Protein AF-A0A1F5MIX9-F1 (afdb_monomer)

Radius of gyration: 29.48 Å; Cα contacts (8 Å, |Δi|>4): 602; chains: 1; bounding box: 102×89×68 Å

Organism: NCBI:txid1797787

Secondary structure (DSSP, 8-state):
------PPPPPPTTHHHHHHHHHHHHHHHHHHHHHHHHHHS---HHHHHHHHHHHHHHHHT------------------------------------------PPPP-GGG--HHHHHHHHHTS-TTSHHHHHHHHHHHHH--SHHHHHHHHHH---HHHHHHHHHHHHHHHHTT--TTSPPPPHHHHHHHHHHTB-HHHHHHHHHHHHHHHHHHHHHHHHHHHHHHHHHHHHHHHHT---HHHHHHHHHHHHHHHHHS--S-HHHHH-TTTS-TT----HHHHSPPHHHHHHHHHHHH---EETTEE-TTS---SEEHHHH--TTT-TTHHHHHHHHHHHHHHHHSS---GGGSEEPPP--TTT------BTTTB-HHHHHHHHHHHT-TTS---HHHHT--TTSHHHHHHHHHHHHHS-EEEEEETTEEEEEPPP---S-TTTTTTHHHHHHHHHHHTT---HHHHHHHHHHHHHHHTT---

Structure (mmCIF, N/CA/C/O backbone):
data_AF-A0A1F5MIX9-F1
#
_entry.id   AF-A0A1F5MIX9-F1
#
loop_
_atom_site.group_PDB
_atom_site.id
_atom_site.type_symbol
_atom_site.label_atom_id
_atom_site.label_alt_id
_atom_site.label_comp_id
_atom_site.label_asym_id
_atom_site.label_entity_id
_atom_site.label_seq_id
_atom_site.pdbx_PDB_ins_code
_atom_site.Cartn_x
_atom_site.Cartn_y
_atom_site.Cartn_z
_atom_site.occupancy
_atom_site.B_iso_or_equiv
_atom_site.auth_seq_id
_atom_site.auth_comp_id
_atom_site.auth_asym_id
_atom_site.auth_atom_id
_atom_site.pdbx_PDB_model_num
ATOM 1 N N . MET A 1 1 ? 15.492 67.661 12.621 1.00 32.44 1 MET A N 1
ATOM 2 C CA . MET A 1 1 ? 15.682 68.035 14.035 1.00 32.44 1 MET A CA 1
ATOM 3 C C . MET A 1 1 ? 14.322 67.846 14.683 1.00 32.44 1 MET A C 1
ATOM 5 O O . MET A 1 1 ? 13.407 68.521 14.243 1.00 32.44 1 MET A O 1
ATOM 9 N N . GLU A 1 2 ? 14.053 66.899 15.567 1.00 29.66 2 GLU A N 1
ATOM 10 C CA . GLU A 1 2 ? 14.876 65.956 16.332 1.00 29.66 2 GLU A CA 1
ATOM 11 C C . GLU A 1 2 ? 14.042 64.702 16.642 1.00 29.66 2 GLU A C 1
ATOM 13 O O . GLU A 1 2 ? 12.812 64.725 16.577 1.00 29.66 2 GLU A O 1
ATOM 18 N N . ASP A 1 3 ? 14.772 63.632 16.937 1.00 27.75 3 ASP A N 1
ATOM 19 C CA . ASP A 1 3 ? 14.359 62.274 17.272 1.00 27.75 3 ASP A CA 1
ATOM 20 C C . ASP A 1 3 ? 13.520 62.153 18.554 1.00 27.75 3 ASP A C 1
ATOM 22 O O . ASP A 1 3 ? 13.730 62.890 19.517 1.00 27.75 3 ASP A O 1
ATOM 26 N N . GLN A 1 4 ? 12.686 61.109 18.630 1.00 27.92 4 GLN A N 1
ATOM 27 C CA . GLN A 1 4 ? 12.429 60.415 19.896 1.00 27.92 4 GLN A CA 1
ATOM 28 C C . GLN A 1 4 ? 12.514 58.896 19.700 1.00 27.92 4 GLN A C 1
ATOM 30 O O . GLN A 1 4 ? 11.756 58.293 18.944 1.00 27.92 4 GLN A O 1
ATOM 35 N N . GLN A 1 5 ? 13.506 58.319 20.382 1.00 29.05 5 GLN A N 1
ATOM 36 C CA . GLN A 1 5 ? 13.740 56.896 20.597 1.00 29.05 5 GLN A CA 1
ATOM 37 C C . GLN A 1 5 ? 12.832 56.387 21.722 1.00 29.05 5 GLN A C 1
ATOM 39 O O . GLN A 1 5 ? 12.855 56.961 22.808 1.00 29.05 5 GLN A O 1
ATOM 44 N N . ASP A 1 6 ? 12.160 55.254 21.513 1.00 29.19 6 ASP A N 1
ATOM 45 C CA . ASP A 1 6 ? 11.668 54.411 22.606 1.00 29.19 6 ASP A CA 1
ATOM 46 C C . ASP A 1 6 ? 12.559 53.170 22.744 1.00 29.19 6 ASP A C 1
ATOM 48 O O . ASP A 1 6 ? 12.868 52.469 21.778 1.00 29.19 6 ASP A O 1
ATOM 52 N N . SER A 1 7 ? 13.016 52.939 23.975 1.00 28.31 7 SER A N 1
ATOM 53 C CA . SER A 1 7 ? 13.920 51.856 24.372 1.00 28.31 7 SER A CA 1
ATOM 54 C C . SER A 1 7 ? 13.157 50.552 24.656 1.00 28.31 7 SER A C 1
ATOM 56 O O . SER A 1 7 ? 12.083 50.604 25.255 1.00 28.31 7 SER A O 1
ATOM 58 N N . PRO A 1 8 ? 13.707 49.367 24.327 1.00 29.19 8 PRO A N 1
ATOM 59 C CA . PRO A 1 8 ? 13.100 48.088 24.683 1.00 29.19 8 PRO A CA 1
ATOM 60 C C . PRO A 1 8 ? 13.362 47.707 26.150 1.00 29.19 8 PRO A C 1
ATOM 62 O O . PRO A 1 8 ? 14.471 47.826 26.671 1.00 29.19 8 PRO A O 1
ATOM 65 N N . THR A 1 9 ? 12.316 47.214 26.810 1.00 29.67 9 THR A N 1
ATOM 66 C CA . THR A 1 9 ? 12.305 46.731 28.197 1.00 29.67 9 THR A CA 1
ATOM 67 C C . THR A 1 9 ? 13.134 45.444 28.354 1.00 29.67 9 THR A C 1
ATOM 69 O O . THR A 1 9 ? 12.988 44.501 27.580 1.00 29.67 9 THR A O 1
ATOM 72 N N . ILE A 1 10 ? 13.995 45.390 29.376 1.00 31.58 10 ILE A N 1
ATOM 73 C CA . ILE A 1 10 ? 14.805 44.216 29.754 1.00 31.58 10 ILE A CA 1
ATOM 74 C C . ILE A 1 10 ? 13.924 43.211 30.533 1.00 31.58 10 ILE A C 1
ATOM 76 O O . ILE A 1 10 ? 13.303 43.625 31.513 1.00 31.58 10 ILE A O 1
ATOM 80 N N . PRO A 1 11 ? 13.882 41.907 30.183 1.00 30.81 11 PRO A N 1
ATOM 81 C CA . PRO A 1 11 ? 13.164 40.901 30.971 1.00 30.81 11 PRO A CA 1
ATOM 82 C C . PRO A 1 11 ? 13.896 40.544 32.276 1.00 30.81 11 PRO A C 1
ATOM 84 O O . PRO A 1 11 ? 15.123 40.413 32.306 1.00 30.81 11 PRO A O 1
ATOM 87 N N . ASN A 1 12 ? 13.115 40.359 33.344 1.00 32.75 12 ASN A N 1
ATOM 88 C CA . ASN A 1 12 ? 13.536 40.029 34.709 1.00 32.75 12 ASN A CA 1
ATOM 89 C C . ASN A 1 12 ? 14.480 38.811 34.806 1.00 32.75 12 ASN A C 1
ATOM 91 O O . ASN A 1 12 ? 14.303 37.791 34.144 1.00 32.75 12 ASN A O 1
ATOM 95 N N . GLN A 1 13 ? 15.461 38.898 35.711 1.00 35.28 13 GLN A N 1
ATOM 96 C CA . GLN A 1 13 ? 16.499 37.886 35.959 1.00 35.28 13 GLN A CA 1
ATOM 97 C C . GLN A 1 13 ? 16.008 36.571 36.606 1.00 35.28 13 GLN A C 1
ATOM 99 O O . GLN A 1 13 ? 16.799 35.633 36.706 1.00 35.28 13 GLN A O 1
ATOM 104 N N . GLU A 1 14 ? 14.742 36.452 37.013 1.00 34.16 14 GLU A N 1
ATOM 105 C CA . GLU A 1 14 ? 14.222 35.224 37.643 1.00 34.16 14 GLU A CA 1
ATOM 106 C C . GLU A 1 14 ? 14.018 34.065 36.649 1.00 34.16 14 GLU A C 1
ATOM 108 O O . GLU A 1 14 ? 14.169 32.902 37.029 1.00 34.16 14 GLU A O 1
ATOM 113 N N . ASP A 1 15 ? 13.828 34.361 35.360 1.00 39.31 15 ASP A N 1
ATOM 114 C CA . ASP A 1 15 ? 13.509 33.361 34.329 1.00 39.31 15 ASP A CA 1
ATOM 115 C C . ASP A 1 15 ? 14.687 32.416 34.008 1.00 39.31 15 ASP A C 1
ATOM 117 O O . ASP A 1 15 ? 14.515 31.241 33.690 1.00 39.31 15 ASP A O 1
ATOM 121 N N . LYS A 1 16 ? 15.933 32.886 34.180 1.00 34.38 16 LYS A N 1
ATOM 122 C CA . LYS A 1 16 ? 17.146 32.123 33.816 1.00 34.38 16 LYS A CA 1
ATOM 123 C C . LYS A 1 16 ? 17.490 30.998 34.791 1.00 34.38 16 LYS A C 1
ATOM 125 O O . LYS A 1 16 ? 18.231 30.078 34.439 1.00 34.38 16 LYS A O 1
ATOM 130 N N . THR A 1 17 ? 16.994 31.059 36.024 1.00 36.62 17 THR A N 1
ATOM 131 C CA . THR A 1 17 ? 17.299 30.052 37.055 1.00 36.62 17 THR A CA 1
ATOM 132 C C . THR A 1 17 ? 16.400 28.823 36.923 1.00 36.62 17 THR A C 1
ATOM 134 O O . THR A 1 17 ? 16.817 27.711 37.258 1.00 36.62 17 THR A O 1
ATOM 137 N N . GLN A 1 18 ? 15.194 29.014 36.381 1.00 35.47 18 GLN A N 1
ATOM 138 C CA . GLN A 1 18 ? 14.215 27.959 36.137 1.00 35.47 18 GLN A CA 1
ATOM 139 C C . GLN A 1 18 ? 14.581 27.141 34.893 1.00 35.47 18 GLN A C 1
ATOM 141 O O . GLN A 1 18 ? 14.678 25.917 34.991 1.00 35.47 18 GLN A O 1
ATOM 146 N N . THR A 1 19 ? 14.984 27.802 33.799 1.00 41.19 19 THR A N 1
ATOM 147 C CA . THR A 1 19 ? 15.505 27.127 32.594 1.00 41.19 19 THR A CA 1
ATOM 148 C C . THR A 1 19 ? 16.747 26.293 32.904 1.00 41.19 19 THR A C 1
ATOM 150 O O . THR A 1 19 ? 16.893 25.185 32.402 1.00 41.19 19 THR A O 1
ATOM 153 N N . ARG A 1 20 ? 17.639 26.768 33.787 1.00 31.42 20 ARG A N 1
ATOM 154 C CA . ARG A 1 20 ? 18.847 26.014 34.167 1.00 31.42 20 ARG A CA 1
ATOM 155 C C . ARG A 1 20 ? 18.522 24.746 34.962 1.00 31.42 20 ARG A C 1
ATOM 157 O O . ARG A 1 20 ? 19.183 23.732 34.768 1.00 31.42 20 ARG A O 1
ATOM 164 N N . ARG A 1 21 ? 17.518 24.781 35.849 1.00 35.53 21 ARG A N 1
ATOM 165 C CA . ARG A 1 21 ? 17.089 23.606 36.633 1.00 35.53 21 ARG A CA 1
ATOM 166 C C . ARG A 1 21 ? 16.360 22.566 35.782 1.00 35.53 21 ARG A C 1
ATOM 168 O O . ARG A 1 21 ? 16.535 21.378 36.046 1.00 35.53 21 ARG A O 1
ATOM 175 N N . GLU A 1 22 ? 15.599 22.986 34.776 1.00 39.34 22 GLU A N 1
ATOM 176 C CA . GLU A 1 22 ? 14.982 22.071 33.805 1.00 39.34 22 GLU A CA 1
ATOM 177 C C . GLU A 1 22 ? 16.033 21.446 32.877 1.00 39.34 22 GLU A C 1
ATOM 179 O O . GLU A 1 22 ? 16.053 20.225 32.730 1.00 39.34 22 GLU A O 1
ATOM 184 N N . PHE A 1 23 ? 17.022 22.224 32.422 1.00 35.44 23 PHE A N 1
ATOM 185 C CA . PHE A 1 23 ? 18.143 21.720 31.615 1.00 35.44 23 PHE A CA 1
ATOM 186 C C . PHE A 1 23 ? 18.984 20.656 32.350 1.00 35.44 23 PHE A C 1
ATOM 188 O O . PHE A 1 23 ? 19.392 19.653 31.766 1.00 35.44 23 PHE A O 1
ATOM 195 N N . PHE A 1 24 ? 19.215 20.822 33.661 1.00 35.25 24 PHE A N 1
ATOM 196 C CA . PHE A 1 24 ? 19.915 19.812 34.469 1.00 35.25 24 PHE A CA 1
ATOM 197 C C . PHE A 1 24 ? 19.064 18.562 34.758 1.00 35.25 24 PHE A C 1
ATOM 199 O O . PHE A 1 24 ? 19.630 17.480 34.921 1.00 35.25 24 PHE A O 1
ATOM 206 N N . LYS A 1 25 ? 17.727 18.673 34.800 1.00 38.62 25 LYS A N 1
ATOM 207 C C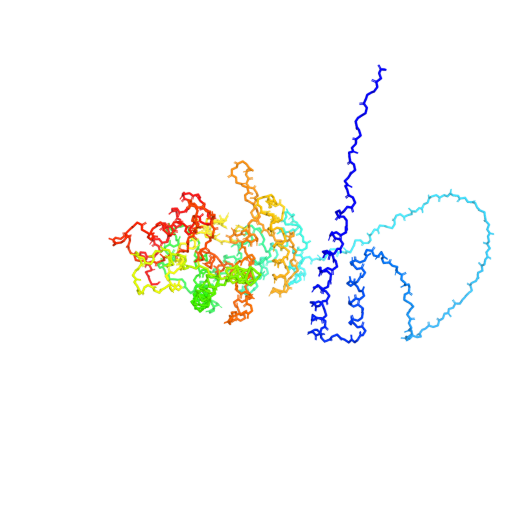A . LYS A 1 25 ? 16.825 17.518 34.961 1.00 38.62 25 LYS A CA 1
ATOM 208 C C . LYS A 1 25 ? 16.723 16.687 33.682 1.00 38.62 25 LYS A C 1
ATOM 210 O O . LYS A 1 25 ? 16.801 15.463 33.766 1.00 38.62 25 LYS A O 1
ATOM 215 N N . GLU A 1 26 ? 16.626 17.328 32.519 1.00 37.50 26 GLU A N 1
ATOM 216 C CA . GLU A 1 26 ? 16.634 16.634 31.225 1.00 37.50 26 GLU A CA 1
ATOM 217 C C . GLU A 1 26 ? 17.993 15.976 30.947 1.00 37.50 26 GLU A C 1
ATOM 219 O O . GLU A 1 26 ? 18.046 14.808 30.558 1.00 37.50 26 GLU A O 1
ATOM 224 N N . GLY A 1 27 ? 19.103 16.646 31.284 1.00 35.56 27 GLY A N 1
ATOM 225 C CA . GLY A 1 27 ? 20.443 16.055 31.204 1.00 35.56 27 GLY A CA 1
ATOM 226 C C . GLY A 1 27 ? 20.647 14.835 32.118 1.00 35.56 27 GLY A C 1
ATOM 227 O O . GLY A 1 27 ? 21.337 13.883 31.742 1.00 35.56 27 GLY A O 1
ATOM 228 N N . ALA A 1 28 ? 20.020 14.808 33.300 1.00 38.38 28 ALA A N 1
ATOM 229 C CA . ALA A 1 28 ? 20.106 13.680 34.235 1.00 38.38 28 ALA A CA 1
ATOM 230 C C . ALA A 1 28 ? 19.301 12.448 33.768 1.00 38.38 28 ALA A C 1
ATOM 232 O O . ALA A 1 28 ? 19.771 11.319 33.918 1.00 38.38 28 ALA A O 1
ATOM 233 N N . LEU A 1 29 ? 18.129 12.657 33.156 1.00 37.03 29 LEU A N 1
ATOM 234 C CA . LEU A 1 29 ? 17.295 11.601 32.555 1.00 37.03 29 LEU A CA 1
ATOM 235 C C . LEU A 1 29 ? 17.930 11.005 31.285 1.00 37.03 29 LEU A C 1
ATOM 237 O O . LEU A 1 29 ? 17.858 9.795 31.047 1.00 37.03 29 LEU A O 1
ATOM 241 N N . PHE A 1 30 ? 18.615 11.832 30.491 1.00 39.00 30 PHE A N 1
ATOM 242 C CA . PHE A 1 30 ? 19.300 11.373 29.281 1.00 39.00 30 PHE A CA 1
ATOM 243 C C . PHE A 1 30 ? 20.593 10.611 29.593 1.00 39.00 30 PHE A C 1
ATOM 245 O O . PHE A 1 30 ? 20.894 9.606 28.951 1.00 39.00 30 PHE A O 1
ATOM 252 N N . THR A 1 31 ? 21.340 11.028 30.621 1.00 40.94 31 THR A N 1
ATOM 253 C CA . THR A 1 31 ? 22.561 10.323 31.049 1.00 40.94 31 THR A CA 1
ATOM 254 C C . THR A 1 31 ? 22.267 8.950 31.650 1.00 40.94 31 THR A C 1
ATOM 256 O O . THR A 1 31 ? 23.023 8.021 31.383 1.00 40.94 31 THR A O 1
ATOM 259 N N . THR A 1 32 ? 21.152 8.761 32.366 1.00 38.78 32 THR A N 1
ATOM 260 C CA . THR A 1 32 ? 20.735 7.424 32.843 1.00 38.78 32 THR A CA 1
ATOM 261 C C . THR A 1 32 ? 20.325 6.502 31.692 1.00 38.78 32 THR A C 1
ATOM 263 O O . THR A 1 32 ? 20.703 5.330 31.680 1.00 38.78 32 THR A O 1
ATOM 266 N N . SER A 1 33 ? 19.636 7.044 30.685 1.00 40.16 33 SER A N 1
ATOM 267 C CA . SER A 1 33 ? 19.225 6.307 29.481 1.00 40.16 33 SER A CA 1
ATOM 268 C C . SER A 1 33 ? 20.418 5.944 28.582 1.00 40.16 33 SER A C 1
ATOM 270 O O . SER A 1 33 ? 20.510 4.824 28.082 1.00 40.16 33 SER A O 1
ATOM 272 N N . ALA A 1 34 ? 21.396 6.845 28.444 1.00 38.06 34 ALA A N 1
ATOM 273 C CA . ALA A 1 34 ? 22.639 6.590 27.718 1.00 38.06 34 ALA A CA 1
ATOM 274 C C . ALA A 1 34 ? 23.556 5.590 28.448 1.00 38.06 34 ALA A C 1
ATOM 276 O O . ALA A 1 34 ? 24.214 4.777 27.799 1.00 38.06 34 ALA A O 1
ATOM 277 N N . LEU A 1 35 ? 23.577 5.595 29.788 1.00 40.03 35 LEU A N 1
ATOM 278 C CA . LEU A 1 35 ? 24.325 4.613 30.582 1.00 40.03 35 LEU A CA 1
ATOM 279 C C . LEU A 1 35 ? 23.712 3.206 30.464 1.00 40.03 35 LEU A C 1
ATOM 281 O O . LEU A 1 35 ? 24.456 2.224 30.380 1.00 40.03 35 LEU A O 1
ATOM 285 N N . ALA A 1 36 ? 22.376 3.120 30.394 1.00 40.00 36 ALA A N 1
ATOM 286 C CA . ALA A 1 36 ? 21.632 1.890 30.115 1.00 40.00 36 ALA A CA 1
ATOM 287 C C . ALA A 1 36 ? 21.911 1.371 28.690 1.00 40.00 36 ALA A C 1
ATOM 289 O O . ALA A 1 36 ? 22.262 0.205 28.512 1.00 40.00 36 ALA A O 1
ATOM 290 N N . ALA A 1 37 ? 21.896 2.252 27.684 1.00 38.28 37 ALA A N 1
ATOM 291 C CA . ALA A 1 37 ? 22.252 1.899 26.307 1.00 38.28 37 ALA A CA 1
ATOM 292 C C . ALA A 1 37 ? 23.711 1.409 26.188 1.00 38.28 37 ALA A C 1
ATOM 294 O O . ALA A 1 37 ? 23.987 0.386 25.561 1.00 38.28 37 ALA A O 1
ATOM 295 N N . ALA A 1 38 ? 24.646 2.072 26.876 1.00 38.62 38 ALA A N 1
ATOM 296 C CA . ALA A 1 38 ? 26.050 1.674 26.917 1.00 38.62 38 ALA A CA 1
ATOM 297 C C . ALA A 1 38 ? 26.318 0.428 27.783 1.00 38.62 38 ALA A C 1
ATOM 299 O O . ALA A 1 38 ? 27.435 -0.076 27.763 1.00 38.62 38 ALA A O 1
ATOM 300 N N . SER A 1 39 ? 25.364 -0.043 28.602 1.00 40.91 39 SER A N 1
ATOM 301 C CA . SER A 1 39 ? 25.435 -1.364 29.267 1.00 40.91 39 SER A CA 1
ATOM 302 C C . SER A 1 39 ? 24.844 -2.483 28.426 1.00 40.91 39 SER A C 1
ATOM 304 O O . SER A 1 39 ? 25.266 -3.621 28.589 1.00 40.91 39 SER A O 1
ATOM 306 N N . SER A 1 40 ? 23.902 -2.165 27.537 1.00 39.53 40 SER A N 1
ATOM 307 C CA . SER A 1 40 ? 23.310 -3.123 26.597 1.00 39.53 40 SER A CA 1
ATOM 308 C C . SER A 1 40 ? 24.135 -3.348 25.325 1.00 39.53 40 SER A C 1
ATOM 310 O O . SER A 1 40 ? 23.955 -4.357 24.652 1.00 39.53 40 SER A O 1
ATOM 312 N N . ALA A 1 41 ? 25.042 -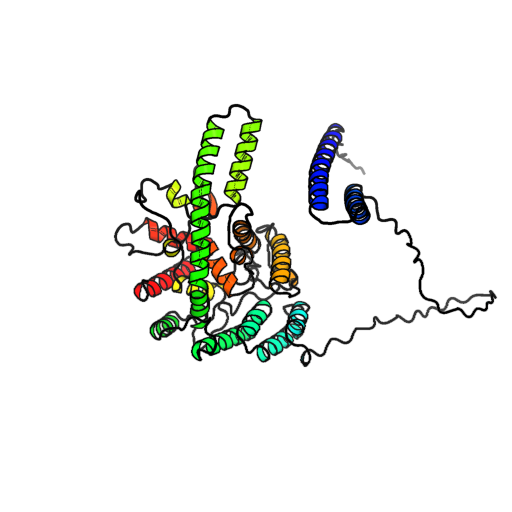2.425 24.994 1.00 40.28 41 ALA A N 1
ATOM 313 C CA . ALA A 1 41 ? 26.049 -2.615 23.960 1.00 40.28 41 ALA A CA 1
ATOM 314 C C . ALA A 1 41 ? 27.342 -3.120 24.618 1.00 40.28 41 ALA A C 1
ATOM 316 O O . ALA A 1 41 ? 27.850 -2.450 25.516 1.00 40.28 41 ALA A O 1
ATOM 317 N N . ASP A 1 42 ? 27.876 -4.263 24.176 1.00 39.06 42 ASP A N 1
ATOM 318 C CA . ASP A 1 42 ? 29.155 -4.862 24.612 1.00 39.06 42 ASP A CA 1
ATOM 319 C C . ASP A 1 42 ? 30.370 -3.977 24.241 1.00 39.06 42 ASP A C 1
ATOM 321 O O . ASP A 1 42 ? 31.253 -4.333 23.460 1.00 39.06 42 ASP A O 1
ATOM 325 N N . LEU A 1 43 ? 30.417 -2.759 24.774 1.00 41.97 43 LEU A N 1
ATOM 326 C CA . LEU A 1 43 ? 31.506 -1.814 24.587 1.00 41.97 43 LEU A CA 1
ATOM 327 C C . LEU A 1 43 ? 32.552 -2.045 25.677 1.00 41.97 43 LEU A C 1
ATOM 329 O O . LEU A 1 43 ? 32.253 -2.020 26.873 1.00 41.97 43 LEU A O 1
ATOM 333 N N . ASN A 1 44 ? 33.812 -2.219 25.272 1.00 44.78 44 ASN A N 1
ATOM 334 C CA . ASN A 1 44 ? 34.920 -2.238 26.225 1.00 44.78 44 ASN A CA 1
ATOM 335 C C . ASN A 1 44 ? 35.030 -0.887 26.969 1.00 44.78 44 ASN A C 1
ATOM 337 O O . ASN A 1 44 ? 34.514 0.138 26.520 1.00 44.78 44 ASN A O 1
ATOM 341 N N . ILE A 1 45 ? 35.730 -0.879 28.110 1.00 43.03 45 ILE A N 1
ATOM 342 C CA . ILE A 1 45 ? 35.817 0.282 29.019 1.00 43.03 45 ILE A CA 1
ATOM 343 C C . ILE A 1 45 ? 36.251 1.566 28.280 1.00 43.03 45 ILE A C 1
ATOM 345 O O . ILE A 1 45 ? 35.662 2.621 28.491 1.00 43.03 45 ILE A O 1
ATOM 349 N N . ARG A 1 46 ? 37.192 1.472 27.325 1.00 38.53 46 ARG A N 1
ATOM 350 C CA . ARG A 1 46 ? 37.640 2.629 26.523 1.00 38.53 46 ARG A CA 1
ATOM 351 C C . ARG A 1 46 ? 36.566 3.143 25.556 1.00 38.53 46 ARG A C 1
ATOM 353 O O . ARG A 1 46 ? 36.448 4.352 25.384 1.00 38.53 46 ARG A O 1
ATOM 360 N N . GLY A 1 47 ? 35.779 2.257 24.945 1.00 39.97 47 GLY A N 1
ATOM 361 C CA . GLY A 1 47 ? 34.655 2.630 24.079 1.00 39.97 47 GLY A CA 1
ATOM 362 C C . GLY A 1 47 ? 33.525 3.318 24.847 1.00 39.97 47 GLY A C 1
ATOM 363 O O . GLY A 1 47 ? 32.948 4.291 24.362 1.00 39.97 47 GLY A O 1
ATOM 364 N N . ARG A 1 48 ? 33.274 2.874 26.084 1.00 44.91 48 ARG A N 1
ATOM 365 C CA . ARG A 1 48 ? 32.316 3.492 27.011 1.00 44.91 48 ARG A CA 1
ATOM 366 C C . ARG A 1 48 ? 32.722 4.912 27.405 1.00 44.91 48 ARG A C 1
ATOM 368 O O . ARG A 1 48 ? 31.907 5.827 27.305 1.00 44.91 48 ARG A O 1
ATOM 375 N N . ASP A 1 49 ? 33.987 5.110 27.767 1.00 43.62 49 ASP A N 1
ATOM 376 C CA . ASP A 1 49 ? 34.504 6.424 28.161 1.00 43.62 49 ASP A CA 1
ATOM 377 C C . ASP A 1 49 ? 34.526 7.414 26.983 1.00 43.62 49 ASP A C 1
ATOM 379 O O . ASP A 1 49 ? 34.194 8.589 27.152 1.00 43.62 49 ASP A O 1
ATOM 383 N N . SER A 1 50 ? 34.847 6.954 25.766 1.00 46.50 50 SER A N 1
ATOM 384 C CA . SER A 1 50 ? 34.781 7.784 24.552 1.00 46.50 50 SER A CA 1
ATOM 385 C C . SER A 1 50 ? 33.352 8.189 24.179 1.00 46.50 50 SER A C 1
ATOM 387 O O . SER A 1 50 ? 33.140 9.334 23.778 1.00 46.50 50 SER A O 1
ATOM 389 N N . PHE A 1 51 ? 32.376 7.294 24.345 1.00 43.16 51 PHE A N 1
ATOM 390 C CA . PHE A 1 51 ? 30.964 7.577 24.078 1.00 43.16 51 PHE A CA 1
ATOM 391 C C . PHE A 1 51 ? 30.385 8.594 25.074 1.00 43.16 51 PHE A C 1
ATOM 393 O O . PHE A 1 51 ? 29.808 9.602 24.666 1.00 43.16 51 PHE A O 1
ATOM 400 N N . LEU A 1 52 ? 30.623 8.400 26.376 1.00 45.72 52 LEU A N 1
ATOM 401 C CA . LEU A 1 52 ? 30.158 9.320 27.423 1.00 45.72 52 LEU A CA 1
ATOM 402 C C . LEU A 1 52 ? 30.838 10.698 27.333 1.00 45.72 52 LEU A C 1
ATOM 404 O O . LEU A 1 52 ? 30.187 11.727 27.511 1.00 45.72 52 LEU A O 1
ATOM 408 N N . SER A 1 53 ? 32.124 10.729 26.973 1.00 44.75 53 SER A N 1
ATOM 409 C CA . SER A 1 53 ? 32.874 11.954 26.659 1.00 44.75 53 SER A CA 1
ATOM 410 C C . SER A 1 53 ? 32.291 12.713 25.458 1.00 44.75 53 SER A C 1
ATOM 412 O O . SER A 1 53 ? 32.170 13.939 25.502 1.00 44.75 53 SER A O 1
ATOM 414 N N . GLY A 1 54 ? 31.900 12.000 24.394 1.00 42.09 54 GLY A N 1
ATOM 415 C CA . GLY A 1 54 ? 31.276 12.589 23.205 1.00 42.09 54 GLY A CA 1
ATOM 416 C C . GLY A 1 54 ? 29.921 13.224 23.509 1.00 42.09 54 GLY A C 1
ATOM 417 O O . GLY A 1 54 ? 29.665 14.355 23.098 1.00 42.09 54 GLY A O 1
ATOM 418 N N . ILE A 1 55 ? 29.100 12.540 24.309 1.00 45.62 55 ILE A N 1
ATOM 419 C CA . ILE A 1 55 ? 27.803 13.048 24.770 1.00 45.62 55 ILE A CA 1
ATOM 420 C C . ILE A 1 55 ? 27.991 14.290 25.647 1.00 45.62 55 ILE A C 1
ATOM 422 O O . ILE A 1 55 ? 27.351 15.312 25.410 1.00 45.62 55 ILE A O 1
ATOM 426 N N . TRP A 1 56 ? 28.913 14.254 26.614 1.00 39.69 56 TRP A N 1
ATOM 427 C CA . TRP A 1 56 ? 29.173 15.407 27.482 1.00 39.69 56 TRP A CA 1
ATOM 428 C C . TRP A 1 56 ? 29.613 16.650 26.694 1.00 39.69 56 TRP A C 1
ATOM 430 O O . TRP A 1 56 ? 29.143 17.751 26.971 1.00 39.69 56 TRP A O 1
ATOM 440 N N . ARG A 1 57 ? 30.463 16.479 25.672 1.00 43.84 57 ARG A N 1
ATOM 441 C CA . ARG A 1 57 ? 30.942 17.576 24.809 1.00 43.84 57 ARG A CA 1
ATOM 442 C C . ARG A 1 57 ? 29.867 18.150 23.890 1.00 43.84 57 ARG A C 1
ATOM 444 O O . ARG A 1 57 ? 29.894 19.346 23.614 1.00 43.84 57 ARG A O 1
ATOM 451 N N . PHE A 1 58 ? 28.923 17.321 23.443 1.00 40.25 58 PHE A N 1
ATOM 452 C CA . PHE A 1 58 ? 27.770 17.773 22.663 1.00 40.25 58 PHE A CA 1
ATOM 453 C C . PHE A 1 58 ? 26.879 18.716 23.486 1.00 40.25 58 PHE A C 1
ATOM 455 O O . PHE A 1 58 ? 26.483 19.772 22.999 1.00 40.25 58 PHE A O 1
ATOM 462 N N . PHE A 1 59 ? 26.644 18.394 24.763 1.00 39.03 59 PHE A N 1
ATOM 463 C CA . PHE A 1 59 ? 25.796 19.207 25.642 1.00 39.03 59 PHE A CA 1
ATOM 464 C C . PHE A 1 59 ? 26.517 20.390 26.306 1.00 39.03 59 PHE A C 1
ATOM 466 O O . PHE A 1 59 ? 25.868 21.378 26.647 1.00 39.03 59 PHE A O 1
ATOM 473 N N . SER A 1 60 ? 27.842 20.339 26.476 1.00 37.91 60 SER A N 1
ATOM 474 C CA . SER A 1 60 ? 28.614 21.450 27.056 1.00 37.91 60 SER A CA 1
ATOM 475 C C . SER A 1 60 ? 28.957 22.562 26.056 1.00 37.91 60 SER A C 1
ATOM 477 O O . SER A 1 60 ? 29.456 23.612 26.464 1.00 37.91 60 SER A O 1
ATOM 479 N N . GLY A 1 61 ? 28.704 22.356 24.757 1.00 34.22 61 GLY A N 1
ATOM 480 C CA . GLY A 1 61 ? 29.023 23.324 23.703 1.00 34.22 61 GLY A CA 1
ATOM 481 C C . GLY A 1 61 ? 30.528 23.535 23.480 1.00 34.22 61 GLY A C 1
ATOM 482 O O . GLY A 1 61 ? 30.928 24.500 22.824 1.00 34.22 61 GLY A O 1
ATOM 483 N N . GLU A 1 62 ? 31.385 22.658 24.015 1.00 34.78 62 GLU A N 1
ATOM 484 C CA . GLU A 1 62 ? 32.830 22.733 23.798 1.00 34.78 62 GLU A CA 1
ATOM 485 C C . GLU A 1 62 ? 33.180 22.365 22.347 1.00 34.78 62 GLU A C 1
ATOM 487 O O . GLU A 1 62 ? 33.013 21.224 21.911 1.00 34.78 62 GLU A O 1
ATOM 492 N N . LYS A 1 63 ? 33.720 23.326 21.581 1.00 32.03 63 LYS A N 1
ATOM 493 C CA . LYS A 1 63 ? 34.235 23.062 20.227 1.00 32.03 63 LYS A CA 1
ATOM 494 C C . LYS A 1 63 ? 35.392 22.048 20.268 1.00 32.03 63 LYS A C 1
ATOM 496 O O . LYS A 1 63 ? 36.248 22.133 21.155 1.00 32.03 63 LYS A O 1
ATOM 501 N N . PRO A 1 64 ? 35.485 21.131 19.287 1.00 30.86 64 PRO A N 1
ATOM 502 C CA . PRO A 1 64 ? 36.509 20.096 19.283 1.00 30.86 64 PRO A CA 1
ATOM 503 C C . PRO A 1 64 ? 37.913 20.704 19.174 1.00 30.86 64 PRO A C 1
ATOM 505 O O . PRO A 1 64 ? 38.279 21.304 18.165 1.00 30.86 64 PRO A O 1
ATOM 508 N N . ARG A 1 65 ? 38.742 20.501 20.205 1.00 27.81 65 ARG A N 1
ATOM 509 C CA . ARG A 1 65 ? 40.201 20.585 20.064 1.00 27.81 65 ARG A CA 1
ATOM 510 C C . ARG A 1 65 ? 40.673 19.313 19.370 1.00 27.81 65 ARG A C 1
ATOM 512 O O . ARG A 1 65 ? 40.721 18.255 19.997 1.00 27.81 65 ARG A O 1
ATOM 519 N N . ILE A 1 66 ? 41.042 19.423 18.096 1.00 26.62 66 ILE A N 1
ATOM 520 C CA . ILE A 1 66 ? 41.806 18.386 17.400 1.00 26.62 66 ILE A CA 1
ATOM 521 C C . ILE A 1 66 ? 43.157 18.281 18.116 1.00 26.62 66 ILE A C 1
ATOM 523 O O . ILE A 1 66 ? 44.017 19.151 17.992 1.00 26.62 66 ILE A O 1
ATOM 527 N N . ARG A 1 67 ? 43.321 17.240 18.935 1.00 24.53 67 ARG A N 1
ATOM 528 C CA . ARG A 1 67 ? 44.639 16.797 19.385 1.00 24.53 67 ARG A CA 1
ATOM 529 C C . ARG A 1 67 ? 45.181 15.871 18.308 1.00 24.53 67 ARG A C 1
ATOM 531 O O . ARG A 1 67 ? 44.560 14.853 18.019 1.00 24.53 67 ARG A O 1
ATOM 538 N N . ASN A 1 68 ? 46.331 16.238 17.749 1.00 27.59 68 ASN A N 1
ATOM 539 C CA . ASN A 1 68 ? 47.157 15.352 16.939 1.00 27.59 68 ASN A CA 1
ATOM 540 C C . ASN A 1 68 ? 47.404 14.062 17.730 1.00 27.59 68 ASN A C 1
ATOM 542 O O . ASN A 1 68 ? 48.121 14.076 18.731 1.00 27.59 68 ASN A O 1
ATOM 546 N N . LEU A 1 69 ? 46.775 12.969 17.304 1.00 24.86 69 LEU A N 1
ATOM 547 C CA . LEU A 1 69 ? 47.131 11.635 17.758 1.00 24.86 69 LEU A CA 1
ATOM 548 C C . LEU A 1 69 ? 48.301 11.166 16.894 1.00 24.86 69 LEU A C 1
ATOM 550 O O . LEU A 1 69 ? 48.167 10.924 15.698 1.00 24.86 69 LEU A O 1
ATOM 554 N N . THR A 1 70 ? 49.463 11.115 17.532 1.00 24.88 70 THR A N 1
ATOM 555 C CA . THR A 1 70 ? 50.673 10.426 17.084 1.00 24.88 70 THR A CA 1
ATOM 556 C C . THR A 1 70 ? 50.375 8.958 16.748 1.00 24.88 70 THR A C 1
ATOM 558 O O . THR A 1 70 ? 49.726 8.292 17.559 1.00 24.88 70 THR A O 1
ATOM 561 N N . PRO A 1 71 ? 50.866 8.421 15.615 1.00 26.47 71 PRO A N 1
ATOM 562 C CA . PRO A 1 71 ? 50.847 6.991 15.343 1.00 26.47 71 PRO A CA 1
ATOM 563 C C . PRO A 1 71 ? 52.060 6.319 15.992 1.00 26.47 71 PRO A C 1
ATOM 565 O O . PRO A 1 71 ? 53.198 6.679 15.687 1.00 26.47 71 PRO A O 1
ATOM 568 N N . ASP A 1 72 ? 51.822 5.325 16.847 1.00 25.38 72 ASP A N 1
ATOM 569 C CA . ASP A 1 72 ? 52.874 4.427 17.324 1.00 25.38 72 ASP A CA 1
ATOM 570 C C . ASP A 1 72 ? 52.896 3.143 16.474 1.00 25.38 72 ASP A C 1
ATOM 572 O O . ASP A 1 72 ? 51.998 2.306 16.525 1.00 25.38 72 ASP A O 1
ATOM 576 N N . GLN A 1 73 ? 53.918 3.098 15.618 1.00 25.34 73 GLN A N 1
ATOM 577 C CA . GLN A 1 73 ? 54.782 1.977 15.229 1.00 25.34 73 GLN A CA 1
ATOM 578 C C . GLN A 1 73 ? 54.188 0.570 14.998 1.00 25.34 73 GLN A C 1
ATOM 580 O O . GLN A 1 73 ? 53.953 -0.203 15.920 1.00 25.34 73 GLN A O 1
ATOM 585 N N . SER A 1 74 ? 54.193 0.132 13.733 1.00 23.73 74 SER A N 1
ATOM 586 C CA . SER A 1 74 ? 55.171 -0.869 13.254 1.00 23.73 74 SER A CA 1
ATOM 587 C C . SER A 1 74 ? 55.025 -1.134 11.745 1.00 23.73 74 SER A C 1
ATOM 589 O O . SER A 1 74 ? 54.019 -1.652 11.279 1.00 23.73 74 SER A O 1
ATOM 591 N N . ILE A 1 75 ? 56.044 -0.743 10.976 1.00 24.78 75 ILE A N 1
ATOM 592 C CA . ILE A 1 75 ? 56.858 -1.572 10.063 1.00 24.78 75 ILE A CA 1
ATOM 593 C C . ILE A 1 75 ? 57.668 -0.610 9.175 1.00 24.78 75 ILE A C 1
ATOM 595 O O . ILE A 1 75 ? 57.184 0.018 8.240 1.00 24.78 75 ILE A O 1
ATOM 599 N N . VAL A 1 76 ? 58.922 -0.476 9.597 1.00 23.62 76 VAL A N 1
ATOM 600 C CA . VAL A 1 76 ? 60.164 -0.190 8.870 1.00 23.62 76 VAL A CA 1
ATOM 601 C C . VAL A 1 76 ? 60.056 -0.016 7.347 1.00 23.62 76 VAL A C 1
ATOM 603 O O . VAL A 1 76 ? 59.783 -0.970 6.624 1.00 23.62 76 VAL A O 1
ATOM 606 N N . SER A 1 77 ? 60.469 1.158 6.862 1.00 25.72 77 SER A N 1
ATOM 607 C CA . SER A 1 77 ? 61.509 1.303 5.828 1.00 25.72 77 SER A CA 1
ATOM 608 C C . SER A 1 77 ? 62.124 2.705 5.911 1.00 25.72 77 SER A C 1
ATOM 610 O O . SER A 1 77 ? 61.431 3.706 6.053 1.00 25.72 77 SER A O 1
ATOM 612 N N . THR A 1 78 ? 63.449 2.722 5.938 1.00 24.06 78 THR A N 1
ATOM 613 C CA . THR A 1 78 ? 64.370 3.793 6.340 1.00 24.06 78 THR A CA 1
ATOM 614 C C . THR A 1 78 ? 64.420 5.032 5.428 1.00 24.06 78 THR A C 1
ATOM 616 O O . THR A 1 78 ? 64.049 4.948 4.259 1.00 24.06 78 THR A O 1
ATOM 619 N N . PRO A 1 79 ? 64.932 6.168 5.950 1.00 24.80 79 PRO A N 1
ATOM 620 C CA . PRO A 1 79 ? 64.993 7.468 5.280 1.00 24.80 79 PRO A CA 1
ATOM 621 C C . PRO A 1 79 ? 66.310 7.690 4.515 1.00 24.80 79 PRO A C 1
ATOM 623 O O . PRO A 1 79 ? 67.343 7.125 4.877 1.00 24.80 79 PRO A O 1
ATOM 626 N N . THR A 1 80 ? 66.299 8.619 3.555 1.00 24.52 80 THR A N 1
ATOM 627 C CA . THR A 1 80 ? 67.522 9.252 3.031 1.00 24.52 80 THR A CA 1
ATOM 628 C C . THR A 1 80 ? 67.440 10.773 3.256 1.00 24.52 80 THR A C 1
ATOM 630 O O . THR A 1 80 ? 66.434 11.368 2.868 1.00 24.52 80 THR A O 1
ATOM 633 N N . PRO A 1 81 ? 68.433 11.404 3.918 1.00 27.86 81 PRO A N 1
ATOM 634 C CA . PRO A 1 81 ? 68.425 12.821 4.306 1.00 27.86 81 PRO A CA 1
ATOM 635 C C . PRO A 1 81 ? 69.197 13.723 3.317 1.00 27.86 81 PRO A C 1
ATOM 637 O O . PRO A 1 81 ? 69.702 13.227 2.314 1.00 27.86 81 PRO A O 1
ATOM 640 N N . ILE A 1 82 ? 69.346 15.006 3.707 1.00 24.42 82 ILE A N 1
ATOM 641 C CA . ILE A 1 82 ? 70.192 16.125 3.198 1.00 24.42 82 ILE A CA 1
ATOM 642 C C . ILE A 1 82 ? 69.289 17.256 2.663 1.00 24.42 82 ILE A C 1
ATOM 644 O O . ILE A 1 82 ? 68.647 17.112 1.631 1.00 24.42 82 ILE A O 1
ATOM 648 N N . SER A 1 83 ? 68.933 18.265 3.468 1.00 25.03 83 SER A N 1
ATOM 649 C CA . SER A 1 83 ? 69.712 19.454 3.886 1.00 25.03 83 SER A CA 1
ATOM 650 C C . SER A 1 83 ? 70.182 20.325 2.712 1.00 25.03 83 SER A C 1
ATOM 652 O O . SER A 1 83 ? 70.991 19.912 1.899 1.00 25.03 83 SER A O 1
ATOM 654 N N . ASP A 1 84 ? 69.656 21.544 2.599 1.00 24.23 84 ASP A N 1
ATOM 655 C CA . ASP A 1 84 ? 70.399 22.736 3.006 1.00 24.23 84 ASP A CA 1
ATOM 656 C C . ASP A 1 84 ? 69.563 24.005 2.831 1.00 24.23 84 ASP A C 1
ATOM 658 O O . ASP A 1 84 ? 68.782 24.182 1.897 1.00 24.23 84 ASP A O 1
ATOM 662 N N . LYS A 1 85 ? 69.726 24.886 3.816 1.00 28.58 85 LYS A N 1
ATOM 663 C CA . LYS A 1 85 ? 69.293 26.279 3.793 1.00 28.58 85 LYS A CA 1
ATOM 664 C C . LYS A 1 85 ? 70.018 27.008 2.662 1.00 28.58 85 LYS A C 1
ATOM 666 O O . LYS A 1 85 ? 71.212 26.793 2.518 1.00 28.58 85 LYS A O 1
ATOM 671 N N . ILE A 1 86 ? 69.344 27.961 2.020 1.00 26.98 86 ILE A N 1
ATOM 672 C CA . ILE A 1 86 ? 69.837 29.329 1.770 1.00 26.98 86 ILE A CA 1
ATOM 673 C C . ILE A 1 86 ? 68.615 30.206 1.436 1.00 26.98 86 ILE A C 1
ATOM 675 O O . ILE A 1 86 ? 67.816 29.884 0.560 1.00 26.98 86 ILE A O 1
ATOM 679 N N . ASN A 1 87 ? 68.465 31.290 2.201 1.00 28.95 87 ASN A N 1
ATOM 680 C CA . ASN A 1 87 ? 67.625 32.445 1.883 1.00 28.95 87 ASN A CA 1
ATOM 681 C C . ASN A 1 87 ? 68.213 33.177 0.668 1.00 28.95 87 ASN A C 1
ATOM 683 O O . ASN A 1 87 ? 69.428 33.325 0.614 1.00 28.95 87 ASN A O 1
ATOM 687 N N . ASP A 1 88 ? 67.378 33.711 -0.226 1.00 25.47 88 ASP A N 1
ATOM 688 C CA . ASP A 1 88 ? 67.290 35.169 -0.417 1.00 25.47 88 ASP A CA 1
ATOM 689 C C . ASP A 1 88 ? 66.333 35.580 -1.556 1.00 25.47 88 ASP A C 1
ATOM 691 O O . ASP A 1 88 ? 66.390 35.082 -2.674 1.00 25.47 88 ASP A O 1
ATOM 695 N N . ASN A 1 89 ? 65.523 36.591 -1.222 1.00 27.33 89 ASN A N 1
ATOM 696 C CA . ASN A 1 89 ? 65.000 37.682 -2.051 1.00 27.33 89 ASN A CA 1
ATOM 697 C C . ASN A 1 89 ? 63.916 37.448 -3.128 1.00 27.33 89 ASN A C 1
ATOM 699 O O . ASN A 1 89 ? 64.159 36.998 -4.239 1.00 27.33 89 ASN A O 1
ATOM 703 N N . ASN A 1 90 ? 62.734 37.990 -2.793 1.00 30.83 90 ASN A N 1
ATOM 704 C CA . ASN A 1 90 ? 61.874 38.853 -3.613 1.00 30.83 90 ASN A CA 1
ATOM 705 C C . ASN A 1 90 ? 61.603 38.460 -5.074 1.00 30.83 90 ASN A C 1
ATOM 707 O O . ASN A 1 90 ? 62.358 38.818 -5.970 1.00 30.83 90 ASN A O 1
ATOM 711 N N . SER A 1 91 ? 60.392 37.958 -5.322 1.00 28.42 91 SER A N 1
ATOM 712 C CA . SER A 1 91 ? 59.453 38.574 -6.275 1.00 28.42 91 SER A CA 1
ATOM 713 C C . SER A 1 91 ? 58.123 37.819 -6.243 1.00 28.42 91 SER A C 1
ATOM 715 O O . SER A 1 91 ? 58.045 36.640 -6.583 1.00 28.42 91 SER A O 1
ATOM 717 N N . LEU A 1 92 ? 57.074 38.511 -5.802 1.00 33.81 92 LEU A N 1
ATOM 718 C CA . LEU A 1 92 ? 55.683 38.091 -5.920 1.00 33.81 92 LEU A CA 1
ATOM 719 C C . LEU A 1 92 ? 55.313 37.976 -7.405 1.00 33.81 92 LEU A C 1
ATOM 721 O O . LEU A 1 92 ? 55.185 38.982 -8.098 1.00 33.81 92 LEU A O 1
ATOM 725 N N . GLY A 1 93 ? 55.103 36.747 -7.871 1.00 29.73 93 GLY A N 1
ATOM 726 C CA . GLY A 1 93 ? 54.526 36.440 -9.175 1.00 29.73 93 GLY A CA 1
ATOM 727 C C . GLY A 1 93 ? 53.516 35.311 -9.026 1.00 29.73 93 GLY A C 1
ATOM 728 O O . GLY A 1 93 ? 53.886 34.143 -8.970 1.00 29.73 93 GLY A O 1
ATOM 729 N N . ASN A 1 94 ? 52.242 35.682 -8.908 1.00 39.44 94 ASN A N 1
ATOM 730 C CA . ASN A 1 94 ? 51.095 34.781 -8.856 1.00 39.44 94 ASN A CA 1
ATOM 731 C C . ASN A 1 94 ? 51.098 33.803 -10.037 1.00 39.44 94 ASN A C 1
ATOM 733 O O . ASN A 1 94 ? 50.933 34.237 -11.169 1.00 39.44 94 ASN A O 1
ATOM 737 N N . ASN A 1 95 ? 51.204 32.505 -9.754 1.00 33.12 95 ASN A N 1
ATOM 738 C CA . ASN A 1 95 ? 50.711 31.416 -10.600 1.00 33.12 95 ASN A CA 1
ATOM 739 C C . ASN A 1 95 ? 50.397 30.217 -9.696 1.00 33.12 95 ASN A C 1
ATOM 741 O O . ASN A 1 95 ? 51.131 29.235 -9.643 1.00 33.12 95 ASN A O 1
ATOM 745 N N . ALA A 1 96 ? 49.307 30.319 -8.935 1.00 33.31 96 ALA A N 1
ATOM 746 C CA . ALA A 1 96 ? 48.657 29.130 -8.406 1.00 33.31 96 ALA A CA 1
ATOM 747 C C . ALA A 1 96 ? 47.912 28.475 -9.575 1.00 33.31 96 ALA A C 1
ATOM 749 O O . ALA A 1 96 ? 46.798 28.878 -9.913 1.00 33.31 96 ALA A O 1
ATOM 750 N N . GLU A 1 97 ? 48.549 27.501 -10.227 1.00 36.25 97 GLU A N 1
ATOM 751 C CA . GLU A 1 97 ? 47.831 26.522 -11.037 1.00 36.25 97 GLU A CA 1
ATOM 752 C C . GLU A 1 97 ? 46.744 25.908 -10.154 1.00 36.25 97 GLU A C 1
ATOM 754 O O . GLU A 1 97 ? 47.017 25.230 -9.162 1.00 36.25 97 GLU A O 1
ATOM 759 N N . ALA A 1 98 ? 45.491 26.208 -10.490 1.00 36.19 98 ALA A N 1
ATOM 760 C CA . ALA A 1 98 ? 44.345 25.574 -9.878 1.00 36.19 98 ALA A CA 1
ATOM 761 C C . ALA A 1 98 ? 44.459 24.067 -10.126 1.00 36.19 98 ALA A C 1
ATOM 763 O O . ALA A 1 98 ? 44.292 23.599 -11.254 1.00 36.19 98 ALA A O 1
ATOM 764 N N . VAL A 1 99 ? 44.745 23.309 -9.066 1.00 36.38 99 VAL A N 1
ATOM 765 C CA . VAL A 1 99 ? 44.588 21.857 -9.051 1.00 36.38 99 VAL A CA 1
ATOM 766 C C . VAL A 1 99 ? 43.126 21.582 -9.391 1.00 36.38 99 VAL A C 1
ATOM 768 O O . VAL A 1 99 ? 42.236 21.759 -8.558 1.00 36.38 99 VAL A O 1
ATOM 771 N N . LYS A 1 100 ? 42.861 21.221 -10.652 1.00 38.50 100 LYS A N 1
ATOM 772 C CA . LYS A 1 100 ? 41.548 20.734 -11.069 1.00 38.50 100 LYS A CA 1
ATOM 773 C C . LYS A 1 100 ? 41.222 19.528 -10.188 1.00 38.50 100 LYS A C 1
ATOM 775 O O . LYS A 1 100 ? 42.056 18.623 -10.120 1.00 38.50 100 LYS A O 1
ATOM 780 N N . PRO A 1 101 ? 40.048 19.482 -9.537 1.00 37.81 101 PRO A N 1
ATOM 781 C CA . PRO A 1 101 ? 39.638 18.284 -8.830 1.00 37.81 101 PRO A CA 1
ATOM 782 C C . PRO A 1 101 ? 39.641 17.133 -9.836 1.00 37.81 101 PRO A C 1
ATOM 784 O O . PRO A 1 101 ? 39.007 17.216 -10.890 1.00 37.81 101 PRO A O 1
ATOM 787 N N . THR A 1 102 ? 40.417 16.094 -9.542 1.00 35.66 102 THR A N 1
ATOM 788 C CA . THR A 1 102 ? 40.379 14.822 -10.257 1.00 35.66 102 THR A CA 1
ATOM 789 C C . THR A 1 102 ? 38.954 14.296 -10.149 1.00 35.66 102 THR A C 1
ATOM 791 O O . THR A 1 102 ? 38.544 13.802 -9.103 1.00 35.66 102 THR A O 1
ATOM 794 N N . VAL A 1 103 ? 38.175 14.480 -11.213 1.00 44.53 103 VAL A N 1
ATOM 795 C CA . VAL A 1 103 ? 36.855 13.872 -11.359 1.00 44.53 103 VAL A CA 1
ATOM 796 C C . VAL A 1 103 ? 37.108 12.374 -11.452 1.00 44.53 103 VAL A C 1
ATOM 798 O O . VAL A 1 103 ? 37.694 11.914 -12.434 1.00 44.53 103 VAL A O 1
ATOM 801 N N . GLU A 1 104 ? 36.740 11.621 -10.414 1.00 47.06 104 GLU A N 1
ATOM 802 C CA . GLU A 1 104 ? 36.721 10.163 -10.510 1.00 47.06 104 GLU A CA 1
ATOM 803 C C . GLU A 1 104 ? 35.905 9.771 -11.753 1.00 47.06 104 GLU A C 1
ATOM 805 O O . GLU A 1 104 ? 34.822 10.330 -11.972 1.00 47.06 104 GLU A O 1
ATOM 810 N N . PRO A 1 105 ? 36.411 8.869 -12.613 1.00 54.59 105 PRO A N 1
ATOM 811 C CA . PRO A 1 105 ? 35.687 8.476 -13.809 1.00 54.59 105 PRO A CA 1
ATOM 812 C C . PRO A 1 105 ? 34.338 7.888 -13.399 1.00 54.59 105 PRO A C 1
ATOM 814 O O . PRO A 1 105 ? 34.276 6.917 -12.645 1.00 54.59 105 PRO A O 1
ATOM 817 N N . THR A 1 106 ? 33.253 8.486 -13.895 1.00 59.41 106 THR A N 1
ATOM 818 C CA . THR A 1 106 ? 31.904 7.968 -13.669 1.00 59.41 106 THR A CA 1
ATOM 819 C C . THR A 1 106 ? 31.861 6.517 -14.160 1.00 59.41 106 THR A C 1
ATOM 821 O O . THR A 1 106 ? 32.232 6.276 -15.315 1.00 59.41 106 THR A O 1
ATOM 824 N N . PRO A 1 107 ? 31.464 5.542 -13.321 1.00 65.50 107 PRO A N 1
ATOM 825 C CA . PRO A 1 107 ? 31.449 4.141 -13.722 1.00 65.50 107 PRO A CA 1
ATOM 826 C C . PRO A 1 107 ? 30.605 3.940 -14.987 1.00 65.50 107 PRO A C 1
ATOM 828 O O . PRO A 1 107 ? 29.529 4.523 -15.131 1.00 65.50 107 PRO A O 1
ATOM 831 N N . ASP A 1 108 ? 31.098 3.117 -15.919 1.00 81.19 108 ASP A N 1
ATOM 832 C CA . ASP A 1 108 ? 30.341 2.728 -17.113 1.00 81.19 108 ASP A CA 1
ATOM 833 C C . ASP A 1 108 ? 29.107 1.941 -16.674 1.00 81.19 108 ASP A C 1
ATOM 835 O O . ASP A 1 108 ? 29.191 0.771 -16.298 1.00 81.19 108 ASP A O 1
ATOM 839 N N . ILE A 1 109 ? 27.955 2.607 -16.716 1.00 81.69 109 ILE A N 1
ATOM 840 C CA . ILE A 1 109 ? 26.685 2.088 -16.214 1.00 81.69 109 ILE A CA 1
ATOM 841 C C . ILE A 1 109 ? 26.288 0.740 -16.830 1.00 81.69 109 ILE A C 1
ATOM 843 O O . ILE A 1 109 ? 25.602 -0.047 -16.186 1.00 81.69 109 ILE A O 1
ATOM 847 N N . ASN A 1 110 ? 26.759 0.429 -18.044 1.00 81.56 110 ASN A N 1
ATOM 848 C CA . ASN A 1 110 ? 26.473 -0.849 -18.701 1.00 81.56 110 ASN A CA 1
ATOM 849 C C . ASN A 1 110 ? 27.216 -2.036 -18.069 1.00 81.56 110 ASN A C 1
ATOM 851 O O . ASN A 1 110 ? 26.891 -3.183 -18.368 1.00 81.56 110 ASN A O 1
ATOM 855 N N . ARG A 1 111 ? 28.224 -1.772 -17.229 1.00 85.69 111 ARG A N 1
ATOM 856 C CA . ARG A 1 111 ? 29.000 -2.794 -16.512 1.00 85.69 111 ARG A CA 1
ATOM 857 C C . ARG A 1 111 ? 28.478 -3.055 -15.102 1.00 85.69 111 ARG A C 1
ATOM 859 O O . ARG A 1 111 ? 28.846 -4.065 -14.509 1.00 85.69 111 ARG A O 1
ATOM 866 N N . LEU A 1 112 ? 27.635 -2.165 -14.577 1.00 89.69 112 LEU A N 1
ATOM 867 C CA . LEU A 1 112 ? 27.012 -2.330 -13.268 1.00 89.69 112 LEU A CA 1
ATOM 868 C C . LEU A 1 112 ? 25.880 -3.363 -13.345 1.00 89.69 112 LEU A C 1
ATOM 870 O O . LEU A 1 112 ? 25.156 -3.447 -14.342 1.00 89.69 112 LEU A O 1
ATOM 874 N N . ASN A 1 113 ? 25.715 -4.134 -12.273 1.00 88.94 113 ASN A N 1
ATOM 875 C CA . ASN A 1 113 ? 24.656 -5.130 -12.127 1.00 88.94 113 ASN A CA 1
ATOM 876 C C . ASN A 1 113 ? 24.136 -5.171 -10.679 1.00 88.94 113 ASN A C 1
ATOM 878 O O . ASN A 1 113 ? 24.737 -4.583 -9.776 1.00 88.94 113 ASN A O 1
ATOM 882 N N . GLY A 1 114 ? 22.994 -5.835 -10.472 1.00 91.38 114 GLY A N 1
ATOM 883 C CA . GLY A 1 114 ? 22.414 -6.059 -9.144 1.00 91.38 114 GLY A CA 1
ATOM 884 C C . GLY A 1 114 ? 22.345 -4.790 -8.284 1.00 91.38 114 GLY A C 1
ATOM 885 O O . GLY A 1 114 ? 21.982 -3.712 -8.761 1.00 91.38 114 GLY A O 1
ATOM 886 N N . ASN A 1 115 ? 22.740 -4.906 -7.013 1.00 94.31 115 ASN A N 1
ATOM 887 C CA . ASN A 1 115 ? 22.711 -3.792 -6.060 1.00 94.31 115 ASN A CA 1
ATOM 888 C C . ASN A 1 115 ? 23.649 -2.635 -6.434 1.00 94.31 115 ASN A C 1
ATOM 890 O O . ASN A 1 115 ? 23.388 -1.506 -6.024 1.00 94.31 115 ASN A O 1
ATOM 894 N N . GLU A 1 116 ? 24.728 -2.870 -7.186 1.00 94.62 116 GLU A N 1
ATOM 895 C CA . GLU A 1 116 ? 25.634 -1.792 -7.607 1.00 94.62 116 GLU A CA 1
ATOM 896 C C . GLU A 1 116 ? 24.931 -0.840 -8.574 1.00 94.62 116 GLU A C 1
ATOM 898 O O . GLU A 1 116 ? 24.975 0.375 -8.387 1.00 94.62 116 GLU A O 1
ATOM 903 N N . LEU A 1 117 ? 24.214 -1.389 -9.559 1.00 95.81 117 LEU A N 1
ATOM 904 C CA . LEU A 1 117 ? 23.424 -0.601 -10.505 1.00 95.81 117 LEU A CA 1
ATOM 905 C C . LEU A 1 117 ? 22.263 0.120 -9.805 1.00 95.81 117 LEU A C 1
ATOM 907 O O . LEU A 1 117 ? 22.022 1.299 -10.067 1.00 95.81 117 LEU A O 1
ATOM 911 N N . LEU A 1 118 ? 21.568 -0.566 -8.894 1.00 97.62 118 LEU A N 1
ATOM 912 C CA . LEU A 1 118 ? 20.466 0.018 -8.124 1.00 97.62 118 LEU A CA 1
ATOM 913 C C . LEU A 1 118 ? 20.943 1.180 -7.237 1.00 97.62 118 LEU A C 1
ATOM 915 O O . LEU A 1 118 ? 20.345 2.253 -7.258 1.00 97.62 118 LEU A O 1
ATOM 919 N N . ASN A 1 119 ? 22.053 1.009 -6.516 1.00 97.50 119 ASN A N 1
ATOM 920 C CA . ASN A 1 119 ? 22.640 2.068 -5.691 1.00 97.50 119 ASN A CA 1
ATOM 921 C C . ASN A 1 119 ? 23.209 3.216 -6.527 1.00 97.50 119 ASN A C 1
ATOM 923 O O . ASN A 1 119 ? 23.112 4.371 -6.118 1.00 97.50 119 ASN A O 1
ATOM 927 N N . HIS A 1 120 ? 23.771 2.921 -7.702 1.00 95.56 120 HIS A N 1
ATOM 928 C CA . HIS A 1 120 ? 24.182 3.958 -8.640 1.00 95.56 120 HIS A CA 1
ATOM 929 C C . HIS A 1 120 ? 22.985 4.809 -9.066 1.00 95.56 120 HIS A C 1
ATOM 931 O O . HIS A 1 120 ? 23.066 6.029 -8.990 1.00 95.56 120 HIS A O 1
ATOM 937 N N . ALA A 1 121 ? 21.856 4.188 -9.429 1.00 96.38 121 ALA A N 1
ATOM 938 C CA . ALA A 1 121 ? 20.641 4.922 -9.763 1.00 96.38 121 ALA A CA 1
ATOM 939 C C . ALA A 1 121 ? 20.143 5.775 -8.586 1.00 96.38 121 ALA A C 1
ATOM 941 O O . ALA A 1 121 ? 19.831 6.944 -8.801 1.00 96.38 121 ALA A O 1
ATOM 942 N N . LEU A 1 122 ? 20.117 5.240 -7.357 1.00 96.75 122 LEU A N 1
ATOM 943 C CA . LEU A 1 122 ? 19.720 5.978 -6.143 1.00 96.75 122 LEU A CA 1
ATOM 944 C C . LEU A 1 122 ? 20.594 7.208 -5.852 1.00 96.75 122 LEU A C 1
ATOM 946 O O . LEU A 1 122 ? 20.105 8.162 -5.256 1.00 96.75 122 LEU A O 1
ATOM 950 N N . GLY A 1 123 ? 21.856 7.206 -6.292 1.00 95.06 123 GLY A N 1
ATOM 951 C CA . GLY A 1 123 ? 22.760 8.354 -6.187 1.00 95.06 123 GLY A CA 1
ATOM 952 C C . GLY A 1 123 ? 22.582 9.417 -7.278 1.00 95.06 123 GLY A C 1
ATOM 953 O O . GLY A 1 123 ? 23.290 10.422 -7.256 1.00 95.06 123 GLY A O 1
ATOM 954 N N . ILE A 1 124 ? 21.681 9.205 -8.240 1.00 94.31 124 ILE A N 1
ATOM 955 C CA . ILE A 1 124 ? 21.390 10.145 -9.326 1.00 94.31 124 ILE A CA 1
ATOM 956 C C . ILE A 1 124 ? 20.074 10.869 -9.034 1.00 94.31 124 ILE A C 1
ATOM 958 O O . ILE A 1 124 ? 19.084 10.243 -8.655 1.00 94.31 124 ILE A O 1
ATOM 962 N N . ASP A 1 125 ? 20.062 12.176 -9.294 1.00 93.19 125 ASP A N 1
ATOM 963 C CA . ASP A 1 125 ? 18.875 13.025 -9.208 1.00 93.19 125 ASP A CA 1
ATOM 964 C C . ASP A 1 125 ? 17.684 12.475 -10.018 1.00 93.19 125 ASP A C 1
ATOM 966 O O . ASP A 1 125 ? 17.841 12.092 -11.187 1.00 93.19 125 ASP A O 1
ATOM 970 N N . LEU A 1 126 ? 16.501 12.441 -9.392 1.00 92.44 126 LEU A N 1
ATOM 971 C CA . LEU A 1 126 ? 15.318 11.722 -9.881 1.00 92.44 126 LEU A CA 1
ATOM 972 C C . LEU A 1 126 ? 14.800 12.247 -11.226 1.00 92.44 126 LEU A C 1
ATOM 974 O O . LEU A 1 126 ? 14.276 11.468 -12.022 1.00 92.44 126 LEU A O 1
ATOM 978 N N . GLU A 1 127 ? 14.971 13.539 -11.500 1.00 89.19 127 GLU A N 1
ATOM 979 C CA . GLU A 1 127 ? 14.431 14.196 -12.696 1.00 89.19 127 GLU A CA 1
ATOM 980 C C . GLU A 1 127 ? 15.424 14.203 -13.874 1.00 89.19 127 GLU A C 1
ATOM 982 O O . GLU A 1 127 ? 15.103 14.618 -14.992 1.00 89.19 127 GLU A O 1
ATOM 987 N N . SER A 1 128 ? 16.644 13.705 -13.662 1.00 92.50 128 SER A N 1
ATOM 988 C CA . SER A 1 128 ? 17.719 13.802 -14.646 1.00 92.50 128 SER A CA 1
ATOM 989 C C . SER A 1 128 ? 17.606 12.798 -15.809 1.00 92.50 128 SER A C 1
ATOM 991 O O . SER A 1 128 ? 17.126 11.667 -15.695 1.00 92.50 128 SER A O 1
ATOM 993 N N . ALA A 1 129 ? 18.164 13.163 -16.969 1.00 93.44 129 ALA A N 1
ATOM 994 C CA . ALA A 1 129 ? 18.296 12.239 -18.102 1.00 93.44 129 ALA A CA 1
ATOM 995 C C . ALA A 1 129 ? 19.185 11.020 -17.774 1.00 93.44 129 ALA A C 1
ATOM 997 O O . ALA A 1 129 ? 18.949 9.919 -18.278 1.00 93.44 129 ALA A O 1
ATOM 998 N N . ALA A 1 130 ? 20.188 11.205 -16.907 1.00 93.25 130 ALA A N 1
ATOM 999 C CA . ALA A 1 130 ? 21.050 10.127 -16.429 1.00 93.25 130 ALA A CA 1
ATOM 1000 C C . ALA A 1 130 ? 20.250 9.082 -15.638 1.00 93.25 130 ALA A C 1
ATOM 1002 O O . ALA A 1 130 ? 20.433 7.882 -15.856 1.00 93.25 130 ALA A O 1
ATOM 1003 N N . ARG A 1 131 ? 19.302 9.529 -14.805 1.00 94.81 131 ARG A N 1
ATOM 1004 C CA . ARG A 1 131 ? 18.392 8.650 -14.072 1.00 94.81 131 ARG A CA 1
ATOM 1005 C C . ARG A 1 131 ? 17.534 7.814 -15.011 1.00 94.81 131 ARG A C 1
ATOM 1007 O O . ARG A 1 131 ? 17.516 6.593 -14.890 1.00 94.81 131 ARG A O 1
ATOM 1014 N N . ASN A 1 132 ? 16.912 8.439 -16.011 1.00 93.56 132 ASN A N 1
ATOM 1015 C CA . ASN A 1 132 ? 16.107 7.724 -17.008 1.00 93.56 132 ASN A CA 1
ATOM 1016 C C . ASN A 1 132 ? 16.913 6.640 -17.754 1.00 93.56 132 ASN A C 1
ATOM 1018 O O . ASN A 1 132 ? 16.412 5.536 -17.993 1.00 93.56 132 ASN A O 1
ATOM 1022 N N . LYS A 1 133 ? 18.181 6.921 -18.089 1.00 94.19 133 LYS A N 1
ATOM 1023 C CA . LYS A 1 133 ? 19.083 5.931 -18.699 1.00 94.19 133 LYS A CA 1
ATOM 1024 C C . LYS A 1 133 ? 19.375 4.768 -17.746 1.00 94.19 133 LYS A C 1
ATOM 1026 O O . LYS A 1 133 ? 19.293 3.616 -18.168 1.00 94.19 133 LYS A O 1
ATOM 1031 N N . ALA A 1 134 ? 19.691 5.061 -16.484 1.00 95.75 134 ALA A N 1
ATOM 1032 C CA . ALA A 1 134 ? 19.951 4.049 -15.462 1.00 95.75 134 ALA A CA 1
ATOM 1033 C C . ALA A 1 134 ? 18.752 3.121 -15.262 1.00 95.75 134 ALA A C 1
ATOM 1035 O O . ALA A 1 134 ? 18.891 1.900 -15.317 1.00 95.75 134 ALA A O 1
ATOM 1036 N N . GLU A 1 135 ? 17.561 3.696 -15.122 1.00 97.00 135 GLU A N 1
ATOM 1037 C CA . GLU A 1 135 ? 16.326 2.937 -14.962 1.00 97.00 135 GLU A CA 1
ATOM 1038 C C . GLU A 1 135 ? 16.025 2.060 -16.173 1.00 97.00 135 GLU A C 1
ATOM 1040 O O . GLU A 1 135 ? 15.666 0.902 -16.002 1.00 97.00 135 GLU A O 1
ATOM 1045 N N . THR A 1 136 ? 16.253 2.550 -17.394 1.00 96.12 136 THR A N 1
ATOM 1046 C CA . THR A 1 136 ? 16.084 1.734 -18.607 1.00 96.12 136 THR A CA 1
ATOM 1047 C C . THR A 1 136 ? 16.978 0.487 -18.577 1.00 96.12 136 THR A C 1
ATOM 1049 O O . THR A 1 136 ? 16.527 -0.611 -18.905 1.00 96.12 136 THR A O 1
ATOM 1052 N N . ILE A 1 137 ? 18.234 0.623 -18.138 1.00 96.44 137 ILE A N 1
ATOM 1053 C CA . ILE A 1 137 ? 19.168 -0.507 -18.007 1.00 96.44 137 ILE A CA 1
ATOM 1054 C C . ILE A 1 137 ? 18.709 -1.465 -16.901 1.00 96.44 137 ILE A C 1
ATOM 1056 O O . ILE A 1 137 ? 18.679 -2.675 -17.132 1.00 96.44 137 ILE A O 1
ATOM 1060 N N . ILE A 1 138 ? 18.286 -0.942 -15.743 1.00 97.94 138 ILE A N 1
ATOM 1061 C CA . ILE A 1 138 ? 17.716 -1.740 -14.643 1.00 97.94 138 ILE A CA 1
ATOM 1062 C C . ILE A 1 138 ? 16.542 -2.579 -15.153 1.00 97.94 138 ILE A C 1
ATOM 1064 O O . ILE A 1 138 ? 16.513 -3.795 -14.949 1.00 97.94 138 ILE A O 1
ATOM 1068 N N . VAL A 1 139 ? 15.602 -1.950 -15.869 1.00 97.75 139 VAL A N 1
ATOM 1069 C CA . VAL A 1 139 ? 14.455 -2.651 -16.449 1.00 97.75 139 VAL A CA 1
ATOM 1070 C C . VAL A 1 139 ? 14.930 -3.743 -17.386 1.00 97.75 139 VAL A C 1
ATOM 1072 O O . VAL A 1 139 ? 14.442 -4.859 -17.269 1.00 97.75 139 VAL A O 1
ATOM 1075 N N . LEU A 1 140 ? 15.875 -3.491 -18.294 1.00 96.12 140 LEU A N 1
ATOM 1076 C CA . LEU A 1 140 ? 16.361 -4.512 -19.229 1.00 96.12 140 LEU A CA 1
ATOM 1077 C C . LEU A 1 140 ? 16.973 -5.727 -18.516 1.00 96.12 140 LEU A C 1
ATOM 1079 O O . LEU A 1 140 ? 16.685 -6.861 -18.929 1.00 96.12 140 LEU A O 1
ATOM 1083 N N . GLN A 1 141 ? 17.754 -5.492 -17.457 1.00 95.75 141 GLN A N 1
ATOM 1084 C CA . GLN A 1 141 ? 18.468 -6.523 -16.702 1.00 95.75 141 GLN A CA 1
ATOM 1085 C C . GLN A 1 141 ? 17.553 -7.366 -15.802 1.00 95.75 141 GLN A C 1
ATOM 1087 O O . GLN A 1 141 ? 17.761 -8.570 -15.737 1.00 95.75 141 GLN A O 1
ATOM 1092 N N . ALA A 1 142 ? 16.517 -6.794 -15.179 1.00 96.88 142 ALA A N 1
ATOM 1093 C CA . ALA A 1 142 ? 15.638 -7.544 -14.275 1.00 96.88 142 ALA A CA 1
ATOM 1094 C C . ALA A 1 142 ? 14.833 -8.636 -15.016 1.00 96.88 142 ALA A C 1
ATOM 1096 O O . ALA A 1 142 ? 14.087 -8.326 -15.964 1.00 96.88 142 ALA A O 1
ATOM 1097 N N . LYS A 1 143 ? 14.971 -9.908 -14.604 1.00 94.62 143 LYS A N 1
ATOM 1098 C CA . LYS A 1 143 ? 14.283 -11.063 -15.223 1.00 94.62 143 LYS A CA 1
ATOM 1099 C C . LYS A 1 143 ? 13.463 -11.883 -14.231 1.00 94.62 143 LYS A C 1
ATOM 1101 O O . LYS A 1 143 ? 12.339 -12.251 -14.559 1.00 94.62 143 LYS A O 1
ATOM 1106 N N . SER A 1 144 ? 14.028 -12.185 -13.069 1.00 95.88 144 SER A N 1
ATOM 1107 C CA . SER A 1 144 ? 13.372 -12.962 -12.013 1.00 95.88 144 SER A CA 1
ATOM 1108 C C . SER A 1 144 ? 12.416 -12.103 -11.189 1.00 95.88 144 SER A C 1
ATOM 1110 O O . SER A 1 144 ? 12.519 -10.874 -11.175 1.0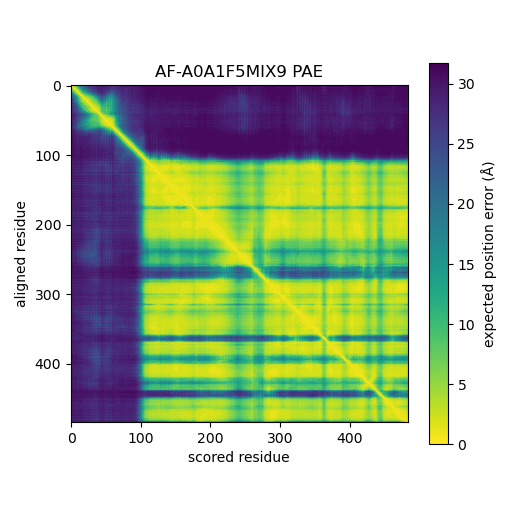0 95.88 144 SER A O 1
ATOM 1112 N N . LEU A 1 145 ? 11.501 -12.743 -10.457 1.00 96.56 145 LEU A N 1
ATOM 1113 C CA . LEU A 1 145 ? 10.571 -12.028 -9.585 1.00 96.56 145 LEU A CA 1
ATOM 1114 C C . LEU A 1 145 ? 11.288 -11.169 -8.532 1.00 96.56 145 LEU A C 1
ATOM 1116 O O . LEU A 1 145 ? 10.892 -10.027 -8.298 1.00 96.56 145 LEU A O 1
ATOM 1120 N N . THR A 1 146 ? 12.355 -11.698 -7.932 1.00 95.69 146 THR A N 1
ATOM 1121 C CA . THR A 1 146 ? 13.166 -10.992 -6.930 1.00 95.69 146 THR A CA 1
ATOM 1122 C C . THR A 1 146 ? 13.816 -9.743 -7.517 1.00 95.69 146 THR A C 1
ATOM 1124 O O . THR A 1 146 ? 13.671 -8.661 -6.953 1.00 95.69 146 THR A O 1
ATOM 1127 N N . GLU A 1 147 ? 14.468 -9.862 -8.677 1.00 97.00 147 GLU A N 1
ATOM 1128 C CA . GLU A 1 147 ? 15.093 -8.717 -9.353 1.00 97.00 147 GLU A CA 1
ATOM 1129 C C . GLU A 1 147 ? 14.058 -7.668 -9.760 1.00 97.00 147 GLU A C 1
ATOM 1131 O O . GLU A 1 147 ? 14.314 -6.474 -9.638 1.00 97.00 147 GLU A O 1
ATOM 1136 N N . ILE A 1 148 ? 12.881 -8.096 -10.229 1.00 98.44 148 ILE A N 1
ATOM 1137 C CA . ILE A 1 148 ? 11.797 -7.183 -10.605 1.00 98.44 148 ILE A CA 1
ATOM 1138 C C . ILE A 1 148 ? 11.295 -6.409 -9.384 1.00 98.44 148 ILE A C 1
ATOM 1140 O O . ILE A 1 148 ? 11.165 -5.188 -9.457 1.00 98.44 148 ILE A O 1
ATOM 1144 N N . ASN A 1 149 ? 11.041 -7.082 -8.259 1.00 97.44 149 ASN A N 1
ATOM 1145 C CA . ASN A 1 149 ? 10.579 -6.416 -7.038 1.00 97.44 149 ASN A CA 1
ATOM 1146 C C . ASN A 1 149 ? 11.637 -5.452 -6.494 1.00 97.44 149 ASN A C 1
ATOM 1148 O O . ASN A 1 149 ? 11.314 -4.323 -6.136 1.00 97.44 149 ASN A O 1
ATOM 1152 N N . GLN A 1 150 ? 12.910 -5.850 -6.514 1.00 97.06 150 GLN A N 1
ATOM 1153 C CA . GLN A 1 150 ? 13.995 -4.987 -6.060 1.00 97.06 150 GLN A CA 1
ATOM 1154 C C . GLN A 1 150 ? 14.213 -3.788 -6.995 1.00 97.06 150 GLN A C 1
ATOM 1156 O O . GLN A 1 150 ? 14.439 -2.674 -6.530 1.00 97.06 150 GLN A O 1
ATOM 1161 N N . ALA A 1 151 ? 14.063 -3.975 -8.309 1.00 98.19 151 ALA A N 1
ATOM 1162 C CA . ALA A 1 151 ? 14.060 -2.882 -9.276 1.00 98.19 151 ALA A CA 1
ATOM 1163 C C . ALA A 1 151 ? 12.886 -1.913 -9.048 1.00 98.19 151 ALA A C 1
ATOM 1165 O O . ALA A 1 151 ? 13.070 -0.701 -9.154 1.00 98.19 151 ALA A O 1
ATOM 1166 N N . LEU A 1 152 ? 11.701 -2.419 -8.686 1.00 98.00 152 LEU A N 1
ATOM 1167 C CA . LEU A 1 152 ? 10.524 -1.602 -8.364 1.00 98.00 152 LEU A CA 1
ATOM 1168 C C . LEU A 1 152 ? 10.691 -0.747 -7.096 1.00 98.00 152 LEU A C 1
ATOM 1170 O O . LEU A 1 152 ? 9.939 0.215 -6.947 1.00 98.00 152 LEU A O 1
ATOM 1174 N N . LEU A 1 153 ? 11.664 -1.032 -6.223 1.00 96.81 153 LEU A N 1
ATOM 1175 C CA . LEU A 1 153 ? 12.026 -0.132 -5.117 1.00 96.81 153 LEU A CA 1
ATOM 1176 C C . LEU A 1 153 ? 12.691 1.153 -5.618 1.00 96.81 153 LEU A C 1
ATOM 1178 O O . LEU A 1 153 ? 12.553 2.205 -5.001 1.00 96.81 153 LEU A O 1
ATOM 1182 N N . VAL A 1 154 ? 13.450 1.050 -6.711 1.00 96.88 154 VAL A N 1
ATOM 1183 C CA . VAL A 1 154 ? 14.310 2.129 -7.198 1.00 96.88 154 VAL A CA 1
ATOM 1184 C C . VAL A 1 154 ? 13.657 2.870 -8.351 1.00 96.88 154 VAL A C 1
ATOM 1186 O O . VAL A 1 154 ? 13.572 4.084 -8.292 1.00 96.88 154 VAL A O 1
ATOM 1189 N N . VAL A 1 155 ? 13.188 2.176 -9.389 1.00 97.06 155 VAL A N 1
ATOM 1190 C CA . VAL A 1 155 ? 12.706 2.789 -10.639 1.00 97.06 155 VAL A CA 1
ATOM 1191 C C . VAL A 1 155 ? 11.505 3.707 -10.381 1.00 97.06 155 VAL A C 1
ATOM 1193 O O . VAL A 1 155 ? 10.488 3.245 -9.872 1.00 97.06 155 VAL A O 1
ATOM 1196 N N . THR A 1 156 ? 11.574 4.981 -10.769 1.00 94.94 156 THR A N 1
ATOM 1197 C CA . THR A 1 156 ? 10.501 5.974 -10.559 1.00 94.94 156 THR A CA 1
ATOM 1198 C C . THR A 1 156 ? 9.811 6.378 -11.861 1.00 94.94 156 THR A C 1
ATOM 1200 O O . THR A 1 156 ? 8.625 6.720 -11.842 1.00 94.94 156 THR A O 1
ATOM 1203 N N . ASN A 1 157 ? 10.488 6.265 -13.011 1.00 95.31 157 ASN A N 1
ATOM 1204 C CA . ASN A 1 157 ? 9.916 6.574 -14.316 1.00 95.31 157 ASN A CA 1
ATOM 1205 C C . ASN A 1 157 ? 8.707 5.680 -14.603 1.00 95.31 157 ASN A C 1
ATOM 1207 O O . ASN A 1 157 ? 8.804 4.451 -14.624 1.00 95.31 157 ASN A O 1
ATOM 1211 N N . LYS A 1 158 ? 7.562 6.303 -14.893 1.00 95.50 158 LYS A N 1
ATOM 1212 C CA . LYS A 1 158 ? 6.296 5.572 -14.987 1.00 95.50 158 LYS A CA 1
ATOM 1213 C C . LYS A 1 158 ? 6.247 4.493 -16.071 1.00 95.50 158 LYS A C 1
ATOM 1215 O O . LYS A 1 158 ? 5.630 3.449 -15.869 1.00 95.50 158 LYS A O 1
ATOM 1220 N N . ASN A 1 159 ? 6.913 4.719 -17.204 1.00 96.50 159 ASN A N 1
ATOM 1221 C CA . ASN A 1 159 ? 6.949 3.747 -18.295 1.00 96.50 159 ASN A CA 1
ATOM 1222 C C . ASN A 1 159 ? 7.863 2.572 -17.927 1.00 96.50 159 ASN A C 1
ATOM 1224 O O . ASN A 1 159 ? 7.458 1.421 -18.060 1.00 96.50 159 ASN A O 1
ATOM 1228 N N . SER A 1 160 ? 9.036 2.857 -17.356 1.00 97.38 160 SER A N 1
ATOM 1229 C CA . SER A 1 160 ? 9.961 1.836 -16.848 1.00 97.38 160 SER A CA 1
ATOM 1230 C C . SER A 1 160 ? 9.327 0.978 -15.744 1.00 97.38 160 SER A C 1
ATOM 1232 O O . SER A 1 160 ? 9.452 -0.248 -15.752 1.00 97.38 160 SER A O 1
ATOM 1234 N N . ARG A 1 161 ? 8.581 1.597 -14.816 1.00 97.50 161 ARG A N 1
ATOM 1235 C CA . ARG A 1 161 ? 7.801 0.874 -13.797 1.00 97.50 161 ARG A CA 1
ATOM 1236 C C . ARG A 1 161 ? 6.732 -0.012 -14.429 1.00 97.50 161 ARG A C 1
ATOM 1238 O O . ARG A 1 161 ? 6.600 -1.172 -14.041 1.00 97.50 161 ARG A O 1
ATOM 1245 N N . ALA A 1 162 ? 5.990 0.505 -15.410 1.00 97.88 162 ALA A N 1
ATOM 1246 C CA . ALA A 1 162 ? 4.985 -0.277 -16.122 1.00 97.88 162 ALA A CA 1
ATOM 1247 C C . ALA A 1 162 ? 5.599 -1.494 -16.834 1.00 97.88 162 ALA A C 1
ATOM 1249 O O . ALA A 1 162 ? 5.021 -2.577 -16.789 1.00 97.88 162 ALA A O 1
ATOM 1250 N N . ASP A 1 163 ? 6.789 -1.364 -17.420 1.00 98.38 163 ASP A N 1
ATOM 1251 C CA . ASP A 1 163 ? 7.490 -2.485 -18.055 1.00 98.38 163 ASP A CA 1
ATOM 1252 C C . ASP A 1 163 ? 7.916 -3.565 -17.045 1.00 98.38 163 ASP A C 1
ATOM 1254 O O . ASP A 1 163 ? 7.777 -4.759 -17.323 1.00 98.38 163 ASP A O 1
ATOM 1258 N N . LEU A 1 164 ? 8.367 -3.182 -15.845 1.00 98.56 164 LEU A N 1
ATOM 1259 C CA . LEU A 1 164 ? 8.642 -4.131 -14.754 1.00 98.56 164 LEU A CA 1
ATOM 1260 C C . LEU A 1 164 ? 7.378 -4.868 -14.300 1.00 98.56 164 LEU A C 1
ATOM 1262 O O . LEU A 1 164 ? 7.390 -6.088 -14.141 1.00 98.56 164 LEU A O 1
ATOM 1266 N N . LEU A 1 165 ? 6.268 -4.148 -14.149 1.00 98.44 165 LEU A N 1
ATOM 1267 C CA . LEU A 1 165 ? 4.977 -4.733 -13.787 1.00 98.44 165 LEU A CA 1
ATOM 1268 C C . LEU A 1 165 ? 4.451 -5.673 -14.888 1.00 98.44 165 LEU A C 1
ATOM 1270 O O . LEU A 1 165 ? 3.942 -6.750 -14.583 1.00 98.44 165 LEU A O 1
ATOM 1274 N N . LYS A 1 166 ? 4.649 -5.347 -16.173 1.00 98.12 166 LYS A N 1
ATOM 1275 C CA . LYS A 1 166 ? 4.357 -6.264 -17.293 1.00 98.12 166 LYS A CA 1
ATOM 1276 C C . LYS A 1 166 ? 5.202 -7.530 -17.228 1.00 98.12 166 LYS A C 1
ATOM 1278 O O . LYS A 1 166 ? 4.677 -8.620 -17.434 1.00 98.12 166 LYS A O 1
ATOM 1283 N N . LYS A 1 167 ? 6.495 -7.422 -16.912 1.00 98.06 167 LYS A N 1
ATOM 1284 C CA . LYS A 1 167 ? 7.350 -8.602 -16.715 1.00 98.06 167 LYS A CA 1
ATOM 1285 C C . LYS A 1 167 ? 6.856 -9.471 -15.565 1.00 98.06 167 LYS A C 1
ATOM 1287 O O . LYS A 1 167 ? 6.741 -10.681 -15.745 1.00 98.06 167 LYS A O 1
ATOM 1292 N N . ARG A 1 168 ? 6.494 -8.866 -14.429 1.00 97.88 168 ARG A N 1
ATOM 1293 C CA . ARG A 1 168 ? 5.902 -9.590 -13.295 1.00 97.88 168 ARG A CA 1
ATOM 1294 C C . ARG A 1 168 ? 4.617 -10.320 -13.704 1.00 97.88 168 ARG A C 1
ATOM 1296 O O . ARG A 1 168 ? 4.465 -11.504 -13.411 1.00 97.88 168 ARG A O 1
ATOM 1303 N N . TYR A 1 169 ? 3.753 -9.660 -14.473 1.00 97.62 169 TYR A N 1
ATOM 1304 C CA . TYR A 1 169 ? 2.543 -10.272 -15.022 1.00 97.62 169 TYR A CA 1
ATOM 1305 C C . TYR A 1 169 ? 2.832 -11.464 -15.940 1.00 97.62 169 TYR A C 1
ATOM 1307 O O . TYR A 1 169 ? 2.161 -12.491 -15.857 1.00 97.62 169 TYR A O 1
ATOM 1315 N N . LEU A 1 170 ? 3.851 -11.369 -16.797 1.00 96.81 170 LEU A N 1
ATOM 1316 C CA . LEU A 1 170 ? 4.259 -12.480 -17.660 1.00 96.81 170 LEU A CA 1
ATOM 1317 C C . LEU A 1 170 ? 4.751 -13.684 -16.846 1.00 96.81 170 LEU A C 1
ATOM 1319 O O . LEU A 1 170 ? 4.413 -14.816 -17.193 1.00 96.81 170 LEU A O 1
ATOM 1323 N N . LEU A 1 171 ? 5.491 -13.462 -15.752 1.00 96.75 171 LEU A N 1
ATOM 1324 C CA . LEU A 1 171 ? 5.883 -14.541 -14.834 1.00 96.75 171 LEU A CA 1
ATOM 1325 C C . LEU A 1 171 ? 4.651 -15.246 -14.246 1.00 96.75 171 LEU A C 1
ATOM 1327 O O . LEU A 1 171 ? 4.605 -16.479 -14.227 1.00 96.75 171 LEU A O 1
ATOM 1331 N N . ARG A 1 172 ? 3.626 -14.476 -13.851 1.00 96.12 172 ARG A N 1
ATOM 1332 C CA . ARG A 1 172 ? 2.345 -15.000 -13.351 1.00 96.12 172 ARG A CA 1
ATOM 1333 C C . ARG A 1 172 ? 1.612 -15.827 -14.406 1.00 96.12 172 ARG A C 1
ATOM 1335 O O . ARG A 1 172 ? 1.213 -16.958 -14.138 1.00 96.12 172 ARG A O 1
ATOM 1342 N N . MET A 1 173 ? 1.454 -15.285 -15.612 1.00 94.38 173 MET A N 1
ATOM 1343 C CA . MET A 1 173 ? 0.713 -15.941 -16.696 1.00 94.38 173 MET A CA 1
ATOM 1344 C C . MET A 1 173 ? 1.371 -17.240 -17.160 1.00 94.38 173 MET A C 1
ATOM 1346 O O . MET A 1 173 ? 0.679 -18.215 -17.449 1.00 94.38 173 MET A O 1
ATOM 1350 N N . ASN A 1 174 ? 2.703 -17.273 -17.175 1.00 91.75 174 ASN A N 1
ATOM 1351 C CA . ASN A 1 174 ? 3.469 -18.452 -17.563 1.00 91.75 174 ASN A CA 1
ATOM 1352 C C . ASN A 1 174 ? 3.671 -19.450 -16.409 1.00 91.75 174 ASN A C 1
ATOM 1354 O O . ASN A 1 174 ? 4.298 -20.485 -16.620 1.00 91.75 174 ASN A O 1
ATOM 1358 N N . LYS A 1 175 ? 3.147 -19.159 -15.205 1.00 88.00 175 LYS A N 1
ATOM 1359 C CA . LYS A 1 175 ? 3.296 -19.986 -13.992 1.00 88.00 175 LYS A CA 1
ATOM 1360 C C . LYS A 1 175 ? 4.760 -20.318 -13.676 1.00 88.00 175 LYS A C 1
ATOM 1362 O O . LYS A 1 175 ? 5.068 -21.419 -13.227 1.00 88.00 175 LYS A O 1
ATOM 1367 N N . LEU A 1 176 ? 5.656 -19.366 -13.936 1.00 81.31 176 LEU A N 1
ATOM 1368 C CA . LEU A 1 176 ? 7.099 -19.535 -13.728 1.00 81.31 176 LEU A CA 1
ATOM 1369 C C . LEU A 1 176 ? 7.508 -19.317 -12.265 1.00 81.31 176 LEU A C 1
ATOM 1371 O O . LEU A 1 176 ? 8.623 -19.658 -11.893 1.00 81.31 176 LEU A O 1
ATOM 1375 N N . GLU A 1 177 ? 6.607 -18.774 -11.445 1.00 85.50 177 GLU A N 1
ATOM 1376 C CA . GLU A 1 177 ? 6.833 -18.442 -10.038 1.00 85.50 177 GLU A CA 1
ATOM 1377 C C . GLU A 1 177 ? 5.659 -18.959 -9.203 1.00 85.50 177 GLU A C 1
ATOM 1379 O O . GLU A 1 177 ? 4.533 -18.476 -9.329 1.00 85.50 177 GLU A O 1
ATOM 1384 N N . SER A 1 178 ? 5.905 -19.945 -8.338 1.00 83.62 178 SER A N 1
ATOM 1385 C CA . SER A 1 178 ? 4.853 -20.578 -7.527 1.00 83.62 178 SER A CA 1
ATOM 1386 C C . SER A 1 178 ? 4.290 -19.670 -6.431 1.00 83.62 178 SER A C 1
ATOM 1388 O O . SER A 1 178 ? 3.239 -19.968 -5.872 1.00 83.62 178 SER A O 1
ATOM 1390 N N . SER A 1 179 ? 4.999 -18.590 -6.097 1.00 88.81 179 SER A N 1
ATOM 1391 C CA . SER A 1 179 ? 4.580 -17.589 -5.113 1.00 88.81 179 SER A CA 1
ATOM 1392 C C . SER A 1 179 ? 3.527 -16.615 -5.648 1.00 88.81 179 SER A C 1
ATOM 1394 O O . SER A 1 179 ? 2.894 -15.925 -4.854 1.00 88.81 179 SER A O 1
ATOM 1396 N N . LEU A 1 180 ? 3.325 -16.550 -6.970 1.00 95.19 180 LEU A N 1
ATOM 1397 C CA . LEU A 1 180 ? 2.344 -15.665 -7.592 1.00 95.19 180 LEU A CA 1
ATOM 1398 C C . LEU A 1 180 ? 0.991 -16.363 -7.713 1.00 95.19 180 LEU A C 1
ATOM 1400 O O . LEU A 1 180 ? 0.858 -17.396 -8.370 1.00 95.19 180 LEU A O 1
ATOM 1404 N N . THR A 1 181 ? -0.040 -15.752 -7.139 1.00 94.31 181 THR A N 1
ATOM 1405 C CA . THR A 1 181 ? -1.424 -16.226 -7.205 1.00 94.31 181 THR A CA 1
ATOM 1406 C C . THR A 1 181 ? -1.908 -16.253 -8.661 1.00 94.31 181 THR A C 1
ATOM 1408 O O . THR A 1 181 ? -1.926 -15.207 -9.322 1.00 94.31 181 THR A O 1
ATOM 1411 N N . PRO A 1 182 ? -2.320 -17.411 -9.206 1.00 94.19 182 PRO A N 1
ATOM 1412 C CA . PRO A 1 182 ? -2.899 -17.469 -10.542 1.00 94.19 182 PRO A CA 1
ATOM 1413 C C . PRO A 1 182 ? -4.215 -16.689 -10.608 1.00 94.19 182 PRO A C 1
ATOM 1415 O O . PRO A 1 182 ? -5.022 -16.753 -9.683 1.00 94.19 182 PRO A O 1
ATOM 1418 N N . LEU A 1 183 ? -4.459 -15.999 -11.723 1.00 95.62 183 LEU A N 1
ATOM 1419 C CA . LEU A 1 183 ? -5.729 -15.312 -11.961 1.00 95.62 183 LEU A CA 1
ATOM 1420 C C . LEU A 1 183 ? -6.667 -16.186 -12.791 1.00 95.62 183 LEU A C 1
ATOM 1422 O O . LEU A 1 183 ? -6.270 -16.750 -13.813 1.00 95.62 183 LEU A O 1
ATOM 1426 N N . THR A 1 184 ? -7.925 -16.278 -12.370 1.00 95.88 184 THR A N 1
ATOM 1427 C CA . THR A 1 184 ? -8.962 -16.987 -13.127 1.00 95.88 184 THR A CA 1
ATOM 1428 C C . THR A 1 184 ? -9.412 -16.165 -14.335 1.00 95.88 184 THR A C 1
ATOM 1430 O O . THR A 1 184 ? -9.308 -14.937 -14.352 1.00 95.88 184 THR A O 1
ATOM 1433 N N . GLN A 1 185 ? -9.989 -16.818 -15.349 1.00 96.69 185 GLN A N 1
ATOM 1434 C CA . GLN A 1 185 ? -10.538 -16.107 -16.510 1.00 96.69 185 GLN A CA 1
ATOM 1435 C C . GLN A 1 185 ? -11.628 -15.097 -16.114 1.00 96.69 185 GLN A C 1
ATOM 1437 O O . GLN A 1 185 ? -11.761 -14.043 -16.736 1.00 96.69 185 GLN A O 1
ATOM 1442 N N . GLU A 1 186 ? -12.400 -15.386 -15.066 1.00 97.25 186 GLU A N 1
ATOM 1443 C CA . GLU A 1 186 ? -13.410 -14.465 -14.548 1.00 97.25 186 GLU A CA 1
ATOM 1444 C C . GLU A 1 186 ? -12.789 -13.214 -13.927 1.00 97.25 186 GLU A C 1
ATOM 1446 O O . GLU A 1 186 ? -13.279 -12.113 -14.182 1.00 97.25 186 GLU A O 1
ATOM 1451 N N . GLN A 1 187 ? -11.690 -13.359 -13.180 1.00 97.69 187 GLN A N 1
ATOM 1452 C CA . GLN A 1 187 ? -10.931 -12.229 -12.643 1.00 97.69 187 GLN A CA 1
ATOM 1453 C C . GLN A 1 187 ? -10.321 -11.388 -13.770 1.00 97.69 187 GLN A C 1
ATOM 1455 O O . GLN A 1 187 ? -10.447 -10.165 -13.748 1.00 97.69 187 GLN A O 1
ATOM 1460 N N . LEU A 1 188 ? -9.755 -12.020 -14.806 1.00 97.62 188 LEU A N 1
ATOM 1461 C CA . LEU A 1 188 ? -9.251 -11.312 -15.992 1.00 97.62 188 LEU A CA 1
ATOM 1462 C C . LEU A 1 188 ? -10.365 -10.517 -16.698 1.00 97.62 188 LEU A C 1
ATOM 1464 O O . LEU A 1 188 ? -10.184 -9.351 -17.058 1.00 97.62 188 LEU A O 1
ATOM 1468 N N . ASN A 1 189 ? -11.547 -11.118 -16.855 1.00 97.62 189 ASN A N 1
ATOM 1469 C CA . ASN A 1 189 ? -12.709 -10.459 -17.452 1.00 97.62 189 ASN A CA 1
ATOM 1470 C C . ASN A 1 189 ? -13.231 -9.305 -16.581 1.00 97.62 189 ASN A C 1
ATOM 1472 O O . ASN A 1 189 ? -13.644 -8.270 -17.109 1.00 97.62 189 ASN A O 1
ATOM 1476 N N . TRP A 1 190 ? -13.215 -9.470 -15.256 1.00 98.00 190 TRP A N 1
ATOM 1477 C CA . TRP A 1 190 ? -13.574 -8.417 -14.309 1.00 98.00 190 TRP A CA 1
ATOM 1478 C C . TRP A 1 190 ? -12.595 -7.238 -14.396 1.00 98.00 190 TRP A C 1
ATOM 1480 O O . TRP A 1 190 ? -13.033 -6.107 -14.594 1.00 98.00 190 TRP A O 1
ATOM 1490 N N . CYS A 1 191 ? -11.286 -7.502 -14.384 1.00 98.31 191 CYS A N 1
ATOM 1491 C CA . CYS A 1 191 ? -10.231 -6.501 -14.559 1.00 98.31 191 CYS A CA 1
ATOM 1492 C C . CYS A 1 191 ? -10.438 -5.662 -15.828 1.00 98.31 191 CYS A C 1
ATOM 1494 O O . CYS A 1 191 ? -10.437 -4.429 -15.774 1.00 98.31 191 CYS A O 1
ATOM 1496 N N . LYS A 1 192 ? -10.725 -6.321 -16.958 1.00 97.75 192 LYS A N 1
ATOM 1497 C CA . LYS A 1 192 ? -11.023 -5.646 -18.228 1.00 97.75 192 LYS A CA 1
ATOM 1498 C C . LYS A 1 192 ? -12.244 -4.727 -18.135 1.00 97.75 192 LYS A C 1
ATOM 1500 O O . LYS A 1 192 ? -12.201 -3.608 -18.644 1.00 97.75 192 LYS A O 1
ATOM 1505 N N . LYS A 1 193 ? -13.324 -5.176 -17.486 1.00 97.25 193 LYS A N 1
ATOM 1506 C CA . LYS A 1 193 ? -14.549 -4.379 -17.288 1.00 97.25 193 LYS A CA 1
ATOM 1507 C C . LYS A 1 193 ? -14.281 -3.137 -16.430 1.00 97.25 193 LYS A C 1
ATOM 1509 O O . LYS A 1 193 ? -14.736 -2.053 -16.780 1.00 97.25 193 LYS A O 1
ATOM 1514 N N . GLU A 1 194 ? -13.523 -3.288 -15.346 1.00 96.94 194 GLU A N 1
ATOM 1515 C CA . GLU A 1 194 ? -13.224 -2.204 -14.396 1.00 96.94 194 GLU A CA 1
ATOM 1516 C C . GLU A 1 194 ? -12.049 -1.303 -14.833 1.00 96.94 194 GLU A C 1
ATOM 1518 O O . GLU A 1 194 ? -11.725 -0.317 -14.159 1.00 96.94 194 GLU A O 1
ATOM 1523 N N . LYS A 1 195 ? -11.434 -1.609 -15.988 1.00 97.56 195 LYS A N 1
ATOM 1524 C CA . LYS A 1 195 ? -10.237 -0.951 -16.542 1.00 97.56 195 LYS A CA 1
ATOM 1525 C C . LYS A 1 195 ? -9.035 -0.990 -15.591 1.00 97.56 195 LYS A C 1
ATOM 1527 O O . LYS A 1 195 ? -8.282 -0.021 -15.496 1.00 97.56 195 LYS A O 1
ATOM 1532 N N . ILE A 1 196 ? -8.854 -2.113 -14.904 1.00 98.44 196 ILE A N 1
ATOM 1533 C CA . ILE A 1 196 ? -7.754 -2.378 -13.971 1.00 98.44 196 ILE A CA 1
ATOM 1534 C C . ILE A 1 196 ? -6.849 -3.430 -14.604 1.00 98.44 196 ILE A C 1
ATOM 1536 O O . ILE A 1 196 ? -7.329 -4.484 -15.011 1.00 98.44 196 ILE A O 1
ATOM 1540 N N . HIS A 1 197 ? -5.547 -3.166 -14.692 1.00 98.38 197 HIS A N 1
ATOM 1541 C CA . HIS A 1 197 ? -4.605 -4.144 -15.223 1.00 98.38 197 HIS A CA 1
ATOM 1542 C C . HIS A 1 197 ? -4.552 -5.377 -14.297 1.00 98.38 197 HIS A C 1
ATOM 1544 O O . HIS A 1 197 ? -4.436 -5.202 -13.079 1.00 98.38 197 HIS A O 1
ATOM 1550 N N . PRO A 1 198 ? -4.595 -6.617 -14.825 1.00 98.38 198 PRO A N 1
ATOM 1551 C CA . PRO A 1 198 ? -4.650 -7.826 -14.002 1.00 98.38 198 PRO A CA 1
ATOM 1552 C C . PRO A 1 198 ? -3.526 -7.951 -12.975 1.00 98.38 198 PRO A C 1
ATOM 1554 O O . PRO A 1 198 ? -3.766 -8.422 -11.870 1.00 98.38 198 PRO A O 1
ATOM 1557 N N . GLU A 1 199 ? -2.320 -7.473 -13.289 1.00 98.31 199 GLU A N 1
ATOM 1558 C CA . GLU A 1 199 ? -1.210 -7.532 -12.330 1.00 98.31 199 GLU A CA 1
ATOM 1559 C C . GLU A 1 199 ? -1.453 -6.721 -11.059 1.00 98.31 199 GLU A C 1
ATOM 1561 O O . GLU A 1 199 ? -1.003 -7.125 -9.994 1.00 98.31 199 GLU A O 1
ATOM 1566 N N . THR A 1 200 ? -2.211 -5.623 -11.127 1.00 98.50 200 THR A N 1
ATOM 1567 C CA . THR A 1 200 ? -2.574 -4.873 -9.919 1.00 98.50 200 THR A CA 1
ATOM 1568 C C . THR A 1 200 ? -3.434 -5.726 -8.991 1.00 98.50 200 THR A C 1
ATOM 1570 O O . THR A 1 200 ? -3.171 -5.776 -7.794 1.00 98.50 200 THR A O 1
ATOM 1573 N N . LEU A 1 201 ? -4.415 -6.453 -9.538 1.00 98.56 201 LEU A N 1
ATOM 1574 C CA . LEU A 1 201 ? -5.196 -7.417 -8.760 1.00 98.56 201 LEU A CA 1
ATOM 1575 C C . LEU A 1 201 ? -4.323 -8.589 -8.284 1.00 98.56 201 LEU A C 1
ATOM 1577 O O . LEU A 1 201 ? -4.470 -9.030 -7.151 1.00 98.56 201 LEU A O 1
ATOM 1581 N N . GLY A 1 202 ? -3.401 -9.068 -9.119 1.00 98.25 202 GLY A N 1
ATOM 1582 C CA . GLY A 1 202 ? -2.461 -10.134 -8.776 1.00 98.25 202 GLY A CA 1
ATOM 1583 C C . GLY A 1 202 ? -1.611 -9.808 -7.547 1.00 98.25 202 GLY A C 1
ATOM 1584 O O . GLY A 1 202 ? -1.600 -10.592 -6.606 1.00 98.25 202 GLY A O 1
ATOM 1585 N N . ILE A 1 203 ? -0.972 -8.632 -7.514 1.00 98.38 203 ILE A N 1
ATOM 1586 C CA . ILE A 1 203 ? -0.180 -8.157 -6.361 1.00 98.38 203 ILE A CA 1
ATOM 1587 C C . ILE A 1 203 ? -1.038 -8.105 -5.093 1.00 98.38 203 ILE A C 1
ATOM 1589 O O . ILE A 1 203 ? -0.582 -8.485 -4.018 1.00 98.38 203 ILE A O 1
ATOM 1593 N N . ILE A 1 204 ? -2.291 -7.667 -5.212 1.00 98.12 204 ILE A N 1
ATOM 1594 C CA . ILE A 1 204 ? -3.230 -7.639 -4.090 1.00 98.12 204 ILE A CA 1
ATOM 1595 C C . ILE A 1 204 ? -3.492 -9.052 -3.577 1.00 98.12 204 ILE A C 1
ATOM 1597 O O . ILE A 1 204 ? -3.275 -9.321 -2.400 1.00 98.12 204 ILE A O 1
ATOM 1601 N N . LEU A 1 205 ? -3.884 -9.975 -4.451 1.00 97.12 205 LEU A N 1
ATOM 1602 C CA . LEU A 1 205 ? -4.188 -11.351 -4.057 1.00 97.12 205 LEU A CA 1
ATOM 1603 C C . LEU A 1 205 ? -2.973 -12.076 -3.458 1.00 97.12 205 LEU A C 1
ATOM 1605 O O . LEU A 1 205 ? -3.135 -12.785 -2.468 1.00 97.12 205 LEU A O 1
ATOM 1609 N N . ASP A 1 206 ? -1.764 -11.823 -3.972 1.00 96.81 206 ASP A N 1
ATOM 1610 C CA . ASP A 1 206 ? -0.511 -12.364 -3.417 1.00 96.81 206 ASP A CA 1
ATOM 1611 C C . ASP A 1 206 ? -0.316 -11.997 -1.935 1.00 96.81 206 ASP A C 1
ATOM 1613 O O . ASP A 1 206 ? 0.309 -12.741 -1.180 1.00 96.81 206 ASP A O 1
ATOM 1617 N N . ASN A 1 207 ? -0.857 -10.852 -1.509 1.00 96.25 207 ASN A N 1
ATOM 1618 C CA . ASN A 1 207 ? -0.624 -10.275 -0.187 1.00 96.25 207 ASN A CA 1
ATOM 1619 C C . ASN A 1 207 ? -1.830 -10.360 0.757 1.00 96.25 207 ASN A C 1
ATOM 1621 O O . ASN A 1 207 ? -1.701 -10.016 1.934 1.00 96.25 207 ASN A O 1
ATOM 1625 N N . GLN A 1 208 ? -2.985 -10.834 0.279 1.00 94.31 208 GLN A N 1
ATOM 1626 C CA . GLN A 1 208 ? -4.230 -10.836 1.051 1.00 94.31 208 GLN A CA 1
ATOM 1627 C C . GLN A 1 208 ? -4.096 -11.621 2.356 1.00 94.31 208 GLN A C 1
ATOM 1629 O O . GLN A 1 208 ? -4.339 -11.075 3.429 1.00 94.31 208 GLN A O 1
ATOM 1634 N N . LYS A 1 209 ? -3.637 -12.876 2.276 1.00 93.12 209 LYS A N 1
ATOM 1635 C CA . LYS A 1 209 ? -3.494 -13.743 3.452 1.00 93.12 209 LYS A CA 1
ATOM 1636 C C . LYS A 1 209 ? -2.550 -13.140 4.497 1.00 93.12 209 LYS A C 1
ATOM 1638 O O . LYS A 1 209 ? -2.825 -13.190 5.690 1.00 93.12 209 LYS A O 1
ATOM 1643 N N . ARG A 1 210 ? -1.446 -12.530 4.054 1.00 92.94 210 ARG A N 1
ATOM 1644 C CA . ARG A 1 210 ? -0.488 -11.878 4.957 1.00 92.94 210 ARG A CA 1
ATOM 1645 C C . ARG A 1 210 ? -1.115 -10.679 5.668 1.00 92.94 210 ARG A C 1
ATOM 1647 O O . ARG A 1 210 ? -0.911 -10.519 6.867 1.00 92.94 210 ARG A O 1
ATOM 1654 N N . ALA A 1 211 ? -1.884 -9.857 4.956 1.00 93.06 211 ALA A N 1
ATOM 1655 C CA . ALA A 1 211 ? -2.612 -8.749 5.568 1.00 93.06 211 ALA A CA 1
ATOM 1656 C C . ALA A 1 211 ? -3.684 -9.242 6.557 1.00 93.06 211 ALA A C 1
ATOM 1658 O O . ALA A 1 211 ? -3.805 -8.680 7.643 1.00 93.06 211 ALA A O 1
ATOM 1659 N N . GLU A 1 212 ? -4.402 -10.320 6.225 1.00 91.50 212 GLU A N 1
ATOM 1660 C CA . GLU A 1 212 ? -5.382 -10.951 7.117 1.00 91.50 212 GLU A CA 1
ATOM 1661 C C . GLU A 1 212 ? -4.743 -11.459 8.416 1.00 91.50 212 GLU A C 1
ATOM 1663 O O . GLU A 1 212 ? -5.285 -11.221 9.497 1.00 91.50 212 GLU A O 1
ATOM 1668 N N . GLU A 1 213 ? -3.580 -12.112 8.329 1.00 90.88 213 GLU A N 1
ATOM 1669 C CA . GLU A 1 213 ? -2.821 -12.574 9.497 1.00 90.88 213 GLU A CA 1
ATOM 1670 C C . GLU A 1 213 ? -2.387 -11.399 10.387 1.00 90.88 213 GLU A C 1
ATOM 1672 O O . GLU A 1 213 ? -2.659 -11.412 11.586 1.00 90.88 213 GLU A O 1
ATOM 1677 N N . ILE A 1 214 ? -1.793 -10.346 9.810 1.00 90.75 214 ILE A N 1
ATOM 1678 C CA . ILE A 1 214 ? -1.340 -9.173 10.578 1.00 90.75 214 ILE A CA 1
ATOM 1679 C C . ILE A 1 214 ? -2.518 -8.472 11.259 1.00 90.75 214 ILE A C 1
ATOM 1681 O O . ILE A 1 214 ? -2.443 -8.133 12.439 1.00 90.75 214 ILE A O 1
ATOM 1685 N N . ILE A 1 215 ? -3.619 -8.261 10.535 1.00 88.00 215 ILE A N 1
ATOM 1686 C CA . ILE A 1 215 ? -4.813 -7.617 11.090 1.00 88.00 215 ILE A CA 1
ATOM 1687 C C . ILE A 1 215 ? -5.427 -8.474 12.199 1.00 88.00 215 ILE A C 1
ATOM 1689 O O . ILE A 1 215 ? -5.875 -7.927 13.205 1.00 88.00 215 ILE A O 1
ATOM 1693 N N . SER A 1 216 ? -5.428 -9.799 12.051 1.00 86.69 216 SER A N 1
ATOM 1694 C CA . SER A 1 216 ? -5.925 -10.712 13.086 1.00 86.69 216 SER A CA 1
ATOM 1695 C C . SER A 1 216 ? -5.076 -10.650 14.357 1.00 86.69 216 SER A C 1
ATOM 1697 O O . SER A 1 216 ? -5.633 -10.564 15.452 1.00 86.69 216 SER A O 1
ATOM 1699 N N . ASP A 1 217 ? -3.747 -10.616 14.222 1.00 85.81 217 ASP A N 1
ATOM 1700 C CA . ASP A 1 217 ? -2.832 -10.457 15.357 1.00 85.81 217 ASP A CA 1
ATOM 1701 C C . ASP A 1 217 ? -3.046 -9.107 16.061 1.00 85.81 217 ASP A C 1
ATOM 1703 O O . ASP A 1 217 ? -3.125 -9.054 17.290 1.00 85.81 217 ASP A O 1
ATOM 1707 N N . LEU A 1 218 ? -3.210 -8.019 15.294 1.00 84.62 218 LEU A N 1
ATOM 1708 C CA . LEU A 1 218 ? -3.522 -6.686 15.828 1.00 84.62 218 LEU A CA 1
ATOM 1709 C C . LEU A 1 218 ? -4.852 -6.678 16.581 1.00 84.62 218 LEU A C 1
ATOM 1711 O O . LEU A 1 218 ? -4.916 -6.205 17.712 1.00 84.62 218 LEU A O 1
ATOM 1715 N N . LEU A 1 219 ? -5.905 -7.249 15.994 1.00 81.38 219 LEU A N 1
ATOM 1716 C CA . LEU A 1 219 ? -7.219 -7.370 16.626 1.00 81.38 219 LEU A CA 1
ATOM 1717 C C . LEU A 1 219 ? -7.155 -8.133 17.952 1.00 81.38 219 LEU A C 1
ATOM 1719 O O . LEU A 1 219 ? -7.741 -7.685 18.939 1.00 81.38 219 LEU A O 1
ATOM 1723 N N . LYS A 1 220 ? -6.417 -9.247 17.986 1.00 80.75 220 LYS A N 1
ATOM 1724 C CA . LYS A 1 220 ? -6.211 -10.031 19.205 1.00 80.75 220 LYS A CA 1
ATOM 1725 C C . LYS A 1 220 ? -5.510 -9.200 20.282 1.00 80.75 220 LYS A C 1
ATOM 1727 O O . LYS A 1 220 ? -6.030 -9.092 21.391 1.00 80.75 220 LYS A O 1
ATOM 1732 N N . TYR A 1 221 ? -4.395 -8.554 19.939 1.00 79.44 221 TYR A N 1
ATOM 1733 C CA . TYR A 1 221 ? -3.663 -7.689 20.866 1.00 79.44 221 TYR A CA 1
ATOM 1734 C C . TYR A 1 221 ? -4.542 -6.563 21.420 1.00 79.44 221 TYR A C 1
ATOM 1736 O O . TYR A 1 221 ? -4.566 -6.323 22.624 1.00 79.44 221 TYR A O 1
ATOM 1744 N N . ASN A 1 222 ? -5.323 -5.898 20.568 1.00 77.12 222 ASN A N 1
ATOM 1745 C CA . ASN A 1 222 ? -6.207 -4.820 21.003 1.00 77.12 222 ASN A CA 1
ATOM 1746 C C . ASN A 1 222 ? -7.282 -5.292 21.975 1.00 77.12 222 ASN A C 1
ATOM 1748 O O . ASN A 1 222 ? -7.611 -4.557 22.906 1.00 77.12 222 ASN A O 1
ATOM 1752 N N . SER A 1 223 ? -7.829 -6.494 21.770 1.00 74.94 223 SER A N 1
ATOM 1753 C CA . SER A 1 223 ? -8.788 -7.086 22.703 1.00 74.94 223 SER A CA 1
ATOM 1754 C C . SER A 1 223 ? -8.168 -7.212 24.096 1.00 74.94 223 SER A C 1
ATOM 1756 O O . SER A 1 223 ? -8.764 -6.769 25.074 1.00 74.94 223 SER A O 1
ATOM 1758 N N . GLU A 1 224 ? -6.938 -7.726 24.176 1.00 76.94 224 GLU A N 1
ATOM 1759 C CA . GLU A 1 224 ? -6.195 -7.876 25.433 1.00 76.94 224 GLU A CA 1
ATOM 1760 C C . GLU A 1 224 ? -5.866 -6.509 26.069 1.00 76.94 224 GLU A C 1
ATOM 1762 O O . GLU A 1 224 ? -6.058 -6.304 27.269 1.00 76.94 224 GLU A O 1
ATOM 1767 N N . GLN A 1 225 ? -5.437 -5.523 25.270 1.00 76.12 225 GLN A N 1
ATOM 1768 C CA . GLN A 1 225 ? -5.136 -4.175 25.771 1.00 76.12 225 GLN A CA 1
ATOM 1769 C C . GLN A 1 225 ? -6.381 -3.404 26.219 1.00 76.12 225 GLN A C 1
ATOM 1771 O O . GLN A 1 225 ? -6.295 -2.590 27.138 1.00 76.12 225 GLN A O 1
ATOM 1776 N N . THR A 1 226 ? -7.543 -3.650 25.613 1.00 74.88 226 THR A N 1
ATOM 1777 C CA . THR A 1 226 ? -8.798 -2.970 25.973 1.00 74.88 226 THR A CA 1
ATOM 1778 C C . THR A 1 226 ? -9.237 -3.318 27.396 1.00 74.88 226 THR A C 1
ATOM 1780 O O . THR A 1 226 ? -9.726 -2.448 28.123 1.00 74.88 226 THR A O 1
ATOM 1783 N N . GLU A 1 227 ? -9.016 -4.556 27.841 1.00 75.81 227 GLU A N 1
ATOM 1784 C CA . GLU A 1 227 ? -9.276 -4.965 29.226 1.00 75.81 227 GLU A CA 1
ATOM 1785 C C . GLU A 1 227 ? -8.370 -4.211 30.211 1.00 75.81 227 GLU A C 1
ATOM 1787 O O . GLU A 1 227 ? -8.842 -3.675 31.220 1.00 75.81 227 GLU A O 1
ATOM 1792 N N . ILE A 1 228 ? -7.081 -4.085 29.877 1.00 80.19 228 ILE A N 1
ATOM 1793 C CA . ILE A 1 228 ? -6.100 -3.338 30.674 1.00 80.19 228 ILE A CA 1
ATOM 1794 C C . ILE A 1 228 ? -6.459 -1.848 30.712 1.00 80.19 228 ILE A C 1
ATOM 1796 O O . ILE A 1 228 ? -6.474 -1.248 31.788 1.00 80.19 228 ILE A O 1
ATOM 1800 N N . LEU A 1 229 ? -6.790 -1.248 29.564 1.00 78.44 229 LEU A N 1
ATOM 1801 C CA . LEU A 1 229 ? -7.222 0.147 29.472 1.00 78.44 229 LEU A CA 1
ATOM 1802 C C . LEU A 1 229 ? -8.459 0.404 30.328 1.00 78.44 229 LEU A C 1
ATOM 1804 O O . LEU A 1 229 ? -8.458 1.340 31.120 1.00 78.44 229 LEU A O 1
ATOM 1808 N N . THR A 1 230 ? -9.471 -0.459 30.240 1.00 78.75 230 THR A N 1
ATOM 1809 C CA . THR A 1 230 ? -10.691 -0.347 31.051 1.00 78.75 230 THR A CA 1
ATOM 181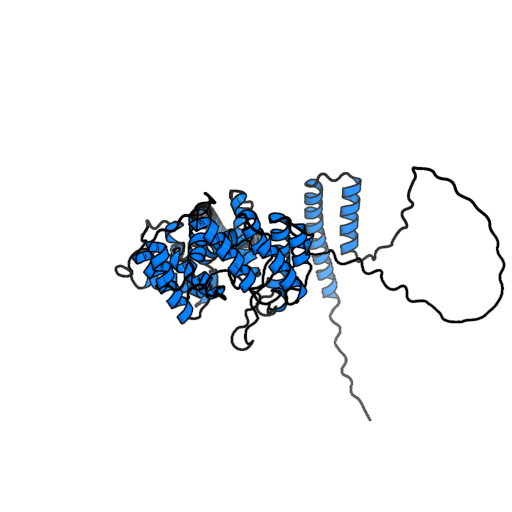0 C C . THR A 1 230 ? -10.362 -0.403 32.546 1.00 78.75 230 THR A C 1
ATOM 1812 O O . THR A 1 230 ? -10.907 0.361 33.346 1.00 78.75 230 THR A O 1
ATOM 1815 N N . ALA A 1 231 ? -9.437 -1.276 32.955 1.00 82.94 231 ALA A N 1
ATOM 1816 C CA . ALA A 1 231 ? -8.976 -1.346 34.340 1.00 82.94 231 ALA A CA 1
ATOM 1817 C C . ALA A 1 231 ? -8.225 -0.072 34.777 1.00 82.94 231 ALA A C 1
ATOM 1819 O O . ALA A 1 231 ? -8.438 0.410 35.892 1.00 82.94 231 ALA A O 1
ATOM 1820 N N . LEU A 1 232 ? -7.381 0.499 33.909 1.00 84.12 232 LEU A N 1
ATOM 1821 C CA . LEU A 1 232 ? -6.655 1.747 34.170 1.00 84.12 232 LEU A CA 1
ATOM 1822 C C . LEU A 1 232 ? -7.589 2.962 34.237 1.00 84.12 232 LEU A C 1
ATOM 1824 O O . LEU A 1 232 ? -7.464 3.766 35.158 1.00 84.12 232 LEU A O 1
ATOM 1828 N N . GLU A 1 233 ? -8.554 3.076 33.324 1.00 83.25 233 GLU A N 1
ATOM 1829 C CA . GLU A 1 233 ? -9.567 4.139 33.325 1.00 83.25 233 GLU A CA 1
ATOM 1830 C C . GLU A 1 233 ? -10.409 4.086 34.609 1.00 83.25 233 GLU A C 1
ATOM 1832 O O . GLU A 1 233 ? -10.578 5.097 35.293 1.00 83.25 233 GLU A O 1
ATOM 1837 N N . ASN A 1 234 ? -10.831 2.888 35.025 1.00 85.69 234 ASN A N 1
ATOM 1838 C CA . ASN A 1 234 ? -11.510 2.688 36.306 1.00 85.69 234 ASN A CA 1
ATOM 1839 C C . ASN A 1 234 ? -10.625 3.028 37.514 1.00 85.69 234 ASN A C 1
ATOM 1841 O O . ASN A 1 234 ? -11.136 3.470 38.545 1.00 85.69 234 ASN A O 1
ATOM 1845 N N . ARG A 1 235 ? -9.307 2.817 37.416 1.00 87.19 235 ARG A N 1
ATOM 1846 C CA . ARG A 1 235 ? -8.357 3.187 38.471 1.00 87.19 235 ARG A CA 1
ATOM 1847 C C . ARG A 1 235 ? -8.221 4.704 38.588 1.00 87.19 235 ARG A C 1
ATOM 1849 O O . ARG A 1 235 ? -8.282 5.197 39.703 1.00 87.19 235 ARG A O 1
ATOM 1856 N N . ILE A 1 236 ? -8.142 5.433 37.471 1.00 88.00 236 ILE A N 1
ATOM 1857 C CA . ILE A 1 236 ? -8.103 6.909 37.447 1.00 88.00 236 ILE A CA 1
ATOM 1858 C C . ILE A 1 236 ? -9.300 7.524 38.168 1.00 88.00 236 ILE A C 1
ATOM 1860 O O . ILE A 1 236 ? -9.132 8.488 38.911 1.00 88.00 236 ILE A O 1
ATOM 1864 N N . ILE A 1 237 ? -10.501 6.975 37.956 1.00 85.44 237 ILE A N 1
ATOM 1865 C CA . ILE A 1 237 ? -11.731 7.454 38.610 1.00 85.44 237 ILE A CA 1
ATOM 1866 C C . ILE A 1 237 ? -11.627 7.336 40.137 1.00 85.44 237 ILE A C 1
ATOM 1868 O O . ILE A 1 237 ? -12.184 8.160 40.854 1.00 85.44 237 ILE A O 1
ATOM 1872 N N . LYS A 1 238 ? -10.902 6.326 40.627 1.00 89.38 238 LYS A N 1
ATOM 1873 C CA . LYS A 1 238 ? -10.723 6.024 42.053 1.00 89.38 238 LYS A CA 1
ATOM 1874 C C . LYS A 1 238 ? -9.459 6.650 42.659 1.00 89.38 238 LYS A C 1
ATOM 1876 O O . LYS A 1 238 ? -9.195 6.429 43.836 1.00 89.38 238 LYS A O 1
ATOM 1881 N N . THR A 1 239 ? -8.641 7.350 41.870 1.00 89.19 239 THR A N 1
ATOM 1882 C CA . THR A 1 239 ? -7.379 7.948 42.325 1.00 89.19 239 THR A CA 1
ATOM 1883 C C . THR A 1 239 ? -7.578 9.427 42.648 1.00 89.19 239 THR A C 1
ATOM 1885 O O . THR A 1 239 ? -7.809 10.236 41.747 1.00 89.19 239 THR A O 1
ATOM 1888 N N . ASP A 1 240 ? -7.420 9.769 43.929 1.00 91.81 240 ASP A N 1
ATOM 1889 C CA . ASP A 1 240 ? -7.502 11.149 44.428 1.00 91.81 240 ASP A CA 1
ATOM 1890 C C . ASP A 1 240 ? -6.159 11.900 44.358 1.00 91.81 240 ASP A C 1
ATOM 1892 O O . ASP A 1 240 ? -6.147 13.128 44.316 1.00 91.81 240 ASP A O 1
ATOM 1896 N N . ASP A 1 241 ? -5.028 11.182 44.309 1.00 94.00 241 ASP A N 1
ATOM 1897 C CA . ASP A 1 241 ? -3.685 11.769 44.193 1.00 94.00 241 ASP A CA 1
ATOM 1898 C C . ASP A 1 241 ? -3.434 12.339 42.776 1.00 94.00 241 ASP A C 1
ATOM 1900 O O . ASP A 1 241 ? -3.401 11.566 41.808 1.00 94.00 241 ASP A O 1
ATOM 1904 N N . PRO A 1 242 ? -3.229 13.666 42.622 1.00 91.94 242 PRO A N 1
ATOM 1905 C CA . PRO A 1 242 ? -3.047 14.306 41.320 1.00 91.94 242 PRO A CA 1
ATOM 1906 C C . PRO A 1 242 ? -1.848 13.787 40.519 1.00 91.94 242 PRO A C 1
ATOM 1908 O O . PRO A 1 242 ? -1.951 13.653 39.298 1.00 91.94 242 PRO A O 1
ATOM 1911 N N . GLU A 1 243 ? -0.731 13.459 41.176 1.00 92.69 243 GLU A N 1
ATOM 1912 C CA . GLU A 1 243 ? 0.478 12.993 40.482 1.00 92.69 243 GLU A CA 1
ATOM 1913 C C . GLU A 1 243 ? 0.291 11.569 39.950 1.00 92.69 243 GLU A C 1
ATOM 1915 O O . GLU A 1 243 ? 0.535 11.301 38.770 1.00 92.69 243 GLU A O 1
ATOM 1920 N N . GLN A 1 244 ? -0.257 10.660 40.765 1.00 90.69 244 GLN A N 1
ATOM 1921 C CA . GLN A 1 244 ? -0.638 9.326 40.289 1.00 90.69 244 GLN A CA 1
ATOM 1922 C C . GLN A 1 244 ? -1.679 9.388 39.173 1.00 90.69 244 GLN A C 1
ATOM 1924 O O . GLN A 1 244 ? -1.595 8.627 38.207 1.00 90.69 244 GLN A O 1
ATOM 1929 N N . LYS A 1 245 ? -2.649 10.302 39.272 1.00 91.19 245 LYS A N 1
ATOM 1930 C CA . LYS A 1 245 ? -3.661 10.496 38.232 1.00 91.19 245 LYS A CA 1
ATOM 1931 C C . LYS A 1 245 ? -3.025 10.928 36.912 1.00 91.19 245 LYS A C 1
ATOM 1933 O O . LYS A 1 245 ? -3.346 10.343 35.879 1.00 91.19 245 LYS A O 1
ATOM 1938 N N . LYS A 1 246 ? -2.078 11.869 36.950 1.00 91.81 246 LYS A N 1
ATOM 1939 C CA . LYS A 1 246 ? -1.310 12.311 35.778 1.00 91.81 246 LYS A CA 1
ATOM 1940 C C . LYS A 1 246 ? -0.490 11.171 35.167 1.00 91.81 246 LYS A C 1
ATOM 1942 O O . LYS A 1 246 ? -0.532 10.979 33.955 1.00 91.81 246 LYS A O 1
ATOM 1947 N N . MET A 1 247 ? 0.189 10.365 35.987 1.00 90.56 247 MET A N 1
ATOM 1948 C CA . MET A 1 247 ? 0.941 9.195 35.508 1.00 90.56 247 MET A CA 1
ATOM 1949 C C . MET A 1 247 ? 0.038 8.151 34.838 1.00 90.56 247 MET A C 1
ATOM 1951 O O . MET A 1 247 ? 0.383 7.606 33.791 1.00 90.56 247 MET A O 1
ATOM 1955 N N . LEU A 1 248 ? -1.133 7.870 35.418 1.00 88.00 248 LEU A N 1
ATOM 1956 C CA . LEU A 1 248 ? -2.105 6.950 34.824 1.00 88.00 248 LEU A CA 1
ATOM 1957 C C . LEU A 1 248 ? -2.662 7.498 33.504 1.00 88.00 248 LEU A C 1
ATOM 1959 O O . LEU A 1 248 ? -2.792 6.741 32.546 1.00 88.00 248 LEU A O 1
ATOM 1963 N N . GLN A 1 249 ? -2.952 8.801 33.431 1.00 87.44 249 GLN A N 1
ATOM 1964 C CA . GLN A 1 249 ? -3.383 9.461 32.195 1.00 87.44 249 GLN A CA 1
ATOM 1965 C C . GLN A 1 249 ? -2.319 9.363 31.101 1.00 87.44 249 GLN A C 1
ATOM 1967 O O . GLN A 1 249 ? -2.650 9.018 29.969 1.00 87.44 249 GLN A O 1
ATOM 1972 N N . GLN A 1 250 ? -1.051 9.603 31.443 1.00 87.75 250 GLN A N 1
ATOM 1973 C CA . GLN A 1 250 ? 0.061 9.467 30.508 1.00 87.75 250 GLN A CA 1
ATOM 1974 C C . GLN A 1 250 ? 0.192 8.026 30.003 1.00 87.75 250 GLN A C 1
ATOM 1976 O O . GLN A 1 250 ? 0.234 7.807 28.797 1.00 87.75 250 GLN A O 1
ATOM 1981 N N . ARG A 1 251 ? 0.145 7.033 30.898 1.00 84.50 251 ARG A N 1
ATOM 1982 C CA . ARG A 1 251 ? 0.196 5.617 30.508 1.00 84.50 251 ARG A CA 1
ATOM 1983 C C . ARG A 1 251 ? -0.963 5.221 29.594 1.00 84.50 251 ARG A C 1
ATOM 1985 O O . ARG A 1 251 ? -0.770 4.472 28.642 1.00 84.50 251 ARG A O 1
ATOM 1992 N N . ILE A 1 252 ? -2.170 5.712 29.871 1.00 82.75 252 ILE A N 1
ATOM 1993 C CA . ILE A 1 252 ? -3.323 5.487 28.993 1.00 82.75 252 ILE A CA 1
ATOM 1994 C C . ILE A 1 252 ? -3.092 6.132 27.631 1.00 82.75 252 ILE A C 1
ATOM 1996 O O . ILE A 1 252 ? -3.405 5.498 26.630 1.00 82.75 252 ILE A O 1
ATOM 2000 N N . ALA A 1 253 ? -2.551 7.352 27.577 1.00 80.62 253 ALA A N 1
ATOM 2001 C CA . ALA A 1 253 ? -2.239 8.031 26.323 1.00 80.62 253 ALA A CA 1
ATOM 2002 C C . ALA A 1 253 ? -1.188 7.263 25.500 1.00 80.62 253 ALA A C 1
ATOM 2004 O O . ALA A 1 253 ? -1.396 7.064 24.307 1.00 80.62 253 ALA A O 1
ATOM 2005 N N . GLU A 1 254 ? -0.130 6.762 26.142 1.00 77.81 254 GLU A N 1
ATOM 2006 C CA . GLU A 1 254 ? 0.912 5.929 25.523 1.00 77.81 254 GLU A CA 1
ATOM 2007 C C . GLU A 1 254 ? 0.356 4.599 24.995 1.00 77.81 254 GLU A C 1
ATOM 2009 O O . GLU A 1 254 ? 0.643 4.199 23.872 1.00 77.81 254 GLU A O 1
ATOM 2014 N N . MET A 1 255 ? -0.493 3.914 25.768 1.00 77.81 255 MET A N 1
ATOM 2015 C CA . MET A 1 255 ? -1.164 2.700 25.286 1.00 77.81 255 MET A CA 1
ATOM 2016 C C . MET A 1 255 ? -2.093 3.010 24.110 1.00 77.81 255 MET A C 1
ATOM 2018 O O . MET A 1 255 ? -2.119 2.294 23.113 1.00 77.81 255 MET A O 1
ATOM 2022 N N . LYS A 1 256 ? -2.847 4.106 24.208 1.00 75.81 256 LYS A N 1
ATOM 2023 C CA . LYS A 1 256 ? -3.774 4.555 23.172 1.00 75.81 256 LYS A CA 1
ATOM 2024 C C . LYS A 1 256 ? -3.044 4.915 21.874 1.00 75.81 256 LYS A C 1
ATOM 2026 O O . LYS A 1 256 ? -3.599 4.639 20.810 1.00 75.81 256 LYS A O 1
ATOM 2031 N N . SER A 1 257 ? -1.855 5.515 21.921 1.00 71.94 257 SER A N 1
ATOM 2032 C CA . SER A 1 257 ? -1.129 5.945 20.716 1.00 71.94 257 SER A CA 1
ATOM 2033 C C . SER A 1 257 ? -0.590 4.782 19.877 1.00 71.94 257 SER A C 1
ATOM 2035 O O . SER A 1 257 ? -0.479 4.923 18.664 1.00 71.94 257 SER A O 1
ATOM 2037 N N . ILE A 1 258 ? -0.322 3.626 20.490 1.00 67.38 258 ILE A N 1
ATOM 2038 C CA . ILE A 1 258 ? 0.266 2.452 19.815 1.00 67.38 258 ILE A CA 1
ATOM 2039 C C . ILE A 1 258 ? -0.749 1.353 19.470 1.00 67.38 258 ILE A C 1
ATOM 2041 O O . ILE A 1 258 ? -0.386 0.351 18.855 1.00 67.38 258 ILE A O 1
ATOM 2045 N N . MET A 1 259 ? -2.012 1.506 19.875 1.00 71.44 259 MET A N 1
ATOM 2046 C CA . MET A 1 259 ? -3.074 0.555 19.545 1.00 71.44 259 MET A CA 1
ATOM 2047 C C . MET A 1 259 ? -3.575 0.755 18.117 1.00 71.44 259 MET A C 1
ATOM 2049 O O . MET A 1 259 ? -3.954 1.857 17.722 1.00 71.44 259 MET A O 1
ATOM 2053 N N . PHE A 1 260 ? -3.690 -0.345 17.378 1.00 69.56 260 PHE A N 1
ATOM 2054 C CA . PHE A 1 260 ? -4.460 -0.388 16.140 1.00 69.56 260 PHE A CA 1
ATOM 2055 C C . PHE A 1 260 ? -5.941 -0.270 16.515 1.00 69.56 260 PHE A C 1
ATOM 2057 O O . PHE A 1 260 ? -6.418 -1.059 17.309 1.00 69.56 260 PHE A O 1
ATOM 2064 N N . ARG A 1 261 ? -6.718 0.697 16.027 1.00 67.44 261 ARG A N 1
ATOM 2065 C CA . ARG A 1 261 ? -8.088 0.892 16.560 1.00 67.44 261 ARG A CA 1
ATOM 2066 C C . ARG A 1 261 ? -9.182 0.623 15.541 1.00 67.44 261 ARG A C 1
ATOM 2068 O O . ARG A 1 261 ? -9.789 1.570 15.071 1.00 67.44 261 ARG A O 1
ATOM 2075 N N . PRO A 1 262 ? -9.499 -0.612 15.148 1.00 55.75 262 PRO A N 1
ATOM 2076 C CA . PRO A 1 262 ? -10.652 -0.863 14.279 1.00 55.75 262 PRO A CA 1
ATOM 2077 C C . PRO A 1 262 ? -11.993 -0.763 15.043 1.00 55.75 262 PRO A C 1
ATOM 2079 O O . PRO A 1 262 ? -13.063 -0.725 14.440 1.00 55.75 262 PRO A O 1
ATOM 2082 N N . ASP A 1 263 ? -11.941 -0.686 16.375 1.00 49.03 263 ASP A N 1
ATOM 2083 C CA . ASP A 1 263 ? -12.987 -1.022 17.343 1.00 49.03 263 ASP A CA 1
ATOM 2084 C C . ASP A 1 263 ? -13.757 0.175 17.931 1.00 49.03 263 ASP A C 1
ATOM 2086 O O . ASP A 1 263 ? -14.688 -0.011 18.709 1.00 49.03 263 ASP A O 1
ATOM 2090 N N . ILE A 1 264 ? -13.466 1.420 17.554 1.00 51.59 264 ILE A N 1
ATOM 2091 C CA . ILE A 1 264 ? -14.197 2.579 18.117 1.00 51.59 264 ILE A CA 1
ATOM 2092 C C . ILE A 1 264 ? -15.693 2.534 17.767 1.00 51.59 264 ILE A C 1
ATOM 2094 O O . ILE A 1 264 ? -16.545 3.001 18.528 1.00 51.59 264 ILE A O 1
ATOM 2098 N N . LEU A 1 265 ? -16.029 1.883 16.650 1.00 48.38 265 LEU A N 1
ATOM 2099 C CA . LEU A 1 265 ? -17.403 1.509 16.313 1.00 48.38 265 LEU A CA 1
ATOM 2100 C C . LEU A 1 265 ? -18.053 0.657 17.409 1.00 48.38 265 LEU A C 1
ATOM 2102 O O . LEU A 1 265 ? -19.180 0.942 17.813 1.00 48.38 265 LEU A O 1
ATOM 2106 N N . TYR A 1 266 ? -17.329 -0.345 17.906 1.00 44.53 266 TYR A N 1
ATOM 2107 C CA . TYR A 1 266 ? -17.768 -1.277 18.942 1.00 44.53 266 TYR A CA 1
ATOM 2108 C C . TYR A 1 266 ? -17.997 -0.565 20.282 1.00 44.53 266 TYR A C 1
ATOM 2110 O O . TYR A 1 266 ? -19.041 -0.743 20.911 1.00 44.53 266 TYR A O 1
ATOM 2118 N N . GLN A 1 267 ? -17.083 0.326 20.678 1.00 48.72 267 GLN A N 1
ATOM 2119 C CA . GLN A 1 267 ? -17.175 1.028 21.962 1.00 48.72 267 GLN A CA 1
ATOM 2120 C C . GLN A 1 267 ? -18.307 2.072 21.995 1.00 48.72 267 GLN A C 1
ATOM 2122 O O . GLN A 1 267 ? -19.043 2.153 22.980 1.00 48.72 267 GLN A O 1
ATOM 2127 N N . LYS A 1 268 ? -18.507 2.850 20.917 1.00 48.06 268 LYS A N 1
ATOM 2128 C CA . LYS A 1 268 ? -19.518 3.930 20.893 1.00 48.06 268 LYS A CA 1
ATOM 2129 C C . LYS A 1 268 ? -20.917 3.484 20.472 1.00 48.06 268 LYS A C 1
ATOM 2131 O O . LYS A 1 268 ? -21.896 4.125 20.852 1.00 48.06 268 LYS A O 1
ATOM 2136 N N . ARG A 1 269 ? -21.046 2.397 19.702 1.00 49.66 269 ARG A N 1
ATOM 2137 C CA . ARG A 1 269 ? -22.342 1.886 19.214 1.00 49.66 269 ARG A CA 1
ATOM 2138 C C . ARG A 1 269 ? -22.717 0.520 19.774 1.00 49.66 269 ARG A C 1
ATOM 2140 O O . ARG A 1 269 ? -23.498 -0.188 19.147 1.00 49.66 269 ARG A O 1
ATOM 2147 N N . ARG A 1 270 ? -22.281 0.201 20.996 1.00 41.66 270 ARG A N 1
ATOM 2148 C CA . ARG A 1 270 ? -22.689 -1.003 21.747 1.00 41.66 270 ARG A CA 1
ATOM 2149 C C . ARG A 1 270 ? -24.210 -1.263 21.765 1.00 41.66 270 ARG A C 1
ATOM 2151 O O . ARG A 1 270 ? -24.629 -2.383 21.975 1.00 41.66 270 ARG A O 1
ATOM 2158 N N . LYS A 1 271 ? -25.046 -0.239 21.525 1.00 41.66 271 LYS A N 1
ATOM 2159 C CA . LYS A 1 271 ? -26.517 -0.352 21.429 1.00 41.66 271 LYS A CA 1
ATOM 2160 C C . LYS A 1 271 ? -27.071 -0.703 20.033 1.00 41.66 271 LYS A C 1
ATOM 2162 O O . LYS A 1 271 ? -28.266 -0.942 19.921 1.00 41.66 271 LYS A O 1
ATOM 2167 N N . GLN A 1 272 ? -26.267 -0.643 18.969 1.00 44.84 272 GLN A N 1
ATOM 2168 C CA . GLN A 1 272 ? -26.690 -0.864 17.568 1.00 44.84 272 GLN A CA 1
ATOM 2169 C C . GLN A 1 272 ? -25.911 -1.982 16.867 1.00 44.84 272 GLN A C 1
ATOM 2171 O O . GLN A 1 272 ? -26.233 -2.332 15.735 1.00 44.84 272 GLN A O 1
ATOM 2176 N N . ILE A 1 273 ? -24.869 -2.502 17.506 1.00 43.38 273 ILE A N 1
ATOM 2177 C CA . ILE A 1 273 ? -24.085 -3.628 17.018 1.00 43.38 273 ILE A CA 1
ATOM 2178 C C . ILE A 1 273 ? -24.509 -4.833 17.867 1.00 43.38 273 ILE A C 1
ATOM 2180 O O . ILE A 1 273 ? -24.544 -4.687 19.088 1.00 43.38 273 ILE A O 1
ATOM 2184 N N . PRO A 1 274 ? -24.870 -5.981 17.265 1.00 46.38 274 PRO A N 1
ATOM 2185 C CA . PRO A 1 274 ? -25.225 -7.183 18.013 1.00 46.38 274 PRO A CA 1
ATOM 2186 C C . PRO A 1 274 ? -24.166 -7.528 19.065 1.00 46.38 274 PRO A C 1
ATOM 2188 O O . PRO A 1 274 ? -22.971 -7.439 18.781 1.00 46.38 274 PRO A O 1
ATOM 2191 N N . ASP A 1 275 ? -24.592 -7.972 20.250 1.00 41.25 275 ASP A N 1
ATOM 2192 C CA . ASP A 1 275 ? -23.700 -8.310 21.374 1.00 41.25 275 ASP A CA 1
ATOM 2193 C C . ASP A 1 275 ? -22.661 -9.406 21.035 1.00 41.25 275 ASP A C 1
ATOM 2195 O O . ASP A 1 275 ? -21.701 -9.605 21.775 1.00 41.25 275 ASP A O 1
ATOM 2199 N N . ASN A 1 276 ? -22.825 -10.110 19.909 1.00 46.38 276 ASN A N 1
ATOM 2200 C CA . ASN A 1 276 ? -21.935 -11.154 19.395 1.00 46.38 276 ASN A CA 1
ATOM 2201 C C . ASN A 1 276 ? -21.066 -10.722 18.194 1.00 46.38 276 ASN A C 1
ATOM 2203 O O . ASN A 1 276 ? -20.465 -11.577 17.541 1.00 46.38 276 ASN A O 1
ATOM 2207 N N . PHE A 1 277 ? -21.006 -9.432 17.859 1.00 52.66 277 PHE A N 1
ATOM 2208 C CA . PHE A 1 277 ? -20.163 -8.952 16.766 1.00 52.66 277 PHE A CA 1
ATOM 2209 C C . PHE A 1 277 ? -18.680 -8.999 17.153 1.00 52.66 277 PHE A C 1
ATOM 2211 O O . PHE A 1 277 ? -18.207 -8.200 17.961 1.00 52.66 277 PHE A O 1
ATOM 2218 N N . VAL A 1 278 ? -17.936 -9.914 16.531 1.00 59.16 278 VAL A N 1
ATOM 2219 C CA . VAL A 1 278 ? -16.479 -10.020 16.655 1.00 59.16 278 VAL A CA 1
ATOM 2220 C C . VAL A 1 278 ? -15.857 -9.468 15.378 1.00 59.16 278 VAL A C 1
ATOM 2222 O O . VAL A 1 278 ? -16.072 -10.015 14.296 1.00 59.16 278 VAL A O 1
ATOM 2225 N N . ALA A 1 279 ? -15.102 -8.372 15.487 1.00 66.25 279 ALA A N 1
ATOM 2226 C CA . ALA A 1 279 ? -14.338 -7.857 14.358 1.00 66.25 279 ALA A CA 1
ATOM 2227 C C . ALA A 1 279 ? -13.318 -8.918 13.913 1.00 66.25 279 ALA A C 1
ATOM 2229 O O . ALA A 1 279 ? -12.502 -9.371 14.713 1.00 66.25 279 ALA A O 1
ATOM 2230 N N . SER A 1 280 ? -13.370 -9.312 12.642 1.00 75.12 280 SER A N 1
ATOM 2231 C CA . SER A 1 280 ? -12.393 -10.201 12.011 1.00 75.12 280 SER A CA 1
ATOM 2232 C C . SER A 1 280 ? -11.682 -9.472 10.876 1.00 75.12 280 SER A C 1
ATOM 2234 O O . SER A 1 280 ? -12.221 -8.517 10.312 1.00 75.12 280 SER A O 1
ATOM 2236 N N . ALA A 1 281 ? -10.487 -9.933 10.499 1.00 81.75 281 ALA A N 1
ATOM 2237 C CA . ALA A 1 281 ? -9.749 -9.348 9.382 1.00 81.75 281 ALA A CA 1
ATOM 2238 C C . ALA A 1 281 ? -10.563 -9.358 8.076 1.00 81.75 281 ALA A C 1
ATOM 2240 O O . ALA A 1 281 ? -10.678 -8.330 7.411 1.00 81.75 281 ALA A O 1
ATOM 2241 N N . SER A 1 282 ? -11.219 -10.481 7.767 1.00 77.75 282 SER A N 1
ATOM 2242 C CA . SER A 1 282 ? -12.073 -10.623 6.581 1.00 77.75 282 SER A CA 1
ATOM 2243 C C . SER A 1 282 ? -13.224 -9.619 6.555 1.00 77.75 282 SER A C 1
ATOM 2245 O O . SER A 1 282 ? -13.632 -9.173 5.483 1.00 77.75 282 SER A O 1
ATOM 2247 N N . LEU A 1 283 ? -13.739 -9.256 7.732 1.00 77.50 283 LEU A N 1
ATOM 2248 C CA . LEU A 1 283 ? -14.778 -8.257 7.862 1.00 77.50 283 LEU A CA 1
ATOM 2249 C C . LEU A 1 283 ? -14.191 -6.860 7.713 1.00 77.50 283 LEU A C 1
ATOM 2251 O O . LEU A 1 283 ? -14.770 -6.064 6.999 1.00 77.50 283 LEU A O 1
ATOM 2255 N N . ILE A 1 284 ? -13.059 -6.536 8.340 1.00 81.56 284 ILE A N 1
ATOM 2256 C CA . ILE A 1 284 ? -12.593 -5.143 8.408 1.00 81.56 284 ILE A CA 1
ATOM 2257 C C . ILE A 1 284 ? -11.690 -4.691 7.250 1.00 81.56 284 ILE A C 1
ATOM 2259 O O . ILE A 1 284 ? -11.346 -3.515 7.120 1.00 81.56 284 ILE A O 1
ATOM 2263 N N . MET A 1 285 ? -11.297 -5.618 6.385 1.00 88.69 285 MET A N 1
ATOM 2264 C CA . MET A 1 285 ? -10.509 -5.323 5.195 1.00 88.69 285 MET A CA 1
ATOM 2265 C C . MET A 1 285 ? -11.401 -4.969 4.011 1.00 88.69 285 MET A C 1
ATOM 2267 O O . MET A 1 285 ? -12.414 -5.616 3.750 1.00 88.69 285 MET A O 1
ATOM 2271 N N . ILE A 1 286 ? -10.987 -3.977 3.221 1.00 91.56 286 ILE A N 1
ATOM 2272 C CA . ILE A 1 286 ? -11.545 -3.801 1.878 1.00 91.56 286 ILE A CA 1
ATOM 2273 C C . ILE A 1 286 ? -11.276 -5.044 1.026 1.00 91.56 286 ILE A C 1
ATOM 2275 O O . ILE A 1 286 ? -10.202 -5.639 1.106 1.00 91.56 286 ILE A O 1
ATOM 2279 N N . ASN A 1 287 ? -12.249 -5.443 0.203 1.00 92.75 287 ASN A N 1
ATOM 2280 C CA . ASN A 1 287 ? -12.048 -6.572 -0.702 1.00 92.75 287 ASN A CA 1
ATOM 2281 C C . ASN A 1 287 ? -11.009 -6.249 -1.799 1.00 92.75 287 ASN A C 1
ATOM 2283 O O . ASN A 1 287 ? -10.750 -5.069 -2.078 1.00 92.75 287 ASN A O 1
ATOM 2287 N N . PRO A 1 288 ? -10.432 -7.275 -2.452 1.00 95.38 288 PRO A N 1
ATOM 2288 C CA . PRO A 1 288 ? -9.378 -7.077 -3.443 1.00 95.38 288 PRO A CA 1
ATOM 2289 C C . PRO A 1 288 ? -9.745 -6.119 -4.582 1.00 95.38 288 PRO A C 1
ATOM 2291 O O . PRO A 1 288 ? -8.921 -5.300 -4.981 1.00 95.38 288 PRO A O 1
ATOM 2294 N N . GLY A 1 289 ? -10.983 -6.159 -5.085 1.00 95.69 289 GLY A N 1
ATOM 2295 C CA . GLY A 1 289 ? -11.400 -5.283 -6.181 1.00 95.69 289 GLY A CA 1
ATOM 2296 C C . GLY A 1 289 ? -11.497 -3.805 -5.799 1.00 95.69 289 GLY A C 1
ATOM 2297 O O . GLY A 1 289 ? -11.112 -2.937 -6.584 1.00 95.69 289 GLY A O 1
ATOM 2298 N N . GLY A 1 290 ? -11.952 -3.507 -4.579 1.00 95.31 290 GLY A N 1
ATOM 2299 C CA . GLY A 1 290 ? -11.946 -2.151 -4.037 1.00 95.31 290 GLY A CA 1
ATOM 2300 C C . GLY A 1 290 ? -10.528 -1.610 -3.861 1.00 95.31 290 GLY A C 1
ATOM 2301 O O . GLY A 1 290 ? -10.240 -0.492 -4.289 1.00 95.31 290 GLY A O 1
ATOM 2302 N N . LEU A 1 291 ? -9.625 -2.423 -3.301 1.00 97.00 291 LEU A N 1
ATOM 2303 C CA . LEU A 1 291 ? -8.222 -2.036 -3.143 1.00 97.00 291 LEU A CA 1
ATOM 2304 C C . LEU A 1 291 ? -7.527 -1.844 -4.498 1.00 97.00 291 LEU A C 1
ATOM 2306 O O . LEU A 1 291 ? -6.778 -0.887 -4.675 1.00 97.00 291 LEU A O 1
ATOM 2310 N N . ALA A 1 292 ? -7.822 -2.698 -5.481 1.00 98.06 292 ALA A N 1
ATOM 2311 C CA . ALA A 1 292 ? -7.272 -2.581 -6.829 1.00 98.06 292 ALA A CA 1
ATOM 2312 C C . ALA A 1 292 ? -7.682 -1.266 -7.484 1.00 98.06 292 ALA A C 1
ATOM 2314 O O . ALA A 1 292 ? -6.857 -0.600 -8.111 1.00 98.06 292 ALA A O 1
ATOM 2315 N N . LYS A 1 293 ? -8.945 -0.864 -7.300 1.00 97.75 293 LYS A N 1
ATOM 2316 C CA . LYS A 1 293 ? -9.419 0.419 -7.804 1.00 97.75 293 LYS A CA 1
ATOM 2317 C C . LYS A 1 293 ? -8.748 1.591 -7.105 1.00 97.75 293 LYS A C 1
ATOM 2319 O O . LYS A 1 293 ? -8.345 2.516 -7.802 1.00 97.75 293 LYS A O 1
ATOM 2324 N N . LEU A 1 294 ? -8.612 1.536 -5.779 1.00 97.44 294 LEU A N 1
ATOM 2325 C CA . LEU A 1 294 ? -7.906 2.562 -5.012 1.00 97.44 294 LEU A CA 1
ATOM 2326 C C . LEU A 1 294 ? -6.477 2.728 -5.536 1.00 97.44 294 LEU A C 1
ATOM 2328 O O . LEU A 1 294 ? -6.117 3.815 -5.967 1.00 97.44 294 LEU A O 1
ATOM 2332 N N . LEU A 1 295 ? -5.697 1.647 -5.611 1.00 98.00 295 LEU A N 1
ATOM 2333 C CA . LEU A 1 295 ? -4.313 1.720 -6.079 1.00 98.00 295 LEU A CA 1
ATOM 2334 C C . LEU A 1 295 ? -4.218 2.214 -7.527 1.00 98.00 295 LEU A C 1
ATOM 2336 O O . LEU A 1 295 ? -3.350 3.022 -7.832 1.00 98.00 295 LEU A O 1
ATOM 2340 N N . VAL A 1 296 ? -5.120 1.809 -8.424 1.00 97.75 296 VAL A N 1
ATOM 2341 C CA . VAL A 1 296 ? -5.178 2.379 -9.782 1.00 97.75 296 VAL A CA 1
ATOM 2342 C C . VAL A 1 296 ? -5.497 3.875 -9.768 1.00 97.75 296 VAL A C 1
ATOM 2344 O O . VAL A 1 296 ? -4.912 4.621 -10.545 1.00 97.75 296 VAL A O 1
ATOM 2347 N N . THR A 1 297 ? -6.422 4.320 -8.922 1.00 95.81 297 THR A N 1
ATOM 2348 C CA . THR A 1 297 ? -6.779 5.737 -8.801 1.00 95.81 297 THR A CA 1
ATOM 2349 C C . THR A 1 297 ? -5.606 6.571 -8.296 1.00 95.81 297 THR A C 1
ATOM 2351 O O . THR A 1 297 ? -5.360 7.643 -8.836 1.00 95.81 297 THR A O 1
ATOM 2354 N N . GLU A 1 298 ? -4.878 6.057 -7.312 1.00 95.12 298 GLU A N 1
ATOM 2355 C CA . GLU A 1 298 ? -3.769 6.755 -6.664 1.00 95.12 298 GLU A CA 1
ATOM 2356 C C . GLU A 1 298 ? -2.479 6.716 -7.491 1.00 95.12 298 GLU A C 1
ATOM 2358 O O . GLU A 1 298 ? -1.725 7.681 -7.541 1.00 95.12 298 GLU A O 1
ATOM 2363 N N . THR A 1 299 ? -2.217 5.595 -8.169 1.00 96.62 299 THR A N 1
ATOM 2364 C CA . THR A 1 299 ? -0.889 5.303 -8.738 1.00 96.62 299 THR A CA 1
ATOM 2365 C C . THR A 1 299 ? -0.917 4.823 -10.192 1.00 96.62 299 THR A C 1
ATOM 2367 O O . THR A 1 299 ? 0.081 4.335 -10.730 1.00 96.62 299 THR A O 1
ATOM 2370 N N . GLY A 1 300 ? -2.070 4.914 -10.856 1.00 94.00 300 GLY A N 1
ATOM 2371 C CA . GLY A 1 300 ? -2.248 4.519 -12.250 1.00 94.00 300 GLY A CA 1
ATOM 2372 C C . GLY A 1 300 ? -1.888 5.635 -13.224 1.00 94.00 300 GLY A C 1
ATOM 2373 O O . GLY A 1 300 ? -2.731 6.465 -13.548 1.00 94.00 300 GLY A O 1
ATOM 2374 N N . GLY A 1 301 ? -0.665 5.627 -13.761 1.00 87.19 301 GLY A N 1
ATOM 2375 C CA . GLY A 1 301 ? -0.228 6.614 -14.763 1.00 87.19 301 GLY A CA 1
ATOM 2376 C C . GLY A 1 301 ? 0.029 6.057 -16.163 1.00 87.19 301 GLY A C 1
ATOM 2377 O O . GLY A 1 301 ? 0.218 6.842 -17.094 1.00 87.19 301 GLY A O 1
ATOM 2378 N N . VAL A 1 302 ? 0.031 4.731 -16.327 1.00 95.31 302 VAL A N 1
ATOM 2379 C CA . VAL A 1 302 ? 0.210 4.051 -17.619 1.00 95.31 302 VAL A CA 1
ATOM 2380 C C . VAL A 1 302 ? -0.958 3.103 -17.879 1.00 95.31 302 VAL A C 1
ATOM 2382 O O . VAL A 1 302 ? -1.410 2.386 -16.982 1.00 95.31 302 VAL A O 1
ATOM 2385 N N . GLN A 1 303 ? -1.444 3.109 -19.122 1.00 95.44 303 GLN A N 1
ATOM 2386 C CA . GLN A 1 303 ? -2.420 2.140 -19.605 1.00 95.44 303 GLN A CA 1
ATOM 2387 C C . GLN A 1 303 ? -1.738 1.046 -20.425 1.00 95.44 303 GLN A C 1
ATOM 2389 O O . GLN A 1 303 ? -0.872 1.326 -21.252 1.00 95.44 303 GLN A O 1
ATOM 2394 N N . ASP A 1 304 ? -2.201 -0.186 -20.257 1.00 94.44 304 ASP A N 1
ATOM 2395 C CA . ASP A 1 304 ? -1.901 -1.305 -21.140 1.00 94.44 304 ASP A CA 1
ATOM 2396 C C . ASP A 1 304 ? -3.214 -1.916 -21.625 1.00 94.44 304 ASP A C 1
ATOM 2398 O O . ASP A 1 304 ? -4.081 -2.266 -20.824 1.00 94.44 304 ASP A O 1
ATOM 2402 N N . GLN A 1 305 ? -3.406 -1.962 -22.945 1.00 92.50 305 GLN A N 1
ATOM 2403 C CA . GLN A 1 305 ? -4.648 -2.441 -23.572 1.00 92.50 305 GLN A CA 1
ATOM 2404 C C . GLN A 1 305 ? -5.929 -1.765 -23.023 1.00 92.50 305 GLN A C 1
ATOM 2406 O O . GLN A 1 305 ? -6.977 -2.393 -22.883 1.00 92.50 305 GLN A O 1
ATOM 2411 N N . GLY A 1 306 ? -5.846 -0.469 -22.696 1.00 94.12 306 GLY A N 1
ATOM 2412 C CA . GLY A 1 306 ? -6.961 0.314 -22.146 1.00 94.12 306 GLY A CA 1
ATOM 2413 C C . GLY A 1 306 ? -7.245 0.087 -20.654 1.00 94.12 306 GLY A C 1
ATOM 2414 O O . GLY A 1 306 ? -8.245 0.596 -20.144 1.00 94.12 306 GLY A O 1
ATOM 2415 N N . MET A 1 307 ? -6.388 -0.659 -19.950 1.00 97.75 307 MET A N 1
ATOM 2416 C CA . MET A 1 307 ? -6.469 -0.896 -18.508 1.00 97.75 307 MET A CA 1
ATOM 2417 C C . MET A 1 307 ? -5.350 -0.150 -17.785 1.00 97.75 307 MET A C 1
ATOM 2419 O O . MET A 1 307 ? -4.199 -0.193 -18.211 1.00 97.75 307 MET A O 1
ATOM 2423 N N . TYR A 1 308 ? -5.670 0.517 -16.681 1.00 97.69 308 TYR A N 1
ATOM 2424 C CA . TYR A 1 308 ? -4.684 1.244 -15.887 1.00 97.69 308 TYR A CA 1
ATOM 2425 C C . TYR A 1 308 ? -3.938 0.317 -14.935 1.00 97.69 308 TYR A C 1
ATOM 2427 O O . TYR A 1 308 ? -4.530 -0.572 -14.322 1.00 97.69 308 TYR A O 1
ATOM 2435 N N . MET A 1 309 ? -2.642 0.561 -14.781 1.00 96.94 309 MET A N 1
ATOM 2436 C CA . MET A 1 309 ? -1.761 -0.255 -13.958 1.00 96.94 309 MET A CA 1
ATOM 2437 C C . MET A 1 309 ? -1.415 0.459 -12.650 1.00 96.94 309 MET A C 1
ATOM 2439 O O . MET A 1 309 ? -0.707 1.465 -12.662 1.00 96.94 309 MET A O 1
ATOM 2443 N N . GLY A 1 310 ? -1.899 -0.059 -11.521 1.00 97.19 310 GLY A N 1
ATOM 2444 C CA . GLY A 1 310 ? -1.482 0.394 -10.192 1.00 97.19 310 GLY A CA 1
ATOM 2445 C C . GLY A 1 310 ? 0.027 0.219 -9.993 1.00 97.19 310 GLY A C 1
ATOM 2446 O O . GLY A 1 310 ? 0.637 -0.673 -10.580 1.00 97.19 310 GLY A O 1
ATOM 2447 N N . PHE A 1 311 ? 0.615 1.100 -9.194 1.00 97.69 311 PHE A N 1
ATOM 2448 C CA . PHE A 1 311 ? 2.042 1.308 -8.956 1.00 97.69 311 PHE A CA 1
ATOM 2449 C C . PHE A 1 311 ? 2.863 1.734 -10.176 1.00 97.69 311 PHE A C 1
ATOM 2451 O O . PHE A 1 311 ? 4.083 1.848 -10.054 1.00 97.69 311 PHE A O 1
ATOM 2458 N N . SER A 1 312 ? 2.248 2.001 -11.333 1.00 97.38 312 SER A N 1
ATOM 2459 C CA . SER A 1 312 ? 2.988 2.501 -12.500 1.00 97.38 312 SER A CA 1
ATOM 2460 C C . SER A 1 312 ? 3.440 3.947 -12.324 1.00 97.38 312 SER A C 1
ATOM 2462 O O . SER A 1 312 ? 4.444 4.326 -12.901 1.00 97.38 312 SER A O 1
ATOM 2464 N N . HIS A 1 313 ? 2.759 4.755 -11.514 1.00 96.12 313 HIS A N 1
ATOM 2465 C CA . HIS A 1 313 ? 3.092 6.157 -11.299 1.00 96.12 313 HIS A CA 1
ATOM 2466 C C . HIS A 1 313 ? 2.992 6.511 -9.819 1.00 96.12 313 HIS A C 1
ATOM 2468 O O . HIS A 1 313 ? 1.901 6.633 -9.283 1.00 96.12 313 HIS A O 1
ATOM 2474 N N . ILE A 1 314 ? 4.140 6.641 -9.159 1.00 94.44 314 ILE A N 1
ATOM 2475 C CA . ILE A 1 314 ? 4.231 6.832 -7.701 1.00 94.44 314 ILE A CA 1
ATOM 2476 C C . ILE A 1 314 ? 4.748 8.223 -7.303 1.00 94.44 314 ILE A C 1
ATOM 2478 O O . ILE A 1 314 ? 4.989 8.477 -6.127 1.00 94.44 314 ILE A O 1
ATOM 2482 N N . GLY A 1 315 ? 4.939 9.106 -8.283 1.00 90.56 315 GLY A N 1
ATOM 2483 C CA . GLY A 1 315 ? 5.549 10.417 -8.106 1.00 90.56 315 GLY A CA 1
ATOM 2484 C C . GLY A 1 315 ? 6.237 10.912 -9.376 1.00 90.56 315 GLY A C 1
ATOM 2485 O O . GLY A 1 315 ? 6.360 10.164 -10.351 1.00 90.56 315 GLY A O 1
ATOM 2486 N N . ASN A 1 316 ? 6.652 12.181 -9.371 1.00 79.94 316 ASN A N 1
ATOM 2487 C CA . ASN A 1 316 ? 7.435 12.795 -10.460 1.00 79.94 316 ASN A CA 1
ATOM 2488 C C . ASN A 1 316 ? 8.804 13.323 -10.006 1.00 79.94 316 ASN A C 1
ATOM 2490 O O . ASN A 1 316 ? 9.635 13.612 -10.855 1.00 79.94 316 ASN A O 1
ATOM 2494 N N . GLY A 1 317 ? 9.049 13.419 -8.700 1.00 90.69 317 GLY A N 1
ATOM 2495 C CA . GLY A 1 317 ? 10.293 13.942 -8.140 1.00 90.69 317 GLY A CA 1
ATOM 2496 C C . GLY A 1 317 ? 10.459 13.523 -6.680 1.00 90.69 317 GLY A C 1
ATOM 2497 O O . GLY A 1 317 ? 9.686 12.669 -6.215 1.00 90.69 317 GLY A O 1
ATOM 2498 N N . PRO A 1 318 ? 11.451 14.081 -5.967 1.00 94.06 318 PRO A N 1
ATOM 2499 C CA . PRO A 1 318 ? 11.672 13.795 -4.554 1.00 94.06 318 PRO A CA 1
ATOM 2500 C C . PRO A 1 318 ? 10.446 14.152 -3.708 1.00 94.06 318 PRO A C 1
ATOM 2502 O O . PRO A 1 318 ? 9.834 15.209 -3.875 1.00 94.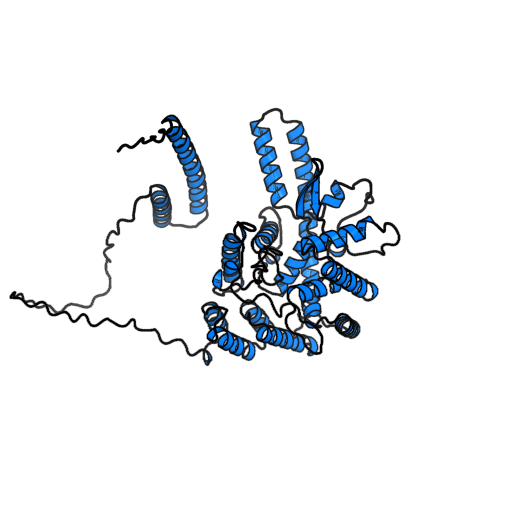06 318 PRO A O 1
ATOM 2505 N N . ALA A 1 319 ? 10.069 13.263 -2.790 1.00 94.50 319 ALA A N 1
ATOM 2506 C CA . ALA A 1 319 ? 8.939 13.486 -1.892 1.00 94.50 319 ALA A CA 1
ATOM 2507 C C . ALA A 1 319 ? 9.171 14.717 -1.004 1.00 94.50 319 ALA A C 1
ATOM 2509 O O . ALA A 1 319 ? 8.273 15.543 -0.866 1.00 94.50 319 ALA A O 1
ATOM 2510 N N . ALA A 1 320 ? 10.390 14.861 -0.471 1.00 93.00 320 ALA A N 1
ATOM 2511 C CA . ALA A 1 320 ? 10.780 15.955 0.418 1.00 93.00 320 ALA A CA 1
ATOM 2512 C C . ALA A 1 320 ? 10.520 17.344 -0.191 1.00 93.00 320 ALA A C 1
ATOM 2514 O O . ALA A 1 320 ? 10.000 18.219 0.496 1.00 93.00 320 ALA A O 1
ATOM 2515 N N . ASP A 1 321 ? 10.783 17.511 -1.490 1.00 91.69 321 ASP A N 1
ATOM 2516 C CA . ASP A 1 321 ? 10.613 18.788 -2.198 1.00 91.69 321 ASP A CA 1
ATOM 2517 C C . ASP A 1 321 ? 9.140 19.186 -2.379 1.00 91.69 321 ASP A C 1
ATOM 2519 O O . ASP A 1 321 ? 8.821 20.347 -2.632 1.00 91.69 321 ASP A O 1
ATOM 2523 N N . ASN A 1 322 ? 8.224 18.222 -2.259 1.00 90.00 322 ASN A N 1
ATOM 2524 C CA . ASN A 1 322 ? 6.796 18.413 -2.498 1.00 90.00 322 ASN A CA 1
ATOM 2525 C C . ASN A 1 322 ? 5.964 18.505 -1.210 1.00 90.00 322 ASN A C 1
ATOM 2527 O O . ASN A 1 322 ? 4.779 18.843 -1.275 1.00 90.00 322 ASN A O 1
ATOM 2531 N N . ILE A 1 323 ? 6.559 18.228 -0.048 1.00 89.75 323 ILE A N 1
ATOM 2532 C CA . ILE A 1 323 ? 5.869 18.305 1.242 1.00 89.75 323 ILE A CA 1
ATOM 2533 C C . ILE A 1 323 ? 5.621 19.766 1.619 1.00 89.75 323 ILE A C 1
ATOM 2535 O O . ILE A 1 323 ? 6.497 20.621 1.501 1.00 89.75 323 ILE A O 1
ATOM 2539 N N . ASN A 1 324 ? 4.415 20.056 2.114 1.00 86.62 324 ASN A N 1
ATOM 2540 C CA . ASN A 1 324 ? 4.137 21.308 2.808 1.00 86.62 324 ASN A CA 1
ATOM 2541 C C . ASN A 1 324 ? 4.466 21.151 4.304 1.00 86.62 324 ASN A C 1
ATOM 2543 O O . ASN A 1 324 ? 3.660 20.545 5.011 1.00 86.62 324 ASN A O 1
ATOM 2547 N N . PRO A 1 325 ? 5.583 21.700 4.814 1.00 84.81 325 PRO A N 1
ATOM 2548 C CA . PRO A 1 325 ? 5.969 21.516 6.214 1.00 84.81 325 PRO A CA 1
ATOM 2549 C C . PRO A 1 325 ? 5.007 22.197 7.198 1.00 84.81 325 PRO A C 1
ATOM 2551 O O . PRO A 1 325 ? 4.968 21.818 8.360 1.00 84.81 325 PRO A O 1
ATOM 2554 N N . GLU A 1 326 ? 4.209 23.176 6.761 1.00 84.88 326 GLU A N 1
ATOM 2555 C CA . GLU A 1 326 ? 3.195 23.797 7.626 1.00 84.88 326 GLU A CA 1
ATOM 2556 C C . GLU A 1 326 ? 1.987 22.878 7.849 1.00 84.88 326 GLU A C 1
ATOM 2558 O O . GLU A 1 326 ? 1.447 22.823 8.950 1.00 84.88 326 GLU A O 1
ATOM 2563 N N . ALA A 1 327 ? 1.574 22.140 6.813 1.00 82.56 327 ALA A N 1
ATOM 2564 C CA . ALA A 1 327 ? 0.447 21.209 6.894 1.00 82.56 327 ALA A CA 1
ATOM 2565 C C . ALA A 1 327 ? 0.865 19.821 7.409 1.00 82.56 327 ALA A C 1
ATOM 2567 O O . ALA A 1 327 ? 0.061 19.135 8.036 1.00 82.56 327 ALA A O 1
ATOM 2568 N N . PHE A 1 328 ? 2.114 19.419 7.154 1.00 85.81 328 PHE A N 1
ATOM 2569 C CA . PHE A 1 328 ? 2.675 18.110 7.503 1.00 85.81 328 PHE A CA 1
ATOM 2570 C C . PHE A 1 328 ? 4.072 18.269 8.132 1.00 85.81 328 PHE A C 1
ATOM 2572 O O . PHE A 1 328 ? 5.075 17.898 7.512 1.00 85.81 328 PHE A O 1
ATOM 2579 N N . PRO A 1 329 ? 4.169 18.845 9.345 1.00 87.50 329 PRO A N 1
ATOM 2580 C CA . PRO A 1 329 ? 5.453 19.165 9.980 1.00 87.50 329 PRO A CA 1
ATOM 2581 C C . PRO A 1 329 ? 6.333 17.935 10.232 1.00 87.50 329 PRO A C 1
ATOM 2583 O O . PRO A 1 329 ? 7.557 18.024 10.139 1.00 87.50 329 PRO A O 1
ATOM 2586 N N . ASP A 1 330 ? 5.719 16.775 10.470 1.00 9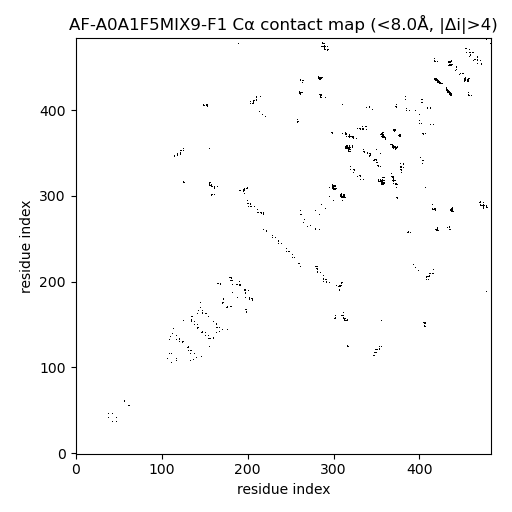1.50 330 ASP A N 1
ATOM 2587 C CA . ASP A 1 330 ? 6.431 15.537 10.800 1.00 91.50 330 ASP A CA 1
ATOM 2588 C C . ASP A 1 330 ? 6.784 14.688 9.565 1.00 91.50 330 ASP A C 1
ATOM 2590 O O . ASP A 1 330 ? 7.520 13.705 9.672 1.00 91.50 330 ASP A O 1
ATOM 2594 N N . ALA A 1 331 ? 6.321 15.064 8.367 1.00 91.38 331 ALA A N 1
ATOM 2595 C CA . ALA A 1 331 ? 6.499 14.239 7.172 1.00 91.38 331 ALA A CA 1
ATOM 2596 C C . ALA A 1 331 ? 7.949 14.217 6.648 1.00 91.38 331 ALA A C 1
ATOM 2598 O O . ALA A 1 331 ? 8.397 13.184 6.151 1.00 91.38 331 ALA A O 1
ATOM 2599 N N . ILE A 1 332 ? 8.716 15.307 6.778 1.00 91.81 332 ILE A N 1
ATOM 2600 C CA . ILE A 1 332 ? 10.141 15.311 6.389 1.00 91.81 332 ILE A CA 1
ATOM 2601 C C . ILE A 1 332 ? 10.984 14.448 7.349 1.00 91.81 332 ILE A C 1
ATOM 2603 O O . ILE A 1 332 ? 11.668 13.549 6.858 1.00 91.81 332 ILE A O 1
ATOM 2607 N N . PRO A 1 333 ? 10.910 14.617 8.687 1.00 94.62 333 PRO A N 1
ATOM 2608 C CA . PRO A 1 333 ? 11.561 13.694 9.623 1.00 94.62 333 PRO A CA 1
ATOM 2609 C C . PRO A 1 333 ? 11.146 12.232 9.410 1.00 94.62 333 PRO A C 1
ATOM 2611 O O . PRO A 1 333 ? 11.975 11.323 9.466 1.00 94.62 333 PRO A O 1
ATOM 2614 N N . ALA A 1 334 ? 9.870 11.982 9.100 1.00 95.31 334 ALA A N 1
ATOM 2615 C CA . ALA A 1 334 ? 9.396 10.640 8.792 1.00 95.31 334 ALA A CA 1
ATOM 2616 C C . ALA A 1 334 ? 10.067 10.043 7.541 1.00 95.31 334 ALA A C 1
ATOM 2618 O O . ALA A 1 334 ? 10.366 8.848 7.531 1.00 95.31 334 ALA A O 1
ATOM 2619 N N . LEU A 1 335 ? 10.368 10.844 6.508 1.00 95.62 335 LEU A N 1
ATOM 2620 C CA . LEU A 1 335 ? 11.121 10.374 5.337 1.00 95.62 335 LEU A CA 1
ATOM 2621 C C . LEU A 1 335 ? 12.536 9.906 5.691 1.00 95.62 335 LEU A C 1
ATOM 2623 O O . LEU A 1 335 ? 12.999 8.937 5.091 1.00 95.62 335 LEU A O 1
ATOM 2627 N N . GLU A 1 336 ? 13.213 10.542 6.650 1.00 95.19 336 GLU A N 1
ATOM 2628 C CA . GLU A 1 336 ? 14.539 10.104 7.110 1.00 95.19 336 GLU A CA 1
ATOM 2629 C C . GLU A 1 336 ? 14.450 8.703 7.725 1.00 95.19 336 GLU A C 1
ATOM 2631 O O . GLU A 1 336 ? 15.134 7.778 7.277 1.00 95.19 336 GLU A O 1
ATOM 2636 N N . VAL A 1 337 ? 13.501 8.505 8.647 1.00 95.44 337 VAL A N 1
ATOM 2637 C CA . VAL A 1 337 ? 13.239 7.203 9.283 1.00 95.44 337 VAL A CA 1
ATOM 2638 C C . VAL A 1 337 ? 12.853 6.140 8.251 1.00 95.44 337 VAL A C 1
ATOM 2640 O O . VAL A 1 337 ? 13.295 4.989 8.338 1.00 95.44 337 VAL A O 1
ATOM 2643 N N . ILE A 1 338 ? 12.040 6.502 7.253 1.00 96.44 338 ILE A N 1
ATOM 2644 C CA . ILE A 1 338 ? 11.689 5.609 6.144 1.00 96.44 338 ILE A CA 1
ATOM 2645 C C . ILE A 1 338 ? 12.940 5.252 5.338 1.00 96.44 338 ILE A C 1
ATOM 2647 O O . ILE A 1 338 ? 13.150 4.073 5.060 1.00 96.44 338 ILE A O 1
ATOM 2651 N N . SER A 1 339 ? 13.789 6.223 4.991 1.00 96.88 339 SER A N 1
ATOM 2652 C CA . SER A 1 339 ? 14.994 5.987 4.189 1.00 96.88 339 SER A CA 1
ATOM 2653 C C . SER A 1 339 ? 15.978 5.034 4.877 1.00 96.88 339 SER A C 1
ATOM 2655 O O . SER A 1 339 ? 16.446 4.080 4.248 1.00 96.88 339 SER A O 1
ATOM 2657 N N . ASP A 1 340 ? 16.185 5.188 6.186 1.00 96.00 340 ASP A N 1
ATOM 2658 C CA . ASP A 1 340 ? 17.010 4.286 6.994 1.00 96.00 340 ASP A CA 1
ATOM 2659 C C . ASP A 1 340 ? 16.402 2.884 7.070 1.00 96.00 340 ASP A C 1
ATOM 2661 O O . ASP A 1 340 ? 17.085 1.868 6.886 1.00 96.00 340 ASP A O 1
ATOM 2665 N N . ARG A 1 341 ? 15.085 2.809 7.304 1.00 94.44 341 ARG A N 1
ATOM 2666 C CA . ARG A 1 341 ? 14.360 1.538 7.383 1.00 94.44 341 ARG A CA 1
ATOM 2667 C C . ARG A 1 341 ? 14.467 0.764 6.076 1.00 94.44 341 ARG A C 1
ATOM 2669 O O . ARG A 1 341 ? 14.823 -0.413 6.100 1.00 94.44 341 ARG A O 1
ATOM 2676 N N . VAL A 1 342 ? 14.165 1.408 4.953 1.00 96.00 342 VAL A N 1
ATOM 2677 C CA . VAL A 1 342 ? 14.194 0.777 3.631 1.00 96.00 342 VAL A CA 1
ATOM 2678 C C . VAL A 1 342 ? 15.617 0.368 3.275 1.00 96.00 342 VAL A C 1
ATOM 2680 O O . VAL A 1 342 ? 15.815 -0.740 2.775 1.00 96.00 342 VAL A O 1
ATOM 2683 N N . SER A 1 343 ? 16.614 1.202 3.580 1.00 97.25 343 SER A N 1
ATOM 2684 C CA . SER A 1 343 ? 18.022 0.871 3.344 1.00 97.25 343 SER A CA 1
ATOM 2685 C C . SER A 1 343 ? 18.434 -0.402 4.080 1.00 97.25 343 SER A C 1
ATOM 2687 O O . SER A 1 343 ? 18.978 -1.328 3.478 1.00 97.25 343 SER A O 1
ATOM 2689 N N . ARG A 1 344 ? 18.081 -0.508 5.367 1.00 95.38 344 ARG A N 1
ATOM 2690 C CA . ARG A 1 344 ? 18.349 -1.700 6.184 1.00 95.38 344 ARG A CA 1
ATOM 2691 C C . ARG A 1 344 ? 17.644 -2.951 5.656 1.00 95.38 344 ARG A C 1
ATOM 2693 O O . ARG A 1 344 ? 18.251 -4.016 5.640 1.00 95.38 344 ARG A O 1
ATOM 2700 N N . LEU A 1 345 ? 16.377 -2.837 5.251 1.00 94.44 345 LEU A N 1
ATOM 2701 C CA . LEU A 1 345 ? 15.576 -3.982 4.801 1.00 94.44 345 LEU A CA 1
ATOM 2702 C C . LEU A 1 345 ? 15.948 -4.462 3.391 1.00 94.44 345 LEU A C 1
ATOM 2704 O O . LEU A 1 345 ? 15.856 -5.653 3.111 1.00 94.44 345 LEU A O 1
ATOM 2708 N N . SER A 1 346 ? 16.356 -3.552 2.505 1.00 95.00 346 SER A N 1
ATOM 2709 C CA . SER A 1 346 ? 16.665 -3.862 1.101 1.00 95.00 346 SER A CA 1
ATOM 2710 C C . SER A 1 346 ? 18.155 -4.069 0.815 1.00 95.00 346 SER A C 1
ATOM 2712 O O . SER A 1 346 ? 18.506 -4.600 -0.239 1.00 95.00 346 SER A O 1
ATOM 2714 N N . GLY A 1 347 ? 19.043 -3.619 1.709 1.00 95.69 347 GLY A N 1
ATOM 2715 C CA . GLY A 1 347 ? 20.485 -3.554 1.455 1.00 95.69 347 GLY A CA 1
ATOM 2716 C C . GLY A 1 347 ? 20.891 -2.481 0.433 1.00 95.69 347 GLY A C 1
ATOM 2717 O O . GLY A 1 347 ? 22.014 -2.512 -0.077 1.00 95.69 347 GLY A O 1
ATOM 2718 N N . LEU A 1 348 ? 19.985 -1.555 0.103 1.00 97.31 348 LEU A N 1
ATOM 2719 C CA . LEU A 1 348 ? 20.222 -0.427 -0.800 1.00 97.31 348 LEU A CA 1
ATOM 2720 C C . LEU A 1 348 ? 20.484 0.865 -0.009 1.00 97.31 348 LEU A C 1
ATOM 2722 O O . LEU A 1 348 ? 20.257 0.924 1.194 1.00 97.31 348 LEU A O 1
ATOM 2726 N N . LYS A 1 349 ? 20.993 1.900 -0.676 1.00 96.75 349 LYS A N 1
ATOM 2727 C CA . LYS A 1 349 ? 21.412 3.173 -0.071 1.00 96.75 349 LYS A CA 1
ATOM 2728 C C . LYS A 1 349 ? 20.386 4.269 -0.357 1.00 96.75 349 LYS A C 1
ATOM 2730 O O . LYS A 1 349 ? 20.647 5.162 -1.161 1.00 96.75 349 LYS A O 1
ATOM 2735 N N . PHE A 1 350 ? 19.212 4.170 0.259 1.00 97.56 350 PHE A N 1
ATOM 2736 C CA . PHE A 1 350 ? 18.197 5.215 0.152 1.00 97.56 350 PHE A CA 1
ATOM 2737 C C . PHE A 1 350 ? 18.583 6.435 0.988 1.00 97.56 350 PHE A C 1
ATOM 2739 O O . PHE A 1 350 ? 19.094 6.326 2.097 1.00 97.56 350 PHE A O 1
ATOM 2746 N N . THR A 1 351 ? 18.276 7.603 0.445 1.00 95.75 351 THR A N 1
ATOM 2747 C CA . THR A 1 351 ? 18.257 8.897 1.130 1.00 95.75 351 THR A CA 1
ATOM 2748 C C . THR A 1 351 ? 16.882 9.534 0.941 1.00 95.75 351 THR A C 1
ATOM 2750 O O . THR A 1 351 ? 16.123 9.121 0.057 1.00 95.75 351 THR A O 1
ATOM 2753 N N . THR A 1 352 ? 16.557 10.567 1.712 1.00 93.50 352 THR A N 1
ATOM 2754 C CA . THR A 1 352 ? 15.303 11.328 1.560 1.00 93.50 352 THR A CA 1
ATOM 2755 C C . THR A 1 352 ? 15.072 11.814 0.124 1.00 93.50 352 THR A C 1
ATOM 2757 O O . THR A 1 352 ? 13.975 11.649 -0.406 1.00 93.50 352 THR A O 1
ATOM 2760 N N . ASN A 1 353 ? 16.119 12.299 -0.552 1.00 93.25 353 ASN A N 1
ATOM 2761 C CA . ASN A 1 353 ? 16.049 12.786 -1.939 1.00 93.25 353 ASN A CA 1
ATOM 2762 C C . ASN A 1 353 ? 15.836 11.672 -2.977 1.00 93.25 353 ASN A C 1
ATOM 2764 O O . ASN A 1 353 ? 15.407 11.935 -4.096 1.00 93.25 353 ASN A O 1
ATOM 2768 N N . SER A 1 354 ? 16.141 10.422 -2.623 1.00 93.88 354 SER A N 1
ATOM 2769 C CA . SER A 1 354 ? 15.954 9.272 -3.515 1.00 93.88 354 SER A CA 1
ATOM 2770 C C . SER A 1 354 ? 14.537 8.684 -3.463 1.00 93.88 354 SER A C 1
ATOM 2772 O O . SER A 1 354 ? 14.178 7.871 -4.316 1.00 93.88 354 SER A O 1
ATOM 2774 N N . ILE A 1 355 ? 13.726 9.083 -2.475 1.00 96.12 355 ILE A N 1
ATOM 2775 C CA . ILE A 1 355 ? 12.342 8.629 -2.324 1.00 96.12 355 ILE A CA 1
ATOM 2776 C C . ILE A 1 355 ? 11.441 9.538 -3.153 1.00 96.12 355 ILE A C 1
ATOM 2778 O O . ILE A 1 355 ? 11.327 10.731 -2.882 1.00 96.12 355 ILE A O 1
ATOM 2782 N N . THR A 1 356 ? 10.774 8.970 -4.155 1.00 94.94 356 THR A N 1
ATOM 2783 C CA . THR A 1 356 ? 9.816 9.726 -4.965 1.00 94.94 356 THR A CA 1
ATOM 2784 C C . THR A 1 356 ? 8.466 9.874 -4.269 1.00 94.94 356 THR A C 1
ATOM 2786 O O . THR A 1 356 ? 8.026 8.967 -3.557 1.00 94.94 356 THR A O 1
ATOM 2789 N N . GLY A 1 357 ? 7.799 11.004 -4.501 1.00 94.25 357 GLY A N 1
ATOM 2790 C CA . GLY A 1 357 ? 6.455 11.263 -3.996 1.00 94.25 357 GLY A CA 1
ATOM 2791 C C . GLY A 1 357 ? 5.591 12.061 -4.967 1.00 94.25 357 GLY A C 1
ATOM 2792 O O . GLY A 1 357 ? 6.052 12.526 -6.017 1.00 94.25 357 GLY A O 1
ATOM 2793 N N . SER A 1 358 ? 4.311 12.202 -4.622 1.00 91.69 358 SER A N 1
ATOM 2794 C CA . SER A 1 358 ? 3.365 13.013 -5.387 1.00 91.69 358 SER A CA 1
ATOM 2795 C C . SER A 1 358 ? 3.780 14.471 -5.458 1.00 91.69 358 SER A C 1
ATOM 2797 O O . SER A 1 358 ? 4.354 15.028 -4.525 1.00 91.69 358 SER A O 1
ATOM 2799 N N . LEU A 1 359 ? 3.427 15.102 -6.576 1.00 86.06 359 LEU A N 1
ATOM 2800 C CA . LEU A 1 359 ? 3.574 16.540 -6.718 1.00 86.06 359 LEU A CA 1
ATOM 2801 C C . LEU A 1 359 ? 2.635 17.264 -5.762 1.00 86.06 359 LEU A C 1
ATOM 2803 O O . LEU A 1 359 ? 1.483 16.859 -5.588 1.00 86.06 359 LEU A O 1
ATOM 2807 N N . ARG A 1 360 ? 3.108 18.385 -5.220 1.00 76.50 360 ARG A N 1
ATOM 2808 C CA . ARG A 1 360 ? 2.225 19.333 -4.549 1.00 76.50 360 ARG A CA 1
ATOM 2809 C C . ARG A 1 360 ? 1.240 19.896 -5.574 1.00 76.50 360 ARG A C 1
ATOM 2811 O O . ARG A 1 360 ? 1.642 20.407 -6.620 1.00 76.50 360 ARG A O 1
ATOM 2818 N N . GLY A 1 361 ? -0.053 19.766 -5.289 1.00 66.31 361 GLY A N 1
ATOM 2819 C CA . GLY A 1 361 ? -1.101 20.369 -6.109 1.00 66.31 361 GLY A CA 1
ATOM 2820 C C . GLY A 1 361 ? -1.077 21.902 -6.064 1.00 66.31 361 GLY A C 1
ATOM 2821 O O . GLY A 1 361 ? -0.186 22.533 -5.494 1.00 66.31 361 GLY A O 1
ATOM 2822 N N . ASN A 1 362 ? -2.100 22.528 -6.650 1.00 58.97 362 ASN A N 1
ATOM 2823 C CA . ASN A 1 362 ? -2.326 23.959 -6.462 1.00 58.97 362 ASN A CA 1
ATOM 2824 C C . ASN A 1 362 ? -2.575 24.238 -4.969 1.00 58.97 362 ASN A C 1
ATOM 2826 O O . ASN A 1 362 ? -3.540 23.728 -4.405 1.00 58.97 362 ASN A O 1
ATOM 2830 N N . VAL A 1 363 ? -1.737 25.085 -4.362 1.00 53.34 363 VAL A N 1
ATOM 2831 C CA . VAL A 1 363 ? -1.745 25.431 -2.925 1.00 53.34 363 VAL A CA 1
ATOM 2832 C C . VAL A 1 363 ? -3.115 25.926 -2.433 1.00 53.34 363 VAL A C 1
ATOM 2834 O O . VAL A 1 363 ? -3.411 25.828 -1.252 1.00 53.34 363 VAL A O 1
ATOM 2837 N N . LYS A 1 364 ? -3.981 26.420 -3.328 1.00 51.16 364 LYS A N 1
ATOM 2838 C CA . LYS A 1 364 ? -5.343 26.866 -2.987 1.00 51.16 364 LYS A CA 1
ATOM 2839 C C . LYS A 1 364 ? -6.388 25.745 -2.891 1.00 51.16 364 LYS A C 1
ATOM 2841 O O . LYS A 1 364 ? -7.471 25.992 -2.374 1.00 51.16 364 LYS A O 1
ATOM 2846 N N . GLU A 1 365 ? -6.105 24.559 -3.427 1.00 50.97 365 GLU A N 1
ATOM 2847 C CA . GLU A 1 365 ? -7.080 23.465 -3.591 1.00 50.97 365 GLU A CA 1
ATOM 2848 C C . GLU A 1 365 ? -6.603 22.133 -2.998 1.00 50.97 365 GLU A C 1
ATOM 2850 O O . GLU A 1 365 ? -7.429 21.309 -2.606 1.00 50.97 365 GLU A O 1
ATOM 2855 N N . ASN A 1 366 ? -5.288 21.910 -2.921 1.00 54.72 366 ASN A N 1
ATOM 2856 C CA . ASN A 1 366 ? -4.705 20.735 -2.289 1.00 54.72 366 ASN A CA 1
ATOM 2857 C C . ASN A 1 366 ? -3.324 21.067 -1.706 1.00 54.72 366 ASN A C 1
ATOM 2859 O O . ASN A 1 366 ? -2.361 21.290 -2.440 1.00 54.72 366 ASN A O 1
ATOM 2863 N N . GLU A 1 367 ? -3.232 21.078 -0.379 1.00 58.00 367 GLU A N 1
ATOM 2864 C CA . GLU A 1 367 ? -1.981 21.326 0.343 1.00 58.00 367 GLU A CA 1
ATOM 2865 C C . GLU A 1 367 ? -1.100 20.074 0.469 1.00 58.00 367 GLU A C 1
ATOM 2867 O O . GLU A 1 367 ? 0.062 20.194 0.858 1.00 58.00 367 GLU A O 1
ATOM 2872 N N . SER A 1 368 ? -1.627 18.890 0.133 1.00 67.44 368 SER A N 1
ATOM 2873 C CA . SER A 1 368 ? -0.903 17.622 0.248 1.00 67.44 368 SER A CA 1
ATOM 2874 C C . SER A 1 368 ? -0.065 17.326 -1.000 1.00 67.44 368 SER A C 1
ATOM 2876 O O . SER A 1 368 ? -0.562 17.302 -2.127 1.00 67.44 368 SER A O 1
ATOM 2878 N N . GLY A 1 369 ? 1.233 17.127 -0.778 1.00 85.12 369 GLY A N 1
ATOM 2879 C CA . GLY A 1 369 ? 2.235 16.685 -1.745 1.00 85.12 369 GLY A CA 1
ATOM 2880 C C . GLY A 1 369 ? 3.316 15.893 -1.010 1.00 85.12 369 GLY A C 1
ATOM 2881 O O . GLY A 1 369 ? 3.482 16.051 0.198 1.00 85.12 369 GLY A O 1
ATOM 2882 N N . GLY A 1 370 ? 4.021 15.011 -1.717 1.00 91.94 370 GLY A N 1
ATOM 2883 C CA . GLY A 1 370 ? 5.046 14.142 -1.133 1.00 91.94 370 GLY A CA 1
ATOM 2884 C C . GLY A 1 370 ? 4.535 12.806 -0.588 1.00 91.94 370 GLY A C 1
ATOM 2885 O O . GLY A 1 370 ? 5.279 12.107 0.096 1.00 91.94 370 GLY A O 1
ATOM 2886 N N . ALA A 1 371 ? 3.300 12.411 -0.907 1.00 94.25 371 ALA A N 1
ATOM 2887 C CA . ALA A 1 371 ? 2.799 11.074 -0.597 1.00 94.25 371 ALA A CA 1
ATOM 2888 C C . ALA A 1 371 ? 3.571 10.015 -1.404 1.00 94.25 371 ALA A C 1
ATOM 2890 O O . ALA A 1 371 ? 3.809 10.191 -2.601 1.00 94.25 371 ALA A O 1
ATOM 2891 N N . ILE A 1 372 ? 3.961 8.915 -0.760 1.00 95.94 372 ILE A N 1
ATOM 2892 C CA . ILE A 1 372 ? 4.905 7.939 -1.321 1.00 95.94 372 ILE A CA 1
ATOM 2893 C C . ILE A 1 372 ? 4.213 6.638 -1.737 1.00 95.94 372 ILE A C 1
ATOM 2895 O O . ILE A 1 372 ? 3.254 6.197 -1.102 1.00 95.94 372 ILE A O 1
ATOM 2899 N N . VAL A 1 373 ? 4.732 6.005 -2.795 1.00 94.19 373 VAL A N 1
ATOM 2900 C CA . VAL A 1 373 ? 4.366 4.661 -3.292 1.00 94.19 373 VAL A CA 1
ATOM 2901 C C . VAL A 1 373 ? 2.864 4.454 -3.430 1.00 94.19 373 VAL A C 1
ATOM 2903 O O . VAL A 1 373 ? 2.325 4.862 -4.453 1.00 94.19 373 VAL A O 1
ATOM 2906 N N . SER A 1 374 ? 2.178 3.883 -2.432 1.00 94.12 374 SER A N 1
ATOM 2907 C CA . SER A 1 374 ? 0.716 3.734 -2.441 1.00 94.12 374 SER A CA 1
ATOM 2908 C C . SER A 1 374 ? -0.044 5.061 -2.403 1.00 94.12 374 SER A C 1
ATOM 2910 O O . SER A 1 374 ? -1.247 5.017 -2.604 1.00 94.12 374 SER A O 1
ATOM 2912 N N . GLN A 1 375 ? 0.638 6.198 -2.199 1.00 94.06 375 GLN A N 1
ATOM 2913 C CA . GLN A 1 375 ? 0.109 7.541 -1.906 1.00 94.06 375 GLN A CA 1
ATOM 2914 C C . GLN A 1 375 ? -0.290 7.753 -0.437 1.00 94.06 375 GLN A C 1
ATOM 2916 O O . GLN A 1 375 ? -1.261 8.439 -0.136 1.00 94.06 375 GLN A O 1
ATOM 2921 N N . ILE A 1 376 ? 0.496 7.203 0.494 1.00 93.25 376 ILE A N 1
ATOM 2922 C CA . ILE A 1 376 ? 0.391 7.526 1.929 1.00 93.25 376 ILE A CA 1
ATOM 2923 C C . ILE A 1 376 ? 1.411 8.622 2.256 1.00 93.25 376 ILE A C 1
ATOM 2925 O O . ILE A 1 376 ? 2.550 8.567 1.785 1.00 93.25 376 ILE A O 1
ATOM 2929 N N . MET A 1 377 ? 1.015 9.612 3.059 1.00 93.19 377 MET A N 1
ATOM 2930 C CA . MET A 1 377 ? 1.938 10.631 3.566 1.00 93.19 377 MET A CA 1
ATOM 2931 C C . MET A 1 377 ? 2.994 10.003 4.501 1.00 93.19 377 MET A C 1
ATOM 2933 O O . MET A 1 377 ? 2.666 9.076 5.246 1.00 93.19 377 MET A O 1
ATOM 2937 N N . PRO A 1 378 ? 4.263 10.451 4.472 1.00 95.12 378 PRO A N 1
ATOM 2938 C CA . PRO A 1 378 ? 5.342 9.824 5.244 1.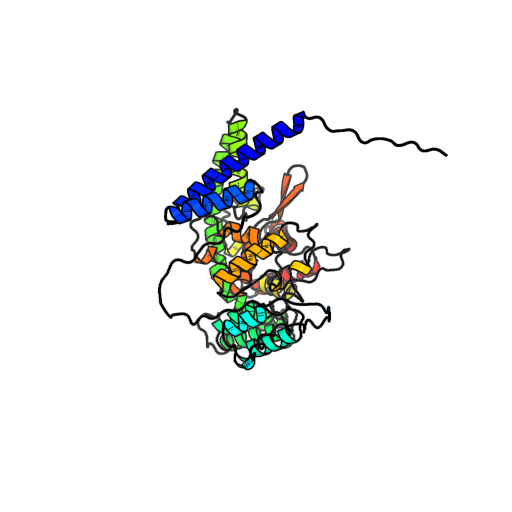00 95.12 378 PRO A CA 1
ATOM 2939 C C . PRO A 1 378 ? 5.099 9.717 6.758 1.00 95.12 378 PRO A C 1
ATOM 2941 O O . PRO A 1 378 ? 5.418 8.692 7.357 1.00 95.12 378 PRO A O 1
ATOM 2944 N N . ASP A 1 379 ? 4.507 10.737 7.371 1.00 90.62 379 ASP A N 1
ATOM 2945 C CA . ASP A 1 379 ? 4.116 10.753 8.786 1.00 90.62 379 ASP A CA 1
ATOM 2946 C C . ASP A 1 379 ? 3.086 9.655 9.100 1.00 90.62 379 ASP A C 1
ATOM 2948 O O . ASP A 1 379 ? 3.333 8.785 9.935 1.00 90.62 379 ASP A O 1
ATOM 2952 N N . GLY A 1 380 ? 1.994 9.589 8.332 1.00 89.31 380 GLY A N 1
ATOM 2953 C CA . GLY A 1 380 ? 0.983 8.539 8.470 1.00 89.31 380 GLY A CA 1
ATOM 2954 C C . GLY A 1 380 ? 1.524 7.127 8.202 1.00 89.31 380 GLY A C 1
ATOM 2955 O O . GLY A 1 380 ? 1.036 6.150 8.777 1.00 89.31 380 GLY A O 1
ATOM 2956 N N . MET A 1 381 ? 2.551 7.001 7.355 1.00 92.69 381 MET A N 1
ATOM 2957 C CA . MET A 1 381 ? 3.268 5.743 7.131 1.00 92.69 381 MET A CA 1
ATOM 2958 C C . MET A 1 381 ? 4.042 5.308 8.383 1.00 92.69 381 MET A C 1
ATOM 2960 O O . MET A 1 381 ? 3.958 4.144 8.783 1.00 92.69 381 MET A O 1
ATOM 2964 N N . ILE A 1 382 ? 4.789 6.220 9.013 1.00 90.62 382 ILE A N 1
ATOM 2965 C CA . ILE A 1 382 ? 5.546 5.923 10.237 1.00 90.62 382 ILE A CA 1
ATOM 2966 C C . ILE A 1 382 ? 4.616 5.597 11.401 1.00 90.62 382 ILE A C 1
ATOM 2968 O O . ILE A 1 382 ? 4.871 4.609 12.095 1.00 90.62 382 ILE A O 1
ATOM 2972 N N . ASP A 1 383 ? 3.516 6.331 11.564 1.00 85.19 383 ASP A N 1
ATOM 2973 C CA . ASP A 1 383 ? 2.514 6.037 12.590 1.00 85.19 383 ASP A CA 1
ATOM 2974 C C . ASP A 1 383 ? 2.016 4.594 12.478 1.00 85.19 383 ASP A C 1
ATOM 2976 O O . ASP A 1 383 ? 1.999 3.853 13.463 1.00 85.19 383 ASP A O 1
ATOM 2980 N N . LEU A 1 384 ? 1.700 4.143 11.263 1.00 87.25 384 LEU A N 1
ATOM 2981 C CA . LEU A 1 384 ? 1.242 2.778 11.027 1.00 87.25 384 LEU A CA 1
ATOM 2982 C C . LEU A 1 384 ? 2.338 1.727 11.283 1.00 87.25 384 LEU A C 1
ATOM 2984 O O . LEU A 1 384 ? 2.085 0.693 11.903 1.00 87.25 384 LEU A O 1
ATOM 2988 N N . LEU A 1 385 ? 3.572 1.984 10.840 1.00 88.06 385 LEU A N 1
ATOM 2989 C CA . LEU A 1 385 ? 4.706 1.079 11.067 1.00 88.06 385 LEU A CA 1
ATOM 2990 C C . LEU A 1 385 ? 5.109 0.996 12.549 1.00 88.06 385 LEU A C 1
ATOM 2992 O O . LEU A 1 385 ? 5.626 -0.038 12.992 1.00 88.06 385 LEU A O 1
ATOM 2996 N N . SER A 1 386 ? 4.879 2.060 13.320 1.00 82.44 386 SER A N 1
ATOM 2997 C CA . SER A 1 386 ? 5.165 2.108 14.757 1.00 82.44 386 SER A CA 1
ATOM 2998 C C . SER A 1 386 ? 4.270 1.147 15.546 1.00 82.44 386 SER A C 1
ATOM 3000 O O . SER A 1 386 ? 4.771 0.432 16.415 1.00 82.44 386 SER A O 1
ATOM 3002 N N . GLN A 1 387 ? 2.991 1.025 15.164 1.00 78.06 387 GLN A N 1
ATOM 3003 C CA . GLN A 1 387 ? 2.036 0.095 15.780 1.00 78.06 387 GLN A CA 1
ATOM 3004 C C . GLN A 1 387 ? 2.508 -1.359 15.646 1.00 78.06 387 GLN A C 1
ATOM 3006 O O . GLN A 1 387 ? 2.443 -2.136 16.596 1.00 78.06 387 GLN A O 1
ATOM 3011 N N . LEU A 1 388 ? 3.065 -1.718 14.485 1.00 79.06 388 LEU A N 1
ATOM 3012 C CA . LEU A 1 388 ? 3.613 -3.056 14.237 1.00 79.06 388 LEU A CA 1
ATOM 3013 C C . LEU A 1 388 ? 4.917 -3.315 14.997 1.00 79.06 388 LEU A C 1
ATOM 3015 O O . LEU A 1 388 ? 5.219 -4.462 15.320 1.00 79.06 388 LEU A O 1
ATOM 3019 N N . SER A 1 389 ? 5.685 -2.256 15.266 1.00 73.69 389 SER A N 1
ATOM 3020 C CA . SER A 1 389 ? 6.992 -2.307 15.934 1.00 73.69 389 SER A CA 1
ATOM 3021 C C . SER A 1 389 ? 6.890 -2.283 17.467 1.00 73.69 389 SER A C 1
ATOM 3023 O O . SER A 1 389 ? 7.918 -2.225 18.140 1.00 73.69 389 SER A O 1
ATOM 3025 N N . ASN A 1 390 ? 5.677 -2.323 18.028 1.00 68.25 390 ASN A N 1
ATOM 3026 C CA . ASN A 1 390 ? 5.449 -2.267 19.467 1.00 68.25 390 ASN A CA 1
ATOM 3027 C C . ASN A 1 390 ? 6.096 -3.480 20.175 1.00 68.25 390 ASN A C 1
ATOM 3029 O O . ASN A 1 390 ? 5.687 -4.620 19.930 1.00 68.25 390 ASN A O 1
ATOM 3033 N N . PRO A 1 391 ? 7.075 -3.269 21.078 1.00 63.00 391 PRO A N 1
ATOM 3034 C CA . PRO A 1 391 ? 7.792 -4.358 21.741 1.00 63.00 391 PRO A CA 1
ATOM 3035 C C . PRO A 1 391 ? 6.897 -5.186 22.670 1.00 63.00 391 PRO A C 1
ATOM 3037 O O . PRO A 1 391 ? 7.219 -6.337 22.950 1.00 63.00 391 PRO A O 1
ATOM 3040 N N . ASN A 1 392 ? 5.769 -4.625 23.116 1.00 63.94 392 ASN A N 1
ATOM 3041 C CA . ASN A 1 392 ? 4.803 -5.303 23.981 1.00 63.94 392 ASN A CA 1
ATOM 3042 C C . ASN A 1 392 ? 3.808 -6.172 23.205 1.00 63.94 392 ASN A C 1
ATOM 3044 O O . ASN A 1 392 ? 2.966 -6.826 23.814 1.00 63.94 392 ASN A O 1
ATOM 3048 N N . MET A 1 393 ? 3.862 -6.144 21.875 1.00 66.38 393 MET A N 1
ATOM 3049 C CA . MET A 1 393 ? 3.046 -6.991 21.027 1.00 66.38 393 MET A CA 1
ATOM 3050 C C . MET A 1 393 ? 3.911 -8.155 20.548 1.00 66.38 393 MET A C 1
ATOM 3052 O O . MET A 1 393 ? 4.927 -7.931 19.888 1.00 66.38 393 MET A O 1
ATOM 3056 N N . GLU A 1 394 ? 3.522 -9.396 20.850 1.00 64.62 394 GLU A N 1
ATOM 3057 C CA . GLU A 1 394 ? 4.138 -10.600 20.273 1.00 64.62 394 GLU A CA 1
ATOM 3058 C C . GLU A 1 394 ? 3.768 -10.723 18.782 1.00 64.62 394 GLU A C 1
ATOM 3060 O O . GLU A 1 394 ? 3.046 -11.621 18.357 1.00 64.62 394 GLU A O 1
ATOM 3065 N N . THR A 1 395 ? 4.222 -9.775 17.961 1.00 63.66 395 THR A N 1
ATOM 3066 C CA . THR A 1 395 ? 4.140 -9.873 16.506 1.00 63.66 395 THR A CA 1
ATOM 3067 C C . THR A 1 395 ? 5.288 -10.715 15.980 1.00 63.66 395 THR A C 1
ATOM 3069 O O . THR A 1 395 ? 6.428 -10.603 16.435 1.00 63.66 395 THR A O 1
ATOM 3072 N N . LYS A 1 396 ? 5.002 -11.534 14.963 1.00 70.62 396 LYS A N 1
ATOM 3073 C CA . LYS A 1 396 ? 6.048 -12.201 14.181 1.00 70.62 396 LYS A CA 1
ATOM 3074 C C . LYS A 1 396 ? 7.000 -11.137 13.619 1.00 70.62 396 LYS A C 1
ATOM 3076 O O . LYS A 1 396 ? 6.543 -10.116 13.103 1.00 70.62 396 LYS A O 1
ATOM 3081 N N . ASP A 1 397 ? 8.308 -11.395 13.619 1.00 68.62 397 ASP A N 1
ATOM 3082 C CA . ASP A 1 397 ? 9.310 -10.450 13.089 1.00 68.62 397 ASP A CA 1
ATOM 3083 C C . ASP A 1 397 ? 9.036 -10.028 11.634 1.00 68.62 397 ASP A C 1
ATOM 3085 O O . ASP A 1 397 ? 9.313 -8.895 11.239 1.00 68.62 397 ASP A O 1
ATOM 3089 N N . ALA A 1 398 ? 8.415 -10.905 10.840 1.00 66.75 398 ALA A N 1
ATOM 3090 C CA . ALA A 1 398 ? 7.987 -10.610 9.471 1.00 66.75 398 ALA A CA 1
ATOM 3091 C C . ALA A 1 398 ? 6.945 -9.473 9.367 1.00 66.75 398 ALA A C 1
ATOM 3093 O O . ALA A 1 398 ? 6.784 -8.885 8.296 1.00 66.75 398 ALA A O 1
ATOM 3094 N N . HIS A 1 399 ? 6.231 -9.159 10.455 1.00 80.56 399 HIS A N 1
ATOM 3095 C CA . HIS A 1 399 ? 5.258 -8.064 10.526 1.00 80.56 399 HIS A CA 1
ATOM 3096 C C . HIS A 1 399 ? 5.952 -6.733 10.859 1.00 80.56 399 HIS A C 1
ATOM 3098 O O . HIS A 1 399 ? 5.593 -5.690 10.323 1.00 80.56 399 HIS A O 1
ATOM 3104 N N . ARG A 1 400 ? 6.999 -6.771 11.696 1.00 76.94 400 ARG A N 1
ATOM 3105 C CA . ARG A 1 400 ? 7.796 -5.598 12.120 1.00 76.94 400 ARG A CA 1
ATOM 3106 C C . ARG A 1 400 ? 8.674 -5.030 10.998 1.00 76.94 400 ARG A C 1
ATOM 3108 O O . ARG A 1 400 ? 9.072 -3.861 11.026 1.00 76.94 400 ARG A O 1
ATOM 3115 N N . ASN A 1 401 ? 8.966 -5.865 10.005 1.00 85.19 401 ASN A N 1
ATOM 3116 C CA . ASN A 1 401 ? 9.907 -5.596 8.924 1.00 85.19 401 ASN A CA 1
ATOM 3117 C C . ASN A 1 401 ? 9.221 -5.319 7.574 1.00 85.19 401 ASN A C 1
ATOM 3119 O O . ASN A 1 401 ? 9.775 -5.664 6.536 1.00 85.19 401 ASN A O 1
ATOM 3123 N N . LEU A 1 402 ? 8.037 -4.692 7.574 1.00 92.44 402 LEU A N 1
ATOM 3124 C CA . LEU A 1 402 ? 7.438 -4.181 6.335 1.00 92.44 402 LEU A CA 1
ATOM 3125 C C . LEU A 1 402 ? 8.289 -3.041 5.755 1.00 92.44 402 LEU A C 1
ATOM 3127 O O . LEU A 1 402 ? 8.623 -2.076 6.452 1.00 92.44 402 LEU A O 1
ATOM 3131 N N . ASN A 1 403 ? 8.621 -3.162 4.473 1.00 95.25 403 ASN A N 1
ATOM 3132 C CA . ASN A 1 403 ? 9.293 -2.155 3.672 1.00 95.25 403 ASN A CA 1
ATOM 3133 C C . ASN A 1 403 ? 8.244 -1.277 2.960 1.00 95.25 403 ASN A C 1
ATOM 3135 O O . ASN A 1 403 ? 7.621 -1.730 2.003 1.00 95.25 403 ASN A O 1
ATOM 3139 N N . PRO A 1 404 ? 8.062 -0.006 3.355 1.00 94.69 404 PRO A N 1
ATOM 3140 C CA . PRO A 1 404 ? 7.015 0.848 2.792 1.00 94.69 404 PRO A CA 1
ATOM 3141 C C . PRO A 1 404 ? 7.200 1.183 1.304 1.00 94.69 404 PRO A C 1
ATOM 3143 O O . PRO A 1 404 ? 6.256 1.674 0.685 1.00 94.69 404 PRO A O 1
ATOM 3146 N N . LEU A 1 405 ? 8.386 0.935 0.730 1.00 96.25 405 LEU A N 1
ATOM 3147 C CA . LEU A 1 405 ? 8.638 1.139 -0.697 1.00 96.25 405 LEU A CA 1
ATOM 3148 C C . LEU A 1 405 ? 8.482 -0.135 -1.541 1.00 96.25 405 LEU A C 1
ATOM 3150 O O . LEU A 1 405 ? 8.368 -0.034 -2.764 1.00 96.25 405 LEU A O 1
ATOM 3154 N N . ASP A 1 406 ? 8.454 -1.323 -0.922 1.00 96.88 406 ASP A N 1
ATOM 3155 C CA . ASP A 1 406 ? 8.180 -2.576 -1.634 1.00 96.88 406 ASP A CA 1
ATOM 3156 C C . ASP A 1 406 ? 6.692 -2.665 -1.969 1.00 96.88 406 ASP A C 1
ATOM 3158 O O . ASP A 1 406 ? 5.844 -2.479 -1.105 1.00 96.88 406 ASP A O 1
ATOM 3162 N N . ILE A 1 407 ? 6.346 -2.974 -3.218 1.00 96.81 407 ILE A N 1
ATOM 3163 C CA . ILE A 1 407 ? 4.944 -2.965 -3.662 1.00 96.81 407 ILE A CA 1
ATOM 3164 C C . ILE A 1 407 ? 4.068 -4.012 -2.953 1.00 96.81 407 ILE A C 1
ATOM 3166 O O . ILE A 1 407 ? 2.860 -3.804 -2.818 1.00 96.81 407 ILE A O 1
ATOM 3170 N N . ASN A 1 408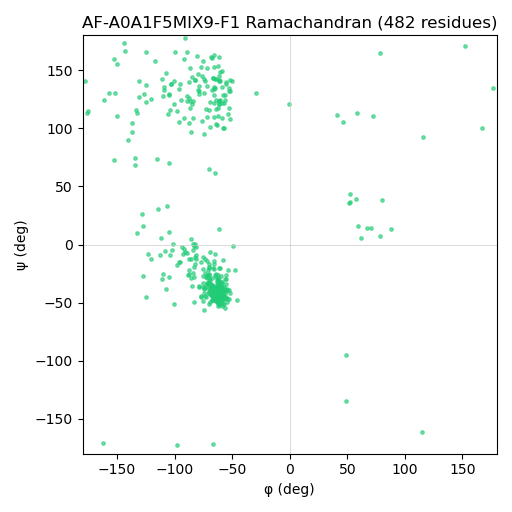 ? 4.641 -5.127 -2.490 1.00 96.69 408 ASN A N 1
ATOM 3171 C CA . ASN A 1 408 ? 3.901 -6.168 -1.778 1.00 96.69 408 ASN A CA 1
ATOM 3172 C C . ASN A 1 408 ? 3.611 -5.699 -0.347 1.00 96.69 408 ASN A C 1
ATOM 3174 O O . ASN A 1 408 ? 2.459 -5.699 0.092 1.00 96.69 408 ASN A O 1
ATOM 3178 N N . ASP A 1 409 ? 4.636 -5.200 0.345 1.00 96.94 409 ASP A N 1
ATOM 3179 C CA . ASP A 1 409 ? 4.503 -4.646 1.695 1.00 96.94 409 ASP A CA 1
ATOM 3180 C C . ASP A 1 409 ? 3.637 -3.377 1.711 1.00 96.94 409 ASP A C 1
ATOM 3182 O O . ASP A 1 409 ? 2.757 -3.246 2.558 1.00 96.94 409 ASP A O 1
ATOM 3186 N N . ALA A 1 410 ? 3.793 -2.478 0.737 1.00 97.00 410 ALA A N 1
ATOM 3187 C CA . ALA A 1 410 ? 2.963 -1.286 0.572 1.00 97.00 410 ALA A CA 1
ATOM 3188 C C . ALA A 1 410 ? 1.481 -1.643 0.371 1.00 97.00 410 ALA A C 1
ATOM 3190 O O . ALA A 1 410 ? 0.593 -0.949 0.875 1.00 97.00 410 ALA A O 1
ATOM 3191 N N . THR A 1 411 ? 1.189 -2.760 -0.303 1.00 97.75 411 THR A N 1
ATOM 3192 C CA . THR A 1 411 ? -0.179 -3.280 -0.443 1.00 97.75 411 THR A CA 1
ATOM 3193 C C . THR A 1 411 ? -0.743 -3.739 0.906 1.00 97.75 411 THR A C 1
ATOM 3195 O O . THR A 1 411 ? -1.865 -3.370 1.259 1.00 97.75 411 THR A O 1
ATOM 3198 N N . VAL A 1 412 ? 0.048 -4.467 1.706 1.00 96.50 412 VAL A N 1
ATOM 3199 C CA . VAL A 1 412 ? -0.316 -4.858 3.082 1.00 96.50 412 VAL A CA 1
ATOM 3200 C C . VAL A 1 412 ? -0.570 -3.626 3.955 1.00 96.50 412 VAL A C 1
ATOM 3202 O O . VAL A 1 412 ? -1.611 -3.528 4.603 1.00 96.50 412 VAL A O 1
ATOM 3205 N N . ILE A 1 413 ? 0.338 -2.652 3.924 1.00 95.50 413 ILE A N 1
ATOM 3206 C CA . ILE A 1 413 ? 0.228 -1.374 4.642 1.00 95.50 413 ILE A CA 1
ATOM 3207 C C . ILE A 1 413 ? -1.045 -0.627 4.233 1.00 95.50 413 ILE A C 1
ATOM 3209 O O . ILE A 1 413 ? -1.740 -0.090 5.089 1.00 95.50 413 ILE A O 1
ATOM 3213 N N . THR A 1 414 ? -1.407 -0.633 2.951 1.00 95.94 414 THR A N 1
ATOM 3214 C CA . THR A 1 414 ? -2.631 0.029 2.472 1.00 95.94 414 THR A CA 1
ATOM 3215 C C . THR A 1 414 ? -3.887 -0.610 3.075 1.00 95.94 414 THR A C 1
ATOM 3217 O O . THR A 1 414 ? -4.799 0.098 3.505 1.00 95.94 414 THR A O 1
ATOM 3220 N N . TRP A 1 415 ? -3.932 -1.942 3.185 1.00 94.50 415 TRP A N 1
ATOM 3221 C CA . TRP A 1 415 ? -5.013 -2.629 3.898 1.00 94.50 415 TRP A CA 1
ATOM 3222 C C . TRP A 1 415 ? -5.066 -2.270 5.378 1.00 94.50 415 TRP A C 1
ATOM 3224 O O . TRP A 1 415 ? -6.147 -1.957 5.879 1.00 94.50 415 TRP A O 1
ATOM 3234 N N . LEU A 1 416 ? -3.918 -2.288 6.058 1.00 92.06 416 LEU A N 1
ATOM 3235 C CA . LEU A 1 416 ? -3.815 -1.910 7.467 1.00 92.06 416 LEU A CA 1
ATOM 3236 C C . LEU A 1 416 ? -4.317 -0.478 7.681 1.00 92.06 416 LEU A C 1
ATOM 3238 O O . LEU A 1 416 ? -5.171 -0.238 8.538 1.00 92.06 416 LEU A O 1
ATOM 3242 N N . PHE A 1 417 ? -3.873 0.453 6.834 1.00 92.12 417 PHE A N 1
ATOM 3243 C CA . PHE A 1 417 ? -4.316 1.837 6.870 1.00 92.12 417 PHE A CA 1
ATOM 3244 C C . PHE A 1 417 ? -5.826 1.940 6.693 1.00 92.12 417 PHE A C 1
ATOM 3246 O O . PHE A 1 417 ? -6.462 2.681 7.428 1.00 92.12 417 PHE A O 1
ATOM 3253 N N . LEU A 1 418 ? -6.442 1.224 5.752 1.00 91.31 418 LEU A N 1
ATOM 3254 C CA . LEU A 1 418 ? -7.893 1.295 5.551 1.00 91.31 418 LEU A CA 1
ATOM 3255 C C . LEU A 1 418 ? -8.683 0.636 6.687 1.00 91.31 418 LEU A C 1
ATOM 3257 O O . LEU A 1 418 ? -9.757 1.134 7.026 1.00 91.31 418 LEU A O 1
ATOM 3261 N N . ALA A 1 419 ? -8.150 -0.424 7.292 1.00 88.38 419 ALA A N 1
ATOM 3262 C CA . ALA A 1 419 ? -8.782 -1.166 8.378 1.00 88.38 419 ALA A CA 1
ATOM 3263 C C . ALA A 1 419 ? -8.735 -0.436 9.738 1.00 88.38 419 ALA A C 1
ATOM 3265 O O . ALA A 1 419 ? -9.638 -0.627 10.552 1.00 88.38 419 ALA A O 1
ATOM 3266 N N . GLN A 1 420 ? -7.744 0.428 9.993 1.00 84.19 420 GLN A N 1
ATOM 3267 C CA . GLN A 1 420 ? -7.675 1.192 11.250 1.00 84.19 420 GLN A CA 1
ATOM 3268 C C . GLN A 1 420 ? -8.747 2.294 11.325 1.00 84.19 420 GLN A C 1
ATOM 3270 O O . GLN A 1 420 ? -9.131 2.863 10.302 1.00 84.19 420 GLN A O 1
ATOM 3275 N N . SER A 1 421 ? -9.199 2.672 12.522 1.00 77.69 421 SER A N 1
ATOM 3276 C CA . SER A 1 421 ? -9.861 3.969 12.708 1.00 77.69 421 SER A CA 1
ATOM 3277 C C . SER A 1 421 ? -8.838 5.070 12.984 1.00 77.69 421 SER A C 1
ATOM 3279 O O . SER A 1 421 ? -7.763 4.818 13.525 1.00 77.69 421 SER A O 1
ATOM 3281 N N . THR A 1 422 ? -9.184 6.296 12.611 1.00 73.31 422 THR A N 1
ATOM 3282 C CA . THR A 1 422 ? -8.341 7.482 12.762 1.00 73.31 422 THR A CA 1
ATOM 3283 C C . THR A 1 422 ? -9.123 8.550 13.505 1.00 73.31 422 THR A C 1
ATOM 3285 O O . THR A 1 422 ? -10.262 8.853 13.146 1.00 73.31 422 THR A O 1
ATOM 3288 N N . TYR A 1 423 ? -8.525 9.110 14.553 1.00 71.12 423 TYR A N 1
ATOM 3289 C CA . TYR A 1 423 ? -9.080 10.255 15.268 1.00 71.12 423 TYR A CA 1
ATOM 3290 C C . TYR A 1 423 ? -9.087 11.485 14.359 1.00 71.12 423 TYR A C 1
ATOM 3292 O O . TYR A 1 423 ? -8.096 11.760 13.691 1.00 71.12 423 TYR A O 1
ATOM 3300 N N . VAL A 1 424 ? -10.199 12.217 14.317 1.00 72.25 424 VAL A N 1
ATOM 3301 C CA . VAL A 1 424 ? -10.360 13.384 13.429 1.00 72.25 424 VAL A CA 1
ATOM 3302 C C . VAL A 1 424 ? -10.813 14.648 14.156 1.00 72.25 424 VAL A C 1
ATOM 3304 O O . VAL A 1 424 ? -11.259 15.596 13.517 1.00 72.25 424 VAL A O 1
ATOM 3307 N N . GLY A 1 425 ? -10.698 14.682 15.484 1.00 74.12 425 GLY A N 1
ATOM 3308 C CA . GLY A 1 425 ? -11.004 15.864 16.289 1.00 74.12 425 GLY A CA 1
ATOM 3309 C C . GLY A 1 425 ? -12.188 15.670 17.229 1.00 74.12 425 GLY A C 1
ATOM 3310 O O . GLY A 1 425 ? -12.586 14.547 17.529 1.00 74.12 425 GLY A O 1
ATOM 3311 N N . TYR A 1 426 ? -12.756 16.779 17.693 1.00 71.75 426 TYR A N 1
ATOM 3312 C CA . TYR A 1 426 ? -13.931 16.795 18.560 1.00 71.75 426 TYR A CA 1
ATOM 3313 C C . TYR A 1 426 ? -15.143 17.360 17.820 1.00 71.75 426 TYR A C 1
ATOM 3315 O O . TYR A 1 426 ? -15.030 18.333 17.078 1.00 71.75 426 TY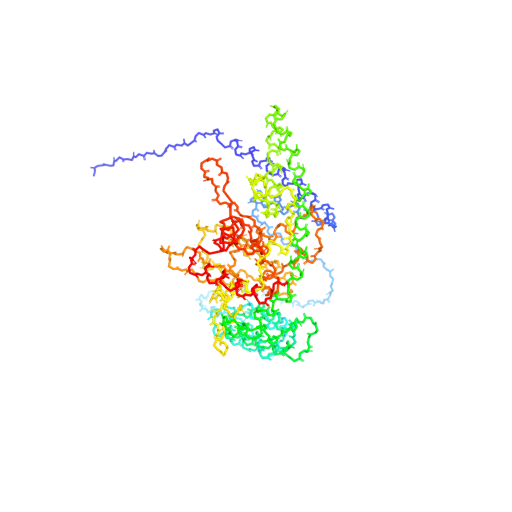R A O 1
ATOM 3323 N N . GLN A 1 427 ? -16.315 16.794 18.088 1.00 74.19 427 GLN A N 1
ATOM 3324 C CA . GLN A 1 427 ? -17.604 17.388 17.759 1.00 74.19 427 GLN A CA 1
ATOM 3325 C C . GLN A 1 427 ? -18.489 17.321 19.003 1.00 74.19 427 GLN A C 1
ATOM 3327 O O . GLN A 1 427 ? -18.626 16.255 19.597 1.00 74.19 427 GLN A O 1
ATOM 3332 N N . ASP A 1 428 ? -19.052 18.453 19.428 1.00 81.50 428 ASP A N 1
ATOM 3333 C CA . ASP A 1 428 ? -19.919 18.543 20.613 1.00 81.50 428 ASP A CA 1
ATOM 3334 C C . ASP A 1 428 ? -19.282 17.930 21.882 1.00 81.50 428 ASP A C 1
ATOM 3336 O O . ASP A 1 428 ? -19.915 17.181 22.626 1.00 81.50 428 ASP A O 1
ATOM 3340 N N . ASN A 1 429 ? -17.992 18.221 22.110 1.00 75.25 429 ASN A N 1
ATOM 3341 C CA . ASN A 1 429 ? -17.153 17.650 23.179 1.00 75.25 429 ASN A CA 1
ATOM 3342 C C . ASN A 1 429 ? -17.003 16.117 23.140 1.00 75.25 429 ASN A C 1
ATOM 3344 O O . ASN A 1 429 ? -16.567 15.506 24.114 1.00 75.25 429 ASN A O 1
ATOM 3348 N N . GLN A 1 430 ? -17.332 15.479 22.017 1.00 68.50 430 GLN A N 1
ATOM 3349 C CA . GLN A 1 430 ? -17.119 14.056 21.795 1.00 68.50 430 GLN A CA 1
ATOM 3350 C C . GLN A 1 430 ? -16.003 13.841 20.783 1.00 68.50 430 GLN A C 1
ATOM 3352 O O . GLN A 1 430 ? -15.996 14.441 19.712 1.00 68.50 430 GLN A O 1
ATOM 3357 N N . GLU A 1 431 ? -15.073 12.942 21.103 1.00 68.06 431 GLU A N 1
ATOM 3358 C CA . GLU A 1 431 ? -14.047 12.524 20.148 1.00 68.06 431 GLU A CA 1
ATOM 3359 C C . GLU A 1 431 ? -14.701 11.944 18.883 1.00 68.06 431 GLU A C 1
ATOM 3361 O O . GLU A 1 431 ? -15.543 11.043 18.952 1.00 68.06 431 GLU A O 1
ATOM 3366 N N . LEU A 1 432 ? -14.305 12.422 17.717 1.00 69.69 432 LEU A N 1
ATOM 3367 C CA . LEU A 1 432 ? -14.769 11.939 16.432 1.00 69.69 432 LEU A CA 1
ATOM 3368 C C . LEU A 1 432 ? -13.688 11.065 15.805 1.00 69.69 432 LEU A C 1
ATOM 3370 O O . LEU A 1 432 ? -12.504 11.393 15.818 1.00 69.69 432 LEU A O 1
ATOM 3374 N N . TYR A 1 433 ? -14.117 9.952 15.221 1.00 73.25 433 TYR A N 1
ATOM 3375 C CA . TYR A 1 433 ? -13.232 9.014 14.551 1.00 73.25 433 TYR A CA 1
ATOM 3376 C C . TYR A 1 433 ? -13.780 8.673 13.168 1.00 73.25 433 TYR A C 1
ATOM 3378 O O . TYR A 1 433 ? -14.987 8.487 12.993 1.00 73.25 433 TYR A O 1
ATOM 3386 N N . ARG A 1 434 ? -12.880 8.562 12.190 1.00 72.94 434 ARG A N 1
ATOM 3387 C CA . ARG A 1 434 ? -13.134 7.905 10.905 1.00 72.94 434 ARG A CA 1
ATOM 3388 C C . ARG A 1 434 ? -12.825 6.433 11.052 1.00 72.94 434 ARG A C 1
ATOM 3390 O O . ARG A 1 434 ? -11.742 6.078 11.494 1.00 72.94 434 ARG A O 1
ATOM 3397 N N . TYR A 1 435 ? -13.775 5.585 10.705 1.00 76.00 435 TYR A N 1
ATOM 3398 C CA . TYR A 1 435 ? -13.703 4.163 11.015 1.00 76.00 435 TYR A CA 1
ATOM 3399 C C . TYR A 1 435 ? -13.004 3.344 9.930 1.00 76.00 435 TYR A C 1
ATOM 3401 O O . TYR A 1 435 ? -12.817 3.809 8.806 1.00 76.00 435 TYR A O 1
ATOM 3409 N N . GLY A 1 436 ? -12.643 2.114 10.298 1.00 76.94 436 GLY A N 1
ATOM 3410 C CA . GLY A 1 436 ? -12.138 1.105 9.377 1.00 76.94 436 GLY A CA 1
ATOM 3411 C C . GLY A 1 436 ? -13.182 0.641 8.361 1.00 76.94 436 GLY A C 1
ATOM 3412 O O . GLY A 1 436 ? -14.386 0.859 8.527 1.00 76.94 436 GLY A O 1
ATOM 3413 N N . TYR A 1 437 ? -12.718 -0.007 7.294 1.00 79.88 437 TYR A N 1
ATOM 3414 C CA . TYR A 1 437 ? -13.593 -0.636 6.302 1.00 79.88 437 TYR A CA 1
ATOM 3415 C C . TYR A 1 437 ? -14.367 -1.813 6.933 1.00 79.88 437 TYR A C 1
ATOM 3417 O O . TYR A 1 437 ? -13.883 -2.392 7.888 1.00 79.88 437 TYR A O 1
ATOM 3425 N N . LEU A 1 438 ? -15.566 -2.175 6.451 1.00 70.88 438 LEU A N 1
ATOM 3426 C CA . LEU A 1 438 ? -16.317 -3.361 6.916 1.00 70.88 438 LEU A CA 1
ATOM 3427 C C . LEU A 1 438 ? -16.999 -4.081 5.721 1.00 70.88 438 LEU A C 1
ATOM 3429 O O . LEU A 1 438 ? -18.106 -3.705 5.323 1.00 70.88 438 LEU A O 1
ATOM 3433 N N . ARG A 1 439 ? -16.309 -5.042 5.088 1.00 68.44 439 ARG A N 1
ATOM 3434 C CA . ARG A 1 439 ? -16.731 -5.950 3.992 1.00 68.44 439 ARG A CA 1
ATOM 3435 C C . ARG A 1 439 ? -17.910 -6.853 4.429 1.00 68.44 439 ARG A C 1
ATOM 3437 O O . ARG A 1 439 ? -17.921 -7.324 5.553 1.00 68.44 439 ARG A O 1
ATOM 3444 N N . GLY A 1 440 ? -18.890 -7.099 3.537 1.00 54.94 440 GLY A N 1
ATOM 3445 C CA . GLY A 1 440 ? -20.089 -7.964 3.746 1.00 54.94 440 GLY A CA 1
ATOM 3446 C C . GLY A 1 440 ? -21.237 -7.325 4.565 1.00 54.94 440 GLY A C 1
ATOM 3447 O O . GLY A 1 440 ? -21.026 -6.291 5.190 1.00 54.94 440 GLY A O 1
ATOM 3448 N N . GLU A 1 441 ? -22.488 -7.809 4.622 1.00 46.09 441 GLU A N 1
ATOM 3449 C CA . GLU A 1 441 ? -23.406 -8.339 3.592 1.00 46.09 441 GLU A CA 1
ATOM 3450 C C . GLU A 1 441 ? -24.275 -7.183 3.023 1.00 46.09 441 GLU A C 1
ATOM 3452 O O . GLU A 1 441 ? -24.150 -6.022 3.420 1.00 46.09 441 GLU A O 1
ATOM 3457 N N . ASN A 1 442 ? -25.131 -7.499 2.050 1.00 44.66 442 ASN A N 1
ATOM 3458 C CA . ASN A 1 442 ? -26.102 -6.638 1.365 1.00 44.66 442 ASN A CA 1
ATOM 3459 C C . ASN A 1 442 ? -26.647 -5.467 2.233 1.00 44.66 442 ASN A C 1
ATOM 3461 O O . ASN A 1 442 ? -27.179 -5.719 3.317 1.00 44.66 442 ASN A O 1
ATOM 3465 N N . PRO A 1 443 ? -26.650 -4.205 1.754 1.00 48.47 443 PRO A N 1
ATOM 3466 C CA . PRO A 1 443 ? -27.220 -3.038 2.454 1.00 48.47 443 PRO A CA 1
ATOM 3467 C C . PRO A 1 443 ? -28.737 -3.119 2.732 1.00 48.47 443 PRO A C 1
ATOM 3469 O O . PRO A 1 443 ? -29.365 -2.118 3.054 1.00 48.47 443 PRO A O 1
ATOM 3472 N N . LYS A 1 444 ? -29.369 -4.285 2.592 1.00 44.97 444 LYS A N 1
ATOM 3473 C CA . LYS A 1 444 ? -30.823 -4.448 2.614 1.00 44.97 444 LYS A CA 1
ATOM 3474 C C . LYS A 1 444 ? -31.422 -4.771 3.986 1.00 44.97 444 LYS A C 1
ATOM 3476 O O . LYS A 1 444 ? -32.642 -4.735 4.081 1.00 44.97 444 LYS A O 1
ATOM 3481 N N . LYS A 1 445 ? -30.628 -5.046 5.034 1.00 43.22 445 LYS A N 1
ATOM 3482 C CA . LYS A 1 445 ? -31.172 -5.262 6.395 1.00 43.22 445 LYS A CA 1
ATOM 3483 C C . LYS A 1 445 ? -30.903 -4.120 7.386 1.00 43.22 445 LYS A C 1
ATOM 3485 O O . LYS A 1 445 ? -31.844 -3.724 8.057 1.00 43.22 445 LYS A O 1
ATOM 3490 N N . ASP A 1 446 ? -29.725 -3.482 7.345 1.00 47.22 446 ASP A N 1
ATOM 3491 C CA . ASP A 1 446 ? -29.345 -2.381 8.269 1.00 47.22 446 ASP A CA 1
ATOM 3492 C C . ASP A 1 446 ? -28.825 -1.113 7.540 1.00 47.22 446 ASP A C 1
ATOM 3494 O O . ASP A 1 446 ? -28.015 -0.338 8.058 1.00 47.22 446 ASP A O 1
ATOM 3498 N N . GLY A 1 447 ? -29.275 -0.931 6.291 1.00 45.00 447 GLY A N 1
ATOM 3499 C CA . GLY A 1 447 ? -28.648 -0.248 5.142 1.00 45.00 447 GLY A CA 1
ATOM 3500 C C . GLY A 1 447 ? -28.042 1.152 5.238 1.00 45.00 447 GLY A C 1
ATOM 3501 O O . GLY A 1 447 ? -27.497 1.630 4.246 1.00 45.00 447 GLY A O 1
ATOM 3502 N N . ILE A 1 448 ? -28.082 1.823 6.385 1.00 49.91 448 ILE A N 1
ATOM 3503 C CA . ILE A 1 448 ? -27.582 3.197 6.525 1.00 49.91 448 ILE A CA 1
ATOM 3504 C C . ILE A 1 448 ? -26.238 3.243 7.268 1.00 49.91 448 ILE A C 1
ATOM 3506 O O . ILE A 1 448 ? -25.433 4.131 6.989 1.00 49.91 448 ILE A O 1
ATOM 3510 N N . SER A 1 449 ? -25.939 2.294 8.162 1.00 63.09 449 SER A N 1
ATOM 3511 C CA . SER A 1 449 ? -24.719 2.357 8.987 1.00 63.09 449 SER A CA 1
ATOM 3512 C C . SER A 1 449 ? -23.475 1.827 8.261 1.00 63.09 449 SER A C 1
ATOM 3514 O O . SER A 1 449 ? -22.473 2.535 8.193 1.00 63.09 449 SER A O 1
ATOM 3516 N N . PHE A 1 450 ? -23.529 0.645 7.638 1.00 67.12 450 PHE A N 1
ATOM 3517 C CA . PHE A 1 450 ? -22.346 0.032 7.006 1.00 67.12 450 PHE A CA 1
ATOM 3518 C C . PHE A 1 450 ? -21.876 0.750 5.739 1.00 67.12 450 PHE A C 1
ATOM 3520 O O . PHE A 1 450 ? -20.677 0.925 5.541 1.00 67.12 450 PHE A O 1
ATOM 3527 N N . VAL A 1 451 ? -22.802 1.230 4.903 1.00 70.19 451 VAL A N 1
ATOM 3528 C CA . VAL A 1 451 ? -22.446 2.009 3.703 1.00 70.19 451 VAL A CA 1
ATOM 3529 C C . VAL A 1 451 ? -21.740 3.310 4.094 1.00 70.19 451 VAL A C 1
ATOM 3531 O O . VAL A 1 451 ? -20.742 3.671 3.473 1.00 70.19 451 VAL A O 1
ATOM 3534 N N . LYS A 1 452 ? -22.210 3.982 5.155 1.00 74.12 452 LYS A N 1
ATOM 3535 C CA . LYS A 1 452 ? -21.552 5.178 5.702 1.00 74.12 452 LYS A CA 1
ATOM 3536 C C . LYS A 1 452 ? -20.163 4.858 6.249 1.00 74.12 452 LYS A C 1
ATOM 3538 O O . LYS A 1 452 ? -19.236 5.594 5.953 1.00 74.12 452 LYS A O 1
ATOM 3543 N N . ILE A 1 453 ? -19.998 3.743 6.963 1.00 75.94 453 ILE A N 1
ATOM 3544 C CA . ILE A 1 453 ? -18.696 3.311 7.496 1.00 75.94 453 ILE A CA 1
ATOM 3545 C C . ILE A 1 453 ? -17.698 3.020 6.370 1.00 75.94 453 ILE A C 1
ATOM 3547 O O . ILE A 1 453 ? -16.600 3.568 6.382 1.00 75.94 453 ILE A O 1
ATOM 3551 N N . ARG A 1 454 ? -18.087 2.230 5.358 1.00 81.25 454 ARG A N 1
ATOM 3552 C CA . ARG A 1 454 ? -17.221 1.947 4.198 1.00 81.25 454 ARG A CA 1
ATOM 3553 C C . ARG A 1 454 ? -16.826 3.233 3.481 1.00 81.25 454 ARG A C 1
ATOM 3555 O O . ARG A 1 454 ? -15.661 3.406 3.152 1.00 81.25 454 ARG A O 1
ATOM 3562 N N . ARG A 1 455 ? -17.780 4.147 3.272 1.00 86.50 455 ARG A N 1
ATOM 3563 C CA . ARG A 1 455 ? -17.508 5.470 2.702 1.00 86.50 455 ARG A CA 1
ATOM 3564 C C . ARG A 1 455 ? -16.496 6.245 3.547 1.00 86.50 455 ARG A C 1
ATOM 3566 O O . ARG A 1 455 ? -15.497 6.681 2.995 1.00 86.50 455 ARG A O 1
ATOM 3573 N N . TRP A 1 456 ? -16.707 6.357 4.857 1.00 84.00 456 TRP A N 1
ATOM 3574 C CA . TRP A 1 456 ? -15.800 7.063 5.767 1.00 84.00 456 TRP A CA 1
ATOM 3575 C C . TRP A 1 456 ? -14.385 6.476 5.779 1.00 84.00 456 TRP A C 1
ATOM 3577 O O . TRP A 1 456 ? -13.415 7.230 5.846 1.00 84.00 456 TRP A O 1
ATOM 3587 N N . ALA A 1 457 ? -14.260 5.151 5.668 1.00 85.81 457 ALA A N 1
ATOM 3588 C CA . ALA A 1 457 ? -12.970 4.474 5.580 1.00 85.81 457 ALA A CA 1
ATOM 3589 C C . ALA A 1 457 ? -12.188 4.861 4.315 1.00 85.81 457 ALA A C 1
ATOM 3591 O O . ALA A 1 457 ? -10.973 5.020 4.384 1.00 85.81 457 ALA A O 1
ATOM 3592 N N . ILE A 1 458 ? -12.872 5.052 3.178 1.00 89.31 458 ILE A N 1
ATOM 3593 C CA . ILE A 1 458 ? -12.246 5.550 1.940 1.00 89.31 458 ILE A CA 1
ATOM 3594 C C . ILE A 1 458 ? -12.046 7.070 1.993 1.00 89.31 458 ILE A C 1
ATOM 3596 O O . ILE A 1 458 ? -11.021 7.562 1.544 1.00 89.31 458 ILE A O 1
ATOM 3600 N N . GLU A 1 459 ? -12.962 7.826 2.599 1.00 88.06 459 GLU A N 1
ATOM 3601 C CA . GLU A 1 459 ? -12.830 9.284 2.757 1.00 88.06 459 GLU A CA 1
ATOM 3602 C C . GLU A 1 459 ? -11.659 9.680 3.662 1.00 88.06 459 GLU A C 1
ATOM 3604 O O . GLU A 1 459 ? -11.109 10.770 3.510 1.00 88.06 459 GLU A O 1
ATOM 3609 N N . LYS A 1 460 ? -11.248 8.802 4.588 1.00 85.38 460 LYS A N 1
ATOM 3610 C CA . LYS A 1 460 ? -9.973 8.897 5.321 1.00 85.38 460 LYS A CA 1
ATOM 3611 C C . LYS A 1 460 ? -8.769 8.945 4.380 1.00 85.38 460 LYS A C 1
ATOM 3613 O O . LYS A 1 460 ? -7.823 9.652 4.690 1.00 85.38 460 LYS A O 1
ATOM 3618 N N . TRP A 1 461 ? -8.816 8.207 3.272 1.00 88.00 461 TRP A N 1
ATOM 3619 C CA . TRP A 1 461 ? -7.781 8.242 2.246 1.00 88.00 461 TRP A CA 1
ATOM 3620 C C . TRP A 1 461 ? -7.877 9.524 1.418 1.00 88.00 461 TRP A C 1
ATOM 3622 O O . TRP A 1 461 ? -6.935 10.303 1.354 1.00 88.00 461 TRP A O 1
ATOM 3632 N N . ASN A 1 462 ? -9.044 9.765 0.815 1.00 84.38 462 ASN A N 1
ATOM 3633 C CA . ASN A 1 462 ? -9.310 10.950 0.009 1.00 84.38 462 ASN A CA 1
ATOM 3634 C C . ASN A 1 462 ? -10.806 11.293 0.047 1.00 84.38 462 ASN A C 1
ATOM 3636 O O . ASN A 1 462 ? -11.658 10.438 -0.191 1.00 84.38 462 ASN A O 1
ATOM 3640 N N . GLN A 1 463 ? -11.140 12.556 0.322 1.00 84.25 463 GLN A N 1
ATOM 3641 C CA . GLN A 1 463 ? -12.525 13.024 0.466 1.00 84.25 463 GLN A CA 1
ATOM 3642 C C . GLN A 1 463 ? -13.217 13.330 -0.873 1.00 84.25 463 GLN A C 1
ATOM 3644 O O . GLN A 1 463 ? -14.382 13.732 -0.897 1.00 84.25 463 GLN A O 1
ATOM 3649 N N . HIS A 1 464 ? -12.535 13.148 -2.006 1.00 87.38 464 HIS A N 1
ATOM 3650 C CA . HIS A 1 464 ? -13.099 13.424 -3.319 1.00 87.38 464 HIS A CA 1
ATOM 3651 C C . HIS A 1 464 ? -14.206 12.419 -3.685 1.00 87.38 464 HIS A C 1
ATOM 3653 O O . HIS A 1 464 ? -13.958 11.295 -4.131 1.00 87.38 464 HIS A O 1
ATOM 3659 N N . GLY A 1 465 ? -15.463 12.849 -3.529 1.00 87.44 465 GLY A N 1
ATOM 3660 C CA . GLY A 1 465 ? -16.660 12.015 -3.682 1.00 87.44 465 GLY A CA 1
ATOM 3661 C C . GLY A 1 465 ? -16.696 11.106 -4.925 1.00 87.44 465 GLY A C 1
ATOM 3662 O O . GLY A 1 465 ? -16.987 9.918 -4.773 1.00 87.44 465 GLY A O 1
ATOM 3663 N N . PRO A 1 466 ? -16.387 11.593 -6.144 1.00 91.00 466 PRO A N 1
ATOM 3664 C CA . PRO A 1 466 ? -16.328 10.751 -7.342 1.00 91.00 466 PRO A CA 1
ATOM 3665 C C . PRO A 1 466 ? -15.322 9.591 -7.260 1.00 91.00 466 PRO A C 1
ATOM 3667 O O . PRO A 1 466 ? -15.648 8.479 -7.680 1.00 91.00 466 PRO A O 1
ATOM 3670 N N . GLN A 1 467 ? -14.134 9.810 -6.686 1.00 91.75 467 GLN A N 1
ATOM 3671 C CA . GLN A 1 467 ? -13.137 8.750 -6.483 1.00 91.75 467 GLN A CA 1
ATOM 3672 C C . GLN A 1 467 ? -13.636 7.732 -5.456 1.00 91.75 467 GLN A C 1
ATOM 3674 O O . GLN A 1 467 ? -13.654 6.535 -5.741 1.00 91.75 467 GLN A O 1
ATOM 3679 N N . VAL A 1 468 ? -14.150 8.207 -4.316 1.00 91.31 468 VAL A N 1
ATOM 3680 C CA . VAL A 1 468 ? -14.741 7.355 -3.271 1.00 91.31 468 VAL A CA 1
ATOM 3681 C C . VAL A 1 468 ? -15.845 6.462 -3.846 1.00 91.31 468 VAL A C 1
ATOM 3683 O O . VAL A 1 468 ? -15.861 5.252 -3.620 1.00 91.31 468 VAL A O 1
ATOM 3686 N N . ASN A 1 469 ? -16.752 7.036 -4.640 1.00 92.38 469 ASN A N 1
ATOM 3687 C CA . ASN A 1 469 ? -17.848 6.301 -5.275 1.00 92.38 469 ASN A CA 1
ATOM 3688 C C . ASN A 1 469 ? -17.341 5.248 -6.267 1.00 92.38 469 ASN A C 1
ATOM 3690 O O . ASN A 1 469 ? -17.883 4.147 -6.318 1.00 92.38 469 ASN A O 1
ATOM 3694 N N . SER A 1 470 ? -16.302 5.575 -7.035 1.00 94.06 470 SER A N 1
ATOM 3695 C CA . SER A 1 470 ? -15.671 4.664 -7.995 1.00 94.06 470 SER A CA 1
ATOM 3696 C C . SER A 1 470 ? -15.042 3.449 -7.301 1.00 94.06 470 SER A C 1
ATOM 3698 O O . SER A 1 470 ? -15.251 2.309 -7.725 1.00 94.06 470 SER A O 1
ATOM 3700 N N . ILE A 1 471 ? -14.346 3.679 -6.183 1.00 94.88 471 ILE A N 1
ATOM 3701 C CA . ILE A 1 471 ? -13.737 2.631 -5.352 1.00 94.88 471 ILE A CA 1
ATOM 3702 C C . ILE A 1 471 ? -14.813 1.738 -4.728 1.00 94.88 471 ILE A C 1
ATOM 3704 O O . ILE A 1 471 ? -14.735 0.514 -4.833 1.00 94.88 471 ILE A O 1
ATOM 3708 N N . LEU A 1 472 ? -15.857 2.331 -4.136 1.00 91.75 472 LEU A N 1
ATOM 3709 C CA . LEU A 1 472 ? -16.988 1.581 -3.578 1.00 91.75 472 LEU A CA 1
ATOM 3710 C C . LEU A 1 472 ? -17.721 0.763 -4.650 1.00 91.75 472 LEU A C 1
ATOM 3712 O O . LEU A 1 472 ? -18.089 -0.382 -4.395 1.00 91.75 472 LEU A O 1
ATOM 3716 N N . GLY A 1 473 ? -17.903 1.325 -5.848 1.00 91.94 473 GLY A N 1
ATOM 3717 C CA . GLY A 1 473 ? -18.514 0.634 -6.981 1.00 91.94 473 GLY A CA 1
ATOM 3718 C C . GLY A 1 473 ? -17.696 -0.574 -7.439 1.00 91.94 473 GLY A C 1
ATOM 3719 O O . GLY A 1 473 ? -18.260 -1.647 -7.635 1.00 91.94 473 GLY A O 1
ATOM 3720 N N . SER A 1 474 ? -16.369 -0.434 -7.530 1.00 94.75 474 SER A N 1
ATOM 3721 C CA . SER A 1 474 ? -15.474 -1.552 -7.872 1.00 94.75 474 SER A CA 1
ATOM 3722 C C . SER A 1 474 ? -15.457 -2.617 -6.776 1.00 94.75 474 SER A C 1
ATOM 3724 O O . SER A 1 474 ? -15.501 -3.807 -7.079 1.00 94.75 474 SER A O 1
ATOM 3726 N N . ALA A 1 475 ? -15.472 -2.206 -5.504 1.00 92.12 475 ALA A N 1
ATOM 3727 C CA . ALA A 1 475 ? -15.587 -3.131 -4.382 1.00 92.12 475 ALA A CA 1
ATOM 3728 C C . ALA A 1 475 ? -16.898 -3.932 -4.451 1.00 92.12 475 ALA A C 1
ATOM 3730 O O . ALA A 1 475 ? -16.879 -5.152 -4.300 1.00 92.12 475 ALA A O 1
ATOM 3731 N N . GLN A 1 476 ? -18.028 -3.274 -4.723 1.00 89.44 476 GLN A N 1
ATOM 3732 C CA . GLN A 1 476 ? -19.317 -3.954 -4.866 1.00 89.44 476 GLN A CA 1
ATOM 3733 C C . GLN A 1 476 ? -19.330 -4.888 -6.087 1.00 89.44 476 GLN A C 1
ATOM 3735 O O . GLN A 1 476 ? -19.669 -6.055 -5.945 1.00 89.44 476 GLN A O 1
ATOM 3740 N N . SER A 1 477 ? -18.877 -4.409 -7.252 1.00 93.00 477 SER A N 1
ATOM 3741 C CA . SER A 1 477 ? -18.777 -5.192 -8.497 1.00 93.00 477 SER A CA 1
ATOM 3742 C C . SER A 1 477 ? -17.910 -6.445 -8.328 1.00 93.00 477 SER A C 1
ATOM 3744 O O . SER A 1 477 ? -18.212 -7.490 -8.901 1.00 93.00 477 SER A O 1
ATOM 3746 N N . TYR A 1 478 ? -16.828 -6.352 -7.546 1.00 93.06 478 TYR A N 1
ATOM 3747 C CA . TYR A 1 478 ? -15.989 -7.501 -7.206 1.00 93.06 478 TYR A CA 1
ATOM 3748 C C . TYR A 1 478 ? -16.720 -8.474 -6.283 1.00 93.06 478 TYR A C 1
ATOM 3750 O O . TYR A 1 478 ? -16.776 -9.659 -6.584 1.00 93.06 478 TYR A O 1
ATOM 3758 N N . TYR A 1 479 ? -17.320 -7.978 -5.199 1.00 88.44 479 TYR A N 1
ATOM 3759 C CA . TYR A 1 479 ? -18.047 -8.807 -4.233 1.00 88.44 479 TYR A CA 1
ATOM 3760 C C . TYR A 1 479 ? -19.226 -9.561 -4.863 1.00 88.44 479 TYR A C 1
ATOM 3762 O O . TYR A 1 479 ? -19.410 -10.740 -4.588 1.00 88.44 479 TYR A O 1
ATOM 3770 N N . ASP A 1 480 ? -19.980 -8.915 -5.757 1.00 87.44 480 ASP A N 1
ATOM 3771 C CA . ASP A 1 480 ? -21.110 -9.536 -6.463 1.00 87.44 480 ASP A CA 1
ATOM 3772 C C . ASP A 1 480 ? -20.687 -10.743 -7.319 1.00 87.44 480 ASP A C 1
ATOM 3774 O O . ASP A 1 480 ? -21.523 -11.564 -7.695 1.00 87.44 480 ASP A O 1
ATOM 3778 N N . ARG A 1 481 ? -19.396 -10.838 -7.657 1.00 88.81 481 ARG A N 1
ATOM 3779 C CA . ARG A 1 481 ? -18.834 -11.874 -8.527 1.00 88.81 481 ARG A CA 1
ATOM 3780 C C . ARG A 1 481 ? -17.928 -12.860 -7.793 1.00 88.81 481 ARG A C 1
ATOM 3782 O O . ARG A 1 481 ? -17.855 -14.013 -8.195 1.00 88.81 481 ARG A O 1
ATOM 3789 N N . PHE A 1 482 ? -17.268 -12.403 -6.732 1.00 89.12 482 PHE A N 1
ATOM 3790 C CA . PHE A 1 482 ? -16.332 -13.150 -5.895 1.00 89.12 482 PHE A CA 1
ATOM 3791 C C . PHE A 1 482 ? -16.674 -12.868 -4.416 1.00 89.12 482 PHE A C 1
ATOM 3793 O O . PHE A 1 482 ? -16.024 -12.034 -3.776 1.00 89.12 482 PHE A O 1
ATOM 3800 N N . PRO A 1 483 ? -17.764 -13.461 -3.893 1.00 71.81 483 PRO A N 1
ATOM 3801 C CA . PRO A 1 483 ? -18.248 -13.158 -2.547 1.00 71.81 483 PRO A CA 1
ATOM 3802 C C . PRO A 1 483 ? -17.323 -13.679 -1.438 1.00 71.81 483 PRO A C 1
ATOM 3804 O O . PRO A 1 483 ? -17.305 -13.083 -0.356 1.00 71.81 483 PRO A O 1
ATOM 3807 N N . ASP A 1 484 ? -16.542 -14.720 -1.734 1.00 59.50 484 ASP A N 1
ATOM 3808 C CA . ASP A 1 484 ? -15.648 -15.413 -0.799 1.00 59.50 484 ASP A CA 1
ATOM 3809 C C . ASP A 1 484 ? -14.309 -14.680 -0.586 1.00 59.50 484 ASP A C 1
ATOM 3811 O O . ASP A 1 484 ? -13.690 -14.186 -1.561 1.00 59.50 484 ASP A O 1
#

Mean predicted aligned error: 14.69 Å

Solvent-accessible surface area (backbone atoms only — not comparable to full-atom values): 27708 Å² total; per-residue (Å²): 140,82,88,86,88,85,81,85,82,83,82,71,81,70,60,64,60,54,56,51,54,50,53,53,52,53,51,53,56,49,51,55,52,50,52,50,52,56,67,73,42,97,55,54,72,69,56,47,53,53,50,55,50,51,54,52,38,65,76,67,69,58,75,85,77,86,70,88,77,79,84,85,83,91,83,90,81,86,89,85,90,83,89,82,90,79,90,82,83,90,78,97,71,95,75,82,76,77,78,71,79,81,73,74,78,77,75,65,68,90,76,48,53,73,70,60,36,52,37,52,39,45,74,39,59,68,79,39,73,67,27,57,53,43,39,52,51,50,48,70,67,43,79,51,72,67,46,35,53,58,45,55,58,65,47,57,54,36,67,52,30,39,53,40,50,50,51,53,37,49,37,40,77,67,64,74,41,91,81,48,54,78,80,51,74,66,55,48,53,47,23,61,74,73,33,35,28,58,49,37,45,34,53,43,61,54,29,45,67,61,38,36,51,54,44,41,53,46,51,53,53,38,56,60,49,50,56,54,48,54,53,50,57,57,45,46,76,72,45,84,52,66,66,63,34,51,54,51,52,48,52,50,50,57,54,57,73,48,50,70,39,57,51,63,63,57,73,77,34,60,89,79,46,65,97,81,73,72,92,44,34,79,34,28,28,70,49,65,42,18,50,34,41,46,36,23,72,62,7,38,70,41,70,57,98,80,12,29,27,37,66,11,23,32,36,76,35,36,13,64,83,23,44,36,56,89,86,40,66,56,28,58,64,28,33,47,56,48,18,54,50,41,16,69,75,68,77,45,68,53,42,47,71,54,39,46,2,29,65,49,48,60,76,92,82,35,66,68,20,19,21,31,45,72,56,46,44,35,36,64,48,47,58,56,52,48,39,50,54,37,86,89,51,95,61,59,68,79,62,53,63,61,36,71,58,34,73,56,42,26,50,31,49,51,43,52,61,32,23,29,36,43,82,72,53,71,55,95,92,35,83,37,66,38,39,18,20,56,43,77,78,77,64,83,83,68,51,66,58,58,60,49,34,38,48,36,18,42,39,70,76,45,71,54,61,72,59,41,51,51,24,52,48,36,26,48,60,34,39,80,75,51,79,122

Foldseek 3Di:
DDDDDDDDDDDDPPVVVVVVVVLVVVVVVVVVVVVVVVVVDPDDPVRSVVVVVVVVCVSVVDDDDPDDDDDDDDDDDDDDDDDDDDDDDDDDDDDPPPPDPPDDPDPPLLPDDDQRLLQSLLPDFQQDPVNVVSLVSLLVRQQDPVSLLLSLLFRAQLVSVVSSLVSVVVCQVVVVDVLWDHDDPVLVVLLVVLLFDSSLLRLLVSQLVVLQVLVQLLLVVLVVVVVVLVVLVVVLVVDPDPVVNVVSVVVSVVSVLLHQAQCPCVVPPVVPDPPPDRDGLQFQFQDSQLLSLLQQVQAFDDHDPSHTYGLSHWANFQLLVAADCVVVVCLQVLLQVLQVLLCVLSVHRHDSRSFGHYHHDDVVPGNDISQGRSRHRSVLLVSLLSSQCDPPRPDDVVSNNQRCSRSSSVSSSVRSLLSGKDFDQDDPNDTDIQHTQGADDDLPPVNPPNVVNNLSSVVSVPVPVVSSVSSVVSSVSCCVPVVD

Sequence (484 aa):
MEDQQDSPTIPNQEDKTQTRREFFKEGALFTTSALAAASSADLNIRGRDSFLSGIWRFFSGEKPRIRNLTPDQSIVSTPTPISDKINDNNSLGNNAEAVKPTVEPTPDINRLNGNELLNHALGIDLESAARNKAETIIVLQAKSLTEINQALLVVTNKNSRADLLKKRYLLRMNKLESSLTPLTQEQLNWCKKEKIHPETLGIILDNQKRAEEIISDLLKYNSEQTEILTALENRIIKTDDPEQKKMLQQRIAEMKSIMFRPDILYQKRRKQIPDNFVASASLIMINPGGLAKLLVTETGGVQDQGMYMGFSHIGNGPAADNINPEAFPDAIPALEVISDRVSRLSGLKFTTNSITGSLRGNVKENESGGAIVSQIMPDGMIDLLSQLSNPNMETKDAHRNLNPLDINDATVITWLFLAQSTYVGYQDNQELYRYGYLRGENPKKDGISFVKIRRWAIEKWNQHGPQVNSILGSAQSYYDRFPD

pLDDT: mean 74.42, std 24.74, range [23.62, 98.56]